Protein AF-A0A7S1RPA3-F1 (afdb_monomer_lite)

Sequence (503 aa):
MVPLALLEEQLLGYVAVATCAALSFGFLLFSRGRAWMVLAGMCLALTALGAVLGHYDHNKYLAELSIYERSPSFHDVLPGIDPGAVKDAAFLEFSKSTYVDTSRGLGYQDGNRWCVAPIVDGPQDVVGFWAVGTDCCRSRGFFACGDVHNTSLHSGIVVLDTQQRTSPDIPFYEAAVKMAAETYDLGLPAEPIFVIWGTTSKEALQNELGSAMIFVVFALFVALLAVPTFVVVLSLGNLWLTKSEPDTAKQMIFGFELTPQNYSQQLQRDLLNHRSYWSGEVIHDYAFHMANKHLFLGPLLCHPAHPFSKWERTVVLAIICPLVIFPVAAFSVQFGETGTLRTILVAVFATMPRNLLKLYLIDVSQEDAELELEGPTDAGAKLKIRQAQTYEFVFLTVATVLTIGICIGCTAFIRGHTSEPLSSVLGRNCDGLGFAFVLEMTFDMLFPYFGEAEYAHQATLGFFGRWCWERDDYRAGKASAQARSARPKPEAVAMGRLPLSRG

Organism: Alexandrium catenella (NCBI:txid2925)

Structure (mmCIF, N/CA/C/O backbone):
data_AF-A0A7S1RPA3-F1
#
_entry.id   AF-A0A7S1RPA3-F1
#
loop_
_atom_site.group_PDB
_atom_site.id
_atom_site.type_symbol
_atom_site.label_atom_id
_atom_site.label_alt_id
_atom_site.label_comp_id
_atom_site.label_asym_id
_atom_site.label_entity_id
_atom_site.label_seq_id
_atom_site.pdbx_PDB_ins_code
_atom_site.Cartn_x
_atom_site.Cartn_y
_atom_site.Cartn_z
_atom_site.occupancy
_atom_site.B_iso_or_equiv
_atom_site.auth_seq_id
_atom_site.auth_comp_id
_atom_site.auth_asym_id
_atom_site.auth_atom_id
_atom_site.pdbx_PDB_model_num
ATOM 1 N N . MET A 1 1 ? -7.793 -2.379 -4.010 1.00 48.09 1 MET A N 1
ATOM 2 C CA . MET A 1 1 ? -7.109 -1.678 -5.111 1.00 48.09 1 MET A CA 1
ATOM 3 C C . MET A 1 1 ? -5.682 -1.322 -4.745 1.00 48.09 1 MET A C 1
ATOM 5 O O . MET A 1 1 ? -4.814 -2.043 -5.198 1.00 48.09 1 MET A O 1
ATOM 9 N N . VAL A 1 2 ? -5.438 -0.330 -3.876 1.00 58.62 2 VAL A N 1
ATOM 10 C CA . VAL A 1 2 ? -4.084 0.072 -3.425 1.00 58.62 2 VAL A CA 1
ATOM 11 C C . VAL A 1 2 ? -3.191 -1.122 -3.046 1.00 58.62 2 VAL A C 1
ATOM 13 O O . VAL A 1 2 ? -2.083 -1.185 -3.562 1.00 58.62 2 VAL A O 1
ATOM 16 N N . PRO A 1 3 ? -3.660 -2.123 -2.268 1.00 57.16 3 PRO A N 1
ATOM 17 C CA . PRO A 1 3 ? -2.810 -3.256 -1.900 1.00 57.16 3 PRO A CA 1
ATOM 18 C C . PRO A 1 3 ? -2.468 -4.192 -3.066 1.00 57.16 3 PRO A C 1
ATOM 20 O O . PRO A 1 3 ? -1.483 -4.900 -3.007 1.00 57.16 3 PRO A O 1
ATOM 23 N N . LEU A 1 4 ? -3.296 -4.257 -4.108 1.00 57.38 4 LEU A N 1
ATOM 24 C CA . LEU A 1 4 ? -3.080 -5.191 -5.220 1.00 57.38 4 LEU A CA 1
ATOM 25 C C . LEU A 1 4 ? -2.370 -4.529 -6.406 1.00 57.38 4 LEU A C 1
ATOM 27 O O . LEU A 1 4 ? -1.770 -5.222 -7.214 1.00 57.38 4 LEU A O 1
ATOM 31 N N . ALA A 1 5 ? -2.460 -3.201 -6.485 1.00 55.12 5 ALA A N 1
ATOM 32 C CA . ALA A 1 5 ? -1.698 -2.381 -7.408 1.00 55.12 5 ALA A CA 1
ATOM 33 C C . ALA A 1 5 ? -0.275 -2.159 -6.875 1.00 55.12 5 ALA A C 1
ATOM 35 O O . ALA A 1 5 ? 0.681 -2.618 -7.479 1.00 55.12 5 ALA A O 1
ATOM 36 N N . LEU A 1 6 ? -0.137 -1.513 -5.713 1.00 57.09 6 LEU A N 1
ATOM 37 C CA . LEU A 1 6 ? 1.125 -0.903 -5.279 1.00 57.09 6 LEU A CA 1
ATOM 38 C C . LEU A 1 6 ? 2.006 -1.782 -4.390 1.00 57.09 6 LEU A C 1
ATOM 40 O O . LEU A 1 6 ? 3.143 -1.404 -4.122 1.00 57.09 6 LEU A O 1
ATOM 44 N N . LEU A 1 7 ? 1.506 -2.913 -3.885 1.00 59.03 7 LEU A N 1
ATOM 45 C CA . LEU A 1 7 ? 2.368 -3.810 -3.121 1.00 59.03 7 LEU A CA 1
ATOM 46 C C . LEU A 1 7 ? 3.153 -4.676 -4.092 1.00 59.03 7 LEU A C 1
ATOM 48 O O . LEU A 1 7 ? 2.579 -5.485 -4.819 1.00 59.03 7 LEU A O 1
ATOM 52 N N . GLU A 1 8 ? 4.472 -4.524 -4.036 1.00 56.41 8 GLU A N 1
ATOM 53 C CA . GLU A 1 8 ? 5.435 -5.379 -4.733 1.00 56.41 8 GLU A CA 1
ATOM 54 C C . GLU A 1 8 ? 5.180 -6.870 -4.430 1.00 56.41 8 GLU A C 1
ATOM 56 O O . GLU A 1 8 ? 5.332 -7.738 -5.286 1.00 56.41 8 GLU A O 1
ATOM 61 N N . GLU A 1 9 ? 4.690 -7.155 -3.217 1.00 64.56 9 GLU A N 1
ATOM 62 C CA . GLU A 1 9 ? 4.284 -8.480 -2.759 1.00 64.56 9 GLU A CA 1
ATOM 63 C C . GLU A 1 9 ? 2.791 -8.756 -3.003 1.00 64.56 9 GLU A C 1
ATOM 65 O O . GLU A 1 9 ? 1.926 -8.414 -2.185 1.00 64.56 9 GLU A O 1
ATOM 70 N N . GLN A 1 10 ? 2.485 -9.482 -4.085 1.00 70.19 10 GLN A N 1
ATOM 71 C CA . GLN A 1 10 ? 1.115 -9.887 -4.439 1.00 70.19 10 GLN A CA 1
ATOM 72 C C . GLN A 1 10 ? 0.388 -10.622 -3.295 1.00 70.19 10 GLN A C 1
ATOM 74 O O . GLN A 1 10 ? -0.823 -10.465 -3.123 1.00 70.19 10 GLN A O 1
ATOM 79 N N . LEU A 1 11 ? 1.114 -11.391 -2.470 1.00 77.00 11 LEU A N 1
ATOM 80 C CA . LEU A 1 11 ? 0.545 -12.145 -1.350 1.00 77.00 11 LEU A CA 1
ATOM 81 C C . LEU A 1 11 ? -0.184 -11.241 -0.349 1.00 77.00 11 LEU A C 1
ATOM 83 O O . LEU A 1 11 ? -1.286 -11.579 0.088 1.00 77.00 11 LEU A O 1
ATOM 87 N N . LEU A 1 12 ? 0.388 -10.086 0.004 1.00 74.75 12 LEU A N 1
ATOM 88 C CA . LEU A 1 12 ? -0.279 -9.186 0.945 1.00 74.75 12 LEU A CA 1
ATOM 89 C C . LEU A 1 12 ? -1.503 -8.541 0.314 1.00 74.75 12 LEU A C 1
ATOM 91 O O . LEU A 1 12 ? -2.535 -8.430 0.977 1.00 74.75 12 LEU A O 1
ATOM 95 N N . GLY A 1 13 ? -1.409 -8.159 -0.960 1.00 80.06 13 GLY A N 1
ATOM 96 C CA . GLY A 1 13 ? -2.562 -7.683 -1.713 1.00 80.06 13 GLY A CA 1
ATOM 97 C C . GLY A 1 13 ? -3.743 -8.646 -1.577 1.00 80.06 13 GLY A C 1
ATOM 98 O O . GLY A 1 13 ? -4.854 -8.222 -1.249 1.00 80.06 13 GLY A O 1
ATOM 99 N N . TYR A 1 14 ? -3.488 -9.950 -1.714 1.00 85.88 14 TYR A N 1
ATOM 100 C CA . TYR A 1 14 ? -4.506 -10.982 -1.526 1.00 85.88 14 TYR A CA 1
ATOM 101 C C . TYR A 1 14 ? -4.987 -11.121 -0.080 1.00 85.88 14 TYR A C 1
ATOM 103 O O . TYR A 1 14 ? -6.194 -11.241 0.124 1.00 85.88 14 TYR A O 1
ATOM 111 N N . VAL A 1 15 ? -4.104 -11.061 0.923 1.00 86.31 15 VAL A N 1
ATOM 112 C CA . VAL A 1 15 ? -4.509 -11.087 2.343 1.00 86.31 15 VAL A CA 1
ATOM 113 C C . VAL A 1 15 ? -5.416 -9.899 2.671 1.00 86.31 15 VAL A C 1
ATOM 115 O O . VAL A 1 15 ? -6.472 -10.086 3.268 1.00 86.31 15 VAL A O 1
ATOM 118 N N . ALA A 1 16 ? -5.065 -8.690 2.228 1.00 86.12 16 ALA A N 1
ATOM 119 C CA . ALA A 1 16 ? -5.880 -7.495 2.429 1.00 86.12 16 ALA A CA 1
ATOM 120 C C . ALA A 1 16 ? -7.269 -7.641 1.788 1.00 86.12 16 ALA A C 1
ATOM 122 O O . ALA A 1 16 ? -8.285 -7.377 2.432 1.00 86.12 16 ALA A O 1
ATOM 123 N N . VAL A 1 17 ? -7.323 -8.109 0.535 1.00 90.00 17 VAL A N 1
ATOM 124 C CA . VAL A 1 17 ? -8.585 -8.358 -0.179 1.00 90.00 17 VAL A CA 1
ATOM 125 C C . VAL A 1 17 ? -9.415 -9.432 0.526 1.00 90.00 17 VAL A C 1
ATOM 127 O O . VAL A 1 17 ? -10.617 -9.239 0.705 1.00 90.00 17 VAL A O 1
ATOM 130 N N . ALA A 1 18 ? -8.793 -10.526 0.970 1.00 91.94 18 ALA A N 1
ATOM 131 C CA . ALA A 1 18 ? -9.463 -11.597 1.700 1.00 91.94 18 ALA A CA 1
ATOM 132 C C . ALA A 1 18 ? -10.050 -11.095 3.027 1.00 91.94 18 ALA A C 1
ATOM 134 O O . ALA A 1 18 ? -11.209 -11.382 3.326 1.00 91.94 18 ALA A O 1
ATOM 135 N N . THR A 1 19 ? -9.305 -10.285 3.782 1.00 91.25 19 THR A N 1
ATOM 136 C CA . THR A 1 19 ? -9.779 -9.681 5.033 1.00 91.25 19 THR A CA 1
ATOM 137 C C . THR A 1 19 ? -10.950 -8.731 4.789 1.00 91.25 19 THR A C 1
ATOM 139 O O . THR A 1 19 ? -11.977 -8.854 5.455 1.00 91.25 19 THR A O 1
ATOM 142 N N . CYS A 1 20 ? -10.863 -7.839 3.795 1.00 91.88 20 CYS A N 1
ATOM 143 C CA . CYS A 1 20 ? -11.970 -6.954 3.413 1.00 91.88 20 CYS A CA 1
ATOM 144 C C . CYS A 1 20 ? -13.221 -7.734 2.979 1.00 91.88 20 CYS A C 1
ATOM 146 O O . CYS A 1 20 ? -14.340 -7.381 3.365 1.00 91.88 20 CYS A O 1
ATOM 148 N N . ALA A 1 21 ? -13.047 -8.802 2.195 1.00 93.62 21 ALA A N 1
ATOM 149 C CA . ALA A 1 21 ? -14.144 -9.644 1.732 1.00 93.62 21 ALA A CA 1
ATOM 150 C C . ALA A 1 21 ? -14.798 -10.398 2.895 1.00 93.62 21 ALA A C 1
ATOM 152 O O . ALA A 1 21 ? -16.022 -10.408 3.008 1.00 93.62 21 ALA A O 1
ATOM 153 N N . ALA A 1 22 ? -13.996 -10.972 3.792 1.00 93.50 22 ALA A N 1
ATOM 154 C CA . ALA A 1 22 ? -14.486 -11.704 4.949 1.00 93.50 22 ALA A CA 1
ATOM 155 C C . ALA A 1 22 ? -15.188 -10.777 5.962 1.00 93.50 22 ALA A C 1
ATOM 157 O O . ALA A 1 22 ? -16.237 -11.149 6.486 1.00 93.50 22 ALA A O 1
ATOM 158 N N . LEU A 1 23 ? -14.689 -9.551 6.175 1.00 93.31 23 LEU A N 1
ATOM 159 C CA . LEU A 1 23 ? -15.378 -8.523 6.967 1.00 93.31 23 LEU A CA 1
ATOM 160 C C . LEU A 1 23 ? -16.724 -8.150 6.345 1.00 93.31 23 LEU A C 1
ATOM 162 O O . LEU A 1 23 ? -17.751 -8.204 7.016 1.00 93.31 23 LEU A O 1
ATOM 166 N N . SER A 1 24 ? -16.733 -7.829 5.049 1.00 93.62 24 SER A N 1
ATOM 167 C CA . SER A 1 24 ? -17.958 -7.450 4.332 1.00 93.62 24 SER A CA 1
ATOM 168 C C . SER A 1 24 ? -18.992 -8.578 4.341 1.00 93.62 24 SER A C 1
ATOM 170 O O . SER A 1 24 ? -20.181 -8.333 4.535 1.00 93.62 24 SER A O 1
ATOM 172 N N . PHE A 1 25 ? -18.544 -9.826 4.187 1.00 94.44 25 PHE A N 1
ATOM 173 C CA . PHE A 1 25 ? -19.400 -11.003 4.268 1.00 94.44 25 PHE A CA 1
ATOM 174 C C . PHE A 1 25 ? -19.941 -11.226 5.685 1.00 94.44 25 PHE A C 1
ATOM 176 O O . PHE A 1 25 ? -21.138 -11.451 5.850 1.00 94.44 25 PHE A O 1
ATOM 183 N N . GLY A 1 26 ? -19.103 -11.098 6.716 1.00 92.69 26 GLY A N 1
ATOM 184 C CA . GLY A 1 26 ? -19.548 -11.176 8.106 1.00 92.69 26 GLY A CA 1
ATOM 185 C C . GLY A 1 26 ? -20.582 -10.097 8.435 1.00 92.69 26 GLY A C 1
ATOM 186 O O . GLY A 1 26 ? -21.638 -10.399 8.987 1.00 92.69 26 GLY A O 1
ATOM 187 N N . PHE A 1 27 ? -20.360 -8.855 8.004 1.00 93.62 27 PHE A N 1
ATOM 188 C CA . PHE A 1 27 ? -21.353 -7.793 8.147 1.00 93.62 27 PHE A CA 1
ATOM 189 C C . PHE A 1 27 ? -22.667 -8.126 7.445 1.00 93.62 27 PHE A C 1
ATOM 191 O O . PHE A 1 27 ? -23.727 -7.952 8.037 1.00 93.62 27 PHE A O 1
ATOM 198 N N . LEU A 1 28 ? -22.617 -8.678 6.232 1.00 93.06 28 LEU A N 1
ATOM 199 C CA . LEU A 1 28 ? -23.817 -9.087 5.506 1.00 93.06 28 LEU A CA 1
ATOM 200 C C . LEU A 1 28 ? -24.612 -10.167 6.260 1.00 93.06 28 LEU A C 1
ATOM 202 O O . LEU A 1 28 ? -25.839 -10.119 6.268 1.00 93.06 28 LEU A O 1
ATOM 206 N N . LEU A 1 29 ? -23.925 -11.117 6.902 1.00 92.50 29 LEU A N 1
ATOM 207 C CA . LEU A 1 29 ? -24.554 -12.198 7.667 1.00 92.50 29 LEU A CA 1
ATOM 208 C C . LEU A 1 29 ? -25.144 -11.736 9.007 1.00 92.50 29 LEU A C 1
ATOM 210 O O . LEU A 1 29 ? -26.171 -12.264 9.436 1.00 92.50 29 LEU A O 1
ATOM 214 N N . PHE A 1 30 ? -24.488 -10.794 9.689 1.00 90.56 30 PHE A N 1
ATOM 215 C CA . PHE A 1 30 ? -24.826 -10.418 11.066 1.00 90.56 30 PHE A CA 1
ATOM 216 C C . PHE A 1 30 ? -25.608 -9.101 11.194 1.00 90.56 30 PHE A C 1
ATOM 218 O O . PHE A 1 30 ? -26.223 -8.865 12.241 1.00 90.56 30 PHE A O 1
ATOM 225 N N . SER A 1 31 ? -25.635 -8.261 10.154 1.00 90.00 31 SER A N 1
ATOM 226 C CA . SER A 1 31 ? -26.480 -7.062 10.100 1.00 90.00 31 SER A CA 1
ATOM 227 C C . SER A 1 31 ? -27.965 -7.421 10.107 1.00 90.00 31 SER A C 1
ATOM 229 O O . SER A 1 31 ? -28.400 -8.382 9.476 1.00 90.00 31 SER A O 1
ATOM 231 N N . ARG A 1 32 ? -28.772 -6.626 10.818 1.00 84.56 32 ARG A N 1
ATOM 232 C CA . ARG A 1 32 ? -30.224 -6.863 10.947 1.00 84.56 32 ARG A CA 1
ATOM 233 C C . ARG A 1 32 ? -31.019 -5.892 10.084 1.00 84.56 32 ARG A C 1
ATOM 235 O O . ARG A 1 32 ? -32.035 -6.262 9.492 1.00 84.56 32 ARG A O 1
ATOM 242 N N . GLY A 1 33 ? -30.572 -4.645 10.011 1.00 84.62 33 GLY A N 1
ATOM 243 C CA . GLY A 1 33 ? -31.195 -3.596 9.228 1.00 84.62 33 GLY A CA 1
ATOM 244 C C . GLY A 1 33 ? -30.957 -3.779 7.733 1.00 84.62 33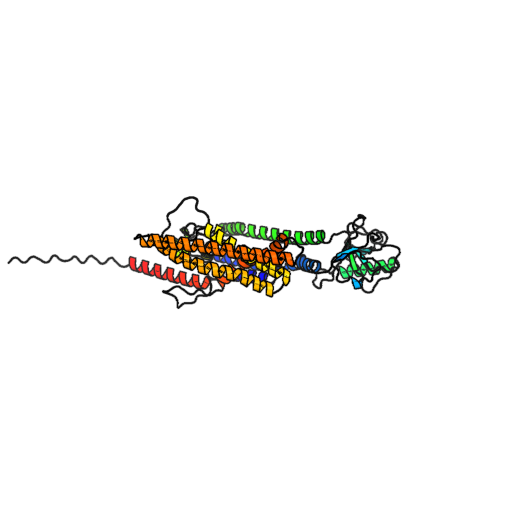 GLY A C 1
ATOM 245 O O . GLY A 1 33 ? -29.842 -4.036 7.284 1.00 84.62 33 GLY A O 1
ATOM 246 N N . ARG A 1 34 ? -32.009 -3.572 6.930 1.00 85.62 34 ARG A N 1
ATOM 247 C CA . ARG A 1 34 ? -31.913 -3.627 5.459 1.00 85.62 34 ARG A CA 1
ATOM 248 C C . ARG A 1 34 ? -30.873 -2.651 4.910 1.00 85.62 34 ARG A C 1
ATOM 250 O O . ARG A 1 34 ? -30.109 -3.031 4.037 1.00 85.62 34 ARG A O 1
ATOM 257 N N . ALA A 1 35 ? -30.814 -1.431 5.448 1.00 85.25 35 ALA A N 1
ATOM 258 C CA . ALA A 1 35 ? -29.825 -0.430 5.045 1.00 85.25 35 ALA A CA 1
ATOM 259 C C . ALA A 1 35 ? -28.381 -0.921 5.273 1.00 85.25 35 ALA A C 1
ATOM 261 O O . ALA A 1 35 ? -27.539 -0.800 4.386 1.00 85.25 35 ALA A O 1
ATOM 262 N N . TRP A 1 36 ? -28.125 -1.549 6.424 1.00 85.69 36 TRP A N 1
ATOM 263 C CA . TRP A 1 36 ? -26.820 -2.098 6.792 1.00 85.69 36 TRP A CA 1
ATOM 264 C C . TRP A 1 36 ? -26.427 -3.314 5.947 1.00 85.69 36 TRP A C 1
ATOM 266 O O . TRP A 1 36 ? -25.280 -3.406 5.521 1.00 85.69 36 TRP A O 1
ATOM 276 N N . MET A 1 37 ? -27.378 -4.194 5.613 1.00 88.56 37 MET A N 1
ATOM 277 C CA . MET A 1 37 ? -27.132 -5.303 4.678 1.00 88.56 37 MET A CA 1
ATOM 278 C C . MET A 1 37 ? -26.783 -4.808 3.268 1.00 88.56 37 MET A C 1
ATOM 280 O O . MET A 1 37 ? -25.862 -5.332 2.646 1.00 88.56 37 MET A O 1
ATOM 284 N N . VAL A 1 38 ? -27.481 -3.783 2.760 1.00 88.06 38 VAL A N 1
ATOM 285 C CA . VAL A 1 38 ? -27.155 -3.191 1.449 1.00 88.06 38 VAL A CA 1
ATOM 286 C C . VAL A 1 38 ? -25.768 -2.544 1.488 1.00 88.06 38 VAL A C 1
ATOM 288 O O . VAL A 1 38 ? -24.991 -2.741 0.557 1.00 88.06 38 VAL A O 1
ATOM 291 N N . LEU A 1 39 ? -25.421 -1.841 2.573 1.00 87.00 39 LEU A N 1
ATOM 292 C CA . LEU A 1 39 ? -24.078 -1.287 2.766 1.00 87.00 39 LEU A CA 1
ATOM 293 C C . LEU A 1 39 ? -23.004 -2.389 2.760 1.00 87.00 39 LEU A C 1
ATOM 295 O O . LEU A 1 39 ? -22.037 -2.282 2.011 1.00 87.00 39 LEU A O 1
ATOM 299 N N . ALA A 1 40 ? -23.196 -3.472 3.521 1.00 89.88 40 ALA A N 1
ATOM 300 C CA . ALA A 1 40 ? -22.276 -4.611 3.550 1.00 89.88 40 ALA A CA 1
ATOM 301 C C . ALA A 1 40 ? -22.094 -5.256 2.164 1.00 89.88 40 ALA A C 1
ATOM 303 O O . ALA A 1 40 ? -20.969 -5.518 1.735 1.00 89.88 40 ALA A O 1
ATOM 304 N N . GLY A 1 41 ? -23.196 -5.465 1.434 1.00 90.81 41 GLY A N 1
ATOM 305 C CA . GLY A 1 41 ? -23.170 -6.001 0.072 1.00 90.81 41 GLY A CA 1
ATOM 306 C C . GLY A 1 41 ? -22.426 -5.092 -0.911 1.00 90.81 41 GLY A C 1
ATOM 307 O O . GLY A 1 41 ? -21.655 -5.577 -1.736 1.00 90.81 41 GLY A O 1
ATOM 308 N N . MET A 1 42 ? -22.586 -3.772 -0.788 1.00 87.69 42 MET A N 1
ATOM 309 C CA . MET A 1 42 ? -21.839 -2.798 -1.588 1.00 87.69 42 MET A CA 1
ATOM 310 C C . MET A 1 42 ? -20.349 -2.791 -1.245 1.00 87.69 42 MET A C 1
ATOM 312 O O . MET A 1 42 ? -19.527 -2.775 -2.157 1.00 87.69 42 MET A O 1
ATOM 316 N N . CYS A 1 43 ? -19.977 -2.861 0.037 1.00 89.12 43 CYS A N 1
ATOM 317 C CA . CYS A 1 43 ? -18.577 -3.007 0.445 1.00 89.12 43 CYS A CA 1
ATOM 318 C C . CYS A 1 43 ? -17.943 -4.273 -0.149 1.00 89.12 43 CYS A C 1
ATOM 320 O O . CYS A 1 43 ? -16.808 -4.225 -0.630 1.00 89.12 43 CYS A O 1
ATOM 322 N N . LEU A 1 44 ? -18.690 -5.381 -0.202 1.00 91.12 44 LEU A N 1
ATOM 323 C CA . LEU A 1 44 ? -18.234 -6.616 -0.837 1.00 91.12 44 LEU A CA 1
ATOM 324 C C . LEU A 1 44 ? -18.041 -6.438 -2.353 1.00 91.12 44 LEU A C 1
ATOM 326 O O . LEU A 1 44 ? -16.994 -6.804 -2.887 1.00 91.12 44 LEU A O 1
ATOM 330 N N . ALA A 1 45 ? -19.008 -5.820 -3.040 1.00 90.44 45 ALA A N 1
ATOM 331 C CA . ALA A 1 45 ? -18.922 -5.535 -4.473 1.00 90.44 45 ALA A CA 1
ATOM 332 C C . ALA A 1 45 ? -17.753 -4.591 -4.812 1.00 90.44 45 ALA A C 1
ATOM 334 O O . ALA A 1 45 ? -17.003 -4.845 -5.754 1.00 90.44 45 ALA A O 1
ATOM 335 N N . LEU A 1 46 ? -17.550 -3.538 -4.014 1.00 89.19 46 LEU A N 1
ATOM 336 C CA . LEU A 1 46 ? -16.426 -2.609 -4.152 1.00 89.19 46 LEU A CA 1
ATOM 337 C C . LEU A 1 46 ? -15.083 -3.283 -3.868 1.00 89.19 46 LEU A C 1
ATOM 339 O O . LEU A 1 46 ? -14.096 -2.965 -4.527 1.00 89.19 46 LEU A O 1
ATOM 343 N N . THR A 1 47 ? -15.034 -4.237 -2.936 1.00 90.06 47 THR A N 1
ATOM 344 C CA . THR A 1 47 ? -13.825 -5.032 -2.683 1.00 90.06 47 THR A CA 1
ATOM 345 C C . THR A 1 47 ? -13.471 -5.880 -3.906 1.00 90.06 47 THR A C 1
ATOM 347 O O . THR A 1 47 ? -12.319 -5.865 -4.340 1.00 90.06 47 THR A O 1
ATOM 350 N N . ALA A 1 48 ? -14.455 -6.553 -4.514 1.00 90.94 48 ALA A N 1
ATOM 351 C CA . ALA A 1 48 ? -14.252 -7.335 -5.734 1.00 90.94 48 ALA A CA 1
ATOM 352 C C . ALA A 1 48 ? -13.820 -6.454 -6.918 1.00 90.94 48 ALA A C 1
ATOM 354 O O . ALA A 1 48 ? -12.821 -6.745 -7.575 1.00 90.94 48 ALA A O 1
ATOM 355 N N . LEU A 1 49 ? -14.512 -5.332 -7.146 1.00 89.62 49 LEU A N 1
ATOM 356 C CA . LEU A 1 49 ? -14.148 -4.369 -8.186 1.00 89.62 49 LEU A CA 1
ATOM 357 C C . LEU A 1 49 ? -12.738 -3.812 -7.960 1.00 89.62 49 LEU A C 1
ATOM 359 O O . LEU A 1 49 ? -11.932 -3.760 -8.882 1.00 89.62 49 LEU A O 1
ATOM 363 N N . GLY A 1 50 ? -12.409 -3.446 -6.722 1.00 87.56 50 GLY A N 1
ATOM 364 C CA . GLY A 1 50 ? -11.091 -2.945 -6.356 1.00 87.56 50 GLY A CA 1
ATOM 365 C C . GLY A 1 50 ? -9.975 -3.982 -6.504 1.00 87.56 50 GLY A C 1
ATOM 366 O O . GLY A 1 50 ? -8.825 -3.582 -6.678 1.00 87.56 50 GLY A O 1
ATOM 367 N N . ALA A 1 51 ? -10.277 -5.280 -6.423 1.00 88.56 51 ALA A N 1
ATOM 368 C CA . ALA A 1 51 ? -9.326 -6.347 -6.730 1.00 88.56 51 ALA A CA 1
ATOM 369 C C . ALA A 1 51 ? -9.104 -6.466 -8.245 1.00 88.56 51 ALA A C 1
ATOM 371 O O . ALA A 1 51 ? -7.960 -6.485 -8.685 1.00 88.56 51 ALA A O 1
ATOM 372 N N . VAL A 1 52 ? -10.175 -6.442 -9.048 1.00 89.44 52 VAL A N 1
ATOM 373 C CA . VAL A 1 52 ? -10.079 -6.470 -10.519 1.00 89.44 52 VAL A CA 1
ATOM 374 C C . VAL A 1 52 ? -9.316 -5.256 -11.051 1.00 89.44 52 VAL A C 1
ATOM 376 O O . VAL A 1 52 ? -8.383 -5.418 -11.832 1.00 89.44 52 VAL A O 1
ATOM 379 N N . LEU A 1 53 ? -9.669 -4.049 -10.600 1.00 88.75 53 LEU A N 1
ATOM 380 C CA . LEU A 1 53 ? -8.998 -2.814 -11.017 1.00 88.75 53 LEU A CA 1
ATOM 381 C C . LEU A 1 53 ? -7.537 -2.772 -10.563 1.00 88.75 53 LEU A C 1
ATOM 383 O O . LEU A 1 53 ? -6.691 -2.321 -11.321 1.00 88.75 53 LEU A O 1
ATOM 387 N N . GLY A 1 54 ? -7.232 -3.262 -9.357 1.00 86.12 54 GLY A N 1
ATOM 388 C CA . GLY A 1 54 ? -5.848 -3.355 -8.887 1.00 86.12 54 GLY A CA 1
ATOM 389 C C . GLY A 1 54 ? -5.020 -4.343 -9.710 1.00 86.12 54 GLY A C 1
ATOM 390 O O . GLY A 1 54 ? -3.882 -4.049 -10.044 1.00 86.12 54 GLY A O 1
ATOM 391 N N . HIS A 1 55 ? -5.603 -5.480 -10.097 1.00 84.81 55 HIS A N 1
ATOM 392 C CA . HIS A 1 55 ? -4.923 -6.459 -10.947 1.00 84.81 55 HIS A CA 1
ATOM 393 C C . HIS A 1 55 ? -4.698 -5.921 -12.362 1.00 84.81 55 HIS A C 1
ATOM 395 O O . HIS A 1 55 ? -3.647 -6.148 -12.955 1.00 84.81 55 HIS A O 1
ATOM 401 N N . TYR A 1 56 ? -5.676 -5.185 -12.894 1.00 85.81 56 TYR A N 1
ATOM 402 C CA . TYR A 1 56 ? -5.539 -4.489 -14.168 1.00 85.81 56 TYR A CA 1
ATOM 403 C C . TYR A 1 56 ? -4.407 -3.457 -14.129 1.00 85.81 56 TYR A C 1
ATOM 405 O O . TYR A 1 56 ? -3.570 -3.460 -15.022 1.00 85.81 56 TYR A O 1
ATOM 413 N N . ASP A 1 57 ? -4.364 -2.622 -13.089 1.00 84.25 57 ASP A N 1
ATOM 414 C CA . ASP A 1 57 ? -3.326 -1.603 -12.900 1.00 84.25 57 ASP A CA 1
ATOM 415 C C . ASP A 1 57 ? -1.929 -2.224 -12.788 1.00 84.25 57 ASP A C 1
ATOM 417 O O . ASP A 1 57 ? -1.009 -1.829 -13.503 1.00 84.25 57 ASP A O 1
ATOM 421 N N . HIS A 1 58 ? -1.803 -3.275 -11.970 1.00 82.00 58 HIS A N 1
ATOM 422 C CA . HIS A 1 58 ? -0.556 -4.011 -11.808 1.00 82.00 58 HIS A CA 1
ATOM 423 C C . HIS A 1 58 ? -0.060 -4.578 -13.138 1.00 82.00 58 HIS A C 1
ATOM 425 O O . HIS A 1 58 ? 1.070 -4.319 -13.530 1.00 82.00 58 HIS A O 1
ATOM 431 N N . ASN A 1 59 ? -0.912 -5.301 -13.868 1.00 80.94 59 ASN A N 1
ATOM 432 C CA . ASN A 1 59 ? -0.507 -5.918 -15.129 1.00 80.94 59 ASN A CA 1
ATOM 433 C C . ASN A 1 59 ? -0.225 -4.891 -16.231 1.00 80.94 59 ASN A C 1
ATOM 435 O O . ASN A 1 59 ? 0.565 -5.174 -17.121 1.00 80.94 59 ASN A O 1
ATOM 439 N N . LYS A 1 60 ? -0.907 -3.740 -16.212 1.00 80.75 60 LYS A N 1
ATOM 440 C CA . LYS A 1 60 ? -0.789 -2.739 -17.272 1.00 80.75 60 LYS A CA 1
ATOM 441 C C . LYS A 1 60 ? 0.409 -1.816 -17.095 1.00 80.75 60 LYS A C 1
ATOM 443 O O . LYS A 1 60 ? 1.037 -1.499 -18.091 1.00 80.75 60 LYS A O 1
ATOM 448 N N . TYR A 1 61 ? 0.675 -1.355 -15.874 1.00 79.75 61 TYR A N 1
ATOM 449 C CA . TYR A 1 61 ? 1.694 -0.330 -15.631 1.00 79.75 61 TYR A CA 1
ATOM 450 C C . TYR A 1 61 ? 2.882 -0.864 -14.827 1.00 79.75 61 TYR A C 1
ATOM 452 O O . TYR A 1 61 ? 4.026 -0.547 -15.129 1.00 79.75 61 TYR A O 1
ATOM 460 N N . LEU A 1 62 ? 2.640 -1.685 -13.800 1.00 78.50 62 LEU A N 1
ATOM 461 C CA . LEU A 1 62 ? 3.681 -2.033 -12.821 1.00 78.50 62 LEU A CA 1
ATOM 462 C C . LEU A 1 62 ? 4.458 -3.304 -13.168 1.00 78.50 62 LEU A C 1
ATOM 464 O O . LEU A 1 62 ? 5.636 -3.404 -12.839 1.00 78.50 62 LEU A O 1
ATOM 468 N N . ALA A 1 63 ? 3.830 -4.270 -13.837 1.00 77.94 63 ALA A N 1
ATOM 469 C CA . ALA A 1 63 ? 4.493 -5.498 -14.264 1.00 77.94 63 ALA A CA 1
ATOM 470 C C . ALA A 1 63 ? 5.624 -5.183 -15.251 1.00 77.94 63 ALA A C 1
ATOM 472 O O . ALA A 1 63 ? 6.745 -5.656 -15.074 1.00 77.94 63 ALA A O 1
ATOM 473 N N . GLU A 1 64 ? 5.350 -4.319 -16.225 1.00 75.81 64 GLU A N 1
ATOM 474 C CA . GLU A 1 64 ? 6.345 -3.839 -17.179 1.00 75.81 64 GLU A CA 1
ATOM 475 C C . GLU A 1 64 ? 7.455 -3.045 -16.475 1.00 75.81 64 GLU A C 1
ATOM 477 O O . GLU A 1 64 ? 8.634 -3.369 -16.628 1.00 75.81 64 GLU A O 1
ATOM 482 N N . LEU A 1 65 ? 7.083 -2.102 -15.601 1.00 77.81 65 LEU A N 1
ATOM 483 C CA . LEU A 1 65 ? 8.023 -1.330 -14.785 1.00 77.81 65 LEU A CA 1
ATOM 484 C C . LEU A 1 65 ? 9.003 -2.227 -14.013 1.00 77.81 65 LEU A C 1
ATOM 486 O O . LEU A 1 65 ? 10.210 -2.002 -14.038 1.00 77.81 65 LEU A O 1
ATOM 490 N N . SER A 1 66 ? 8.490 -3.285 -13.379 1.00 76.94 66 SER A N 1
ATOM 491 C CA . SER A 1 66 ? 9.292 -4.199 -12.562 1.00 76.94 66 SER A CA 1
ATOM 492 C C . SER A 1 66 ? 10.338 -4.979 -13.364 1.00 76.94 66 SER A C 1
ATOM 494 O O . SER A 1 66 ? 11.374 -5.363 -12.820 1.00 76.94 66 SER A O 1
ATOM 496 N N . ILE A 1 67 ? 10.084 -5.215 -14.656 1.00 80.62 67 ILE A N 1
ATOM 497 C CA . ILE A 1 67 ? 11.043 -5.861 -15.555 1.00 80.62 67 ILE A CA 1
ATOM 498 C C . ILE A 1 67 ? 12.157 -4.866 -15.881 1.00 80.62 67 ILE A C 1
ATOM 500 O O . ILE A 1 67 ? 13.328 -5.196 -15.704 1.00 80.62 67 ILE A O 1
ATOM 504 N N . TYR A 1 68 ? 11.804 -3.632 -16.250 1.00 81.88 68 TYR A N 1
ATOM 505 C CA . TYR A 1 68 ? 12.785 -2.582 -16.531 1.00 81.88 68 TYR A CA 1
ATOM 506 C C . TYR A 1 68 ? 13.664 -2.235 -15.321 1.00 81.88 68 TYR A C 1
ATOM 508 O O . TYR A 1 68 ? 14.856 -1.997 -15.493 1.00 81.88 68 TYR A O 1
ATOM 516 N N . GLU A 1 69 ? 13.121 -2.246 -14.099 1.00 80.00 69 GLU A N 1
ATOM 517 C CA . GLU A 1 69 ? 13.897 -1.997 -12.871 1.00 80.00 69 GLU A CA 1
ATOM 518 C C . GLU A 1 69 ? 14.897 -3.112 -12.540 1.00 80.00 69 GLU A C 1
ATOM 520 O O . GLU A 1 69 ? 15.935 -2.852 -11.932 1.00 80.00 69 GLU A O 1
ATOM 525 N N . ARG A 1 70 ? 14.587 -4.361 -12.907 1.00 80.81 70 ARG A N 1
ATOM 526 C CA . ARG A 1 70 ? 15.439 -5.529 -12.620 1.00 80.81 70 ARG A CA 1
ATOM 527 C C . ARG A 1 70 ? 16.453 -5.812 -13.719 1.00 80.81 70 ARG A C 1
ATOM 529 O O . ARG A 1 70 ? 17.429 -6.521 -13.472 1.00 80.81 70 ARG A O 1
ATOM 536 N N . SER A 1 71 ? 16.213 -5.294 -14.914 1.00 85.88 71 SER A N 1
ATOM 537 C CA . SER A 1 71 ? 17.093 -5.467 -16.059 1.00 85.88 71 SER A CA 1
ATOM 538 C C . SER A 1 71 ? 18.319 -4.543 -15.984 1.00 85.88 71 SER A C 1
ATOM 540 O O . SER A 1 71 ? 18.219 -3.401 -15.530 1.00 85.88 71 SER A O 1
ATOM 542 N N . PRO A 1 72 ? 19.496 -5.007 -16.438 1.00 88.69 72 PRO A N 1
ATOM 543 C CA . PRO A 1 72 ? 20.717 -4.210 -16.439 1.00 88.69 72 PRO A CA 1
ATOM 544 C C . PRO A 1 72 ? 20.625 -2.987 -17.361 1.00 88.69 72 PRO A C 1
ATOM 546 O O . PRO A 1 72 ? 19.960 -2.992 -18.400 1.00 88.69 72 PRO A O 1
ATOM 549 N N . SER A 1 73 ? 21.358 -1.937 -16.993 1.00 89.38 73 SER A N 1
ATOM 550 C CA . SER A 1 73 ? 21.639 -0.787 -17.853 1.00 89.38 73 SER A CA 1
ATOM 551 C C . SER A 1 73 ? 23.078 -0.854 -18.358 1.00 89.38 73 SER A C 1
ATOM 553 O O . SER A 1 73 ? 24.001 -1.007 -17.554 1.00 89.38 73 SER A O 1
ATOM 555 N N . PHE A 1 74 ? 23.280 -0.691 -19.664 1.00 91.88 74 PHE A N 1
ATOM 556 C CA . PHE A 1 74 ? 24.613 -0.653 -20.269 1.00 91.88 74 PHE A CA 1
ATOM 557 C C . PHE A 1 74 ? 24.969 0.761 -20.721 1.00 91.88 74 PHE A C 1
ATOM 559 O O . PHE A 1 74 ? 24.124 1.495 -21.233 1.00 91.88 74 PHE A O 1
ATOM 566 N N . HIS A 1 75 ? 26.241 1.116 -20.551 1.00 93.19 75 HIS A N 1
ATOM 567 C CA . HIS A 1 75 ? 26.786 2.426 -20.892 1.00 93.19 75 HIS A CA 1
ATOM 568 C C . HIS A 1 75 ? 27.896 2.304 -21.938 1.00 93.19 75 HIS A C 1
ATOM 570 O O . HIS A 1 75 ? 28.597 1.294 -21.978 1.00 93.19 75 HIS A O 1
ATOM 576 N N . ASP A 1 76 ? 28.066 3.360 -22.736 1.00 92.44 76 ASP A N 1
ATOM 577 C CA . ASP A 1 76 ? 29.059 3.471 -23.814 1.00 92.44 76 ASP A CA 1
ATOM 578 C C . ASP A 1 76 ? 28.963 2.340 -24.855 1.00 92.44 76 ASP A C 1
ATOM 580 O O . ASP A 1 76 ? 29.957 1.778 -25.316 1.00 92.44 76 ASP A O 1
ATOM 584 N N . VAL A 1 77 ? 27.731 1.979 -25.220 1.00 94.69 77 VAL A N 1
ATOM 585 C CA . VAL A 1 77 ? 27.461 0.911 -26.188 1.00 94.69 77 VAL A CA 1
ATOM 586 C C . VAL A 1 77 ? 27.757 1.398 -27.608 1.00 94.69 77 VAL A C 1
ATOM 588 O O . VAL A 1 77 ? 27.294 2.462 -28.023 1.00 94.69 77 VAL A O 1
ATOM 591 N N . LEU A 1 78 ? 28.524 0.616 -28.372 1.00 94.12 78 LEU A N 1
ATOM 592 C CA . LEU A 1 78 ? 28.789 0.889 -29.786 1.00 94.12 78 LEU A CA 1
ATOM 593 C C . LEU A 1 78 ? 27.740 0.191 -30.667 1.00 94.12 78 LEU A C 1
ATOM 595 O O . LEU A 1 78 ? 27.509 -1.000 -30.472 1.00 94.12 78 LEU A O 1
ATOM 599 N N . PRO A 1 79 ? 27.161 0.853 -31.684 1.00 93.56 79 PRO A N 1
ATOM 600 C CA . PRO A 1 79 ? 26.152 0.239 -32.554 1.00 93.56 79 PRO A CA 1
ATOM 601 C C . PRO A 1 79 ? 26.631 -0.998 -33.326 1.00 93.56 79 PRO A C 1
ATOM 603 O O . PRO A 1 79 ? 25.817 -1.813 -33.746 1.00 93.56 79 PRO A O 1
ATOM 606 N N . GLY A 1 80 ? 27.947 -1.136 -33.518 1.00 90.94 80 GLY A N 1
ATOM 607 C CA . GLY A 1 80 ? 28.554 -2.265 -34.224 1.00 90.94 80 GLY A CA 1
ATOM 608 C C . GLY A 1 80 ? 28.802 -3.518 -33.375 1.00 90.94 80 GLY A C 1
ATOM 609 O O . GLY A 1 80 ? 29.300 -4.504 -33.921 1.00 90.94 80 GLY A O 1
ATOM 610 N N . ILE A 1 81 ? 28.523 -3.506 -32.062 1.00 91.81 81 ILE A N 1
ATOM 611 C CA . ILE A 1 81 ? 28.630 -4.733 -31.254 1.00 91.81 81 ILE A CA 1
ATOM 612 C C . ILE A 1 81 ? 27.510 -5.713 -31.604 1.00 91.81 81 ILE A C 1
ATOM 614 O O . ILE A 1 81 ? 26.465 -5.324 -32.120 1.00 91.81 81 ILE A O 1
ATOM 618 N N . ASP A 1 82 ? 27.712 -6.986 -31.267 1.00 91.06 82 ASP A N 1
ATOM 619 C CA . ASP A 1 82 ? 26.660 -7.994 -31.366 1.00 91.06 82 ASP A CA 1
ATOM 620 C C . ASP A 1 82 ? 25.478 -7.637 -30.439 1.00 91.06 82 ASP A C 1
ATOM 622 O O . ASP A 1 82 ? 25.673 -7.580 -29.218 1.00 91.06 82 ASP A O 1
ATOM 626 N N . PRO A 1 83 ? 24.256 -7.425 -30.970 1.00 91.75 83 PRO A N 1
ATOM 627 C CA . PRO A 1 83 ? 23.075 -7.150 -30.153 1.00 91.75 83 PRO A CA 1
ATOM 628 C C . PRO A 1 83 ? 22.796 -8.260 -29.137 1.00 91.75 83 PRO A C 1
ATOM 630 O O . PRO A 1 83 ? 22.350 -7.979 -28.027 1.00 91.75 83 PRO A O 1
ATOM 633 N N . GLY A 1 84 ? 23.137 -9.514 -29.457 1.00 88.69 84 GLY A N 1
ATOM 634 C CA . GLY A 1 84 ? 22.962 -10.643 -28.543 1.00 88.69 84 GLY A CA 1
ATOM 635 C C . GLY A 1 84 ? 23.682 -10.469 -27.199 1.00 88.69 84 GLY A C 1
ATOM 636 O O . GLY A 1 84 ? 23.228 -11.012 -26.192 1.00 88.69 84 GLY A O 1
ATOM 637 N N . ALA A 1 85 ? 24.759 -9.673 -27.152 1.00 89.38 85 ALA A N 1
ATOM 638 C CA . ALA A 1 85 ? 25.530 -9.413 -25.936 1.00 89.38 85 ALA A CA 1
ATOM 639 C C . ALA A 1 85 ? 24.836 -8.463 -24.941 1.00 89.38 85 ALA A C 1
ATOM 641 O O . ALA A 1 85 ? 25.228 -8.428 -23.778 1.00 89.38 85 ALA A O 1
ATOM 642 N N . VAL A 1 86 ? 23.834 -7.698 -25.388 1.00 92.06 86 VAL A N 1
ATOM 643 C CA . VAL A 1 86 ? 23.092 -6.716 -24.572 1.00 92.06 86 VAL A CA 1
ATOM 644 C C . VAL A 1 86 ? 21.576 -6.932 -24.654 1.00 92.06 86 VAL A C 1
ATOM 646 O O . VAL A 1 86 ? 20.792 -6.013 -24.439 1.00 92.06 86 VAL A O 1
ATOM 649 N N . LYS A 1 87 ? 21.143 -8.155 -24.981 1.00 87.62 87 LYS A N 1
ATOM 650 C CA . LYS A 1 87 ? 19.727 -8.504 -25.183 1.00 87.62 87 LYS A CA 1
ATOM 651 C C . LYS A 1 87 ? 18.877 -8.390 -23.911 1.00 87.62 87 LYS A C 1
ATOM 653 O O . LYS A 1 87 ? 17.672 -8.185 -24.001 1.00 87.62 87 LYS A O 1
ATOM 658 N N . ASP A 1 88 ? 19.484 -8.543 -22.739 1.00 88.12 88 ASP A N 1
ATOM 659 C CA . ASP A 1 88 ? 18.825 -8.423 -21.434 1.00 88.12 88 ASP A CA 1
ATOM 660 C C . ASP A 1 88 ? 18.767 -6.979 -20.910 1.00 88.12 88 ASP A C 1
ATOM 662 O O . ASP A 1 88 ? 18.170 -6.728 -19.859 1.00 88.12 88 ASP A O 1
ATOM 666 N N . ALA A 1 89 ? 19.358 -6.028 -21.640 1.00 89.94 89 ALA A N 1
ATOM 667 C CA . ALA A 1 89 ? 19.381 -4.625 -21.269 1.00 89.94 89 ALA A CA 1
ATOM 668 C C . ALA A 1 89 ? 17.974 -4.025 -21.235 1.00 89.94 89 ALA A C 1
ATOM 670 O O . ALA A 1 89 ? 17.218 -4.156 -22.191 1.00 89.94 89 ALA A O 1
ATOM 671 N N . ALA A 1 90 ? 17.657 -3.282 -20.178 1.00 88.62 90 ALA A N 1
ATOM 672 C CA . ALA A 1 90 ? 16.493 -2.393 -20.156 1.00 88.62 90 ALA A CA 1
ATOM 673 C C . ALA A 1 90 ? 16.819 -1.028 -20.766 1.00 88.62 90 ALA A C 1
ATOM 675 O O . ALA A 1 90 ? 16.003 -0.422 -21.460 1.00 88.62 90 ALA A O 1
ATOM 676 N N . PHE A 1 91 ? 18.033 -0.547 -20.502 1.00 90.44 91 PHE A N 1
ATOM 677 C CA . PHE A 1 91 ? 18.482 0.781 -20.890 1.00 90.44 91 PHE A CA 1
ATOM 678 C C . PHE A 1 91 ? 19.842 0.693 -21.563 1.00 90.44 91 PHE A C 1
ATOM 680 O O . PHE A 1 91 ? 20.759 0.043 -21.055 1.00 90.44 91 PHE A O 1
ATOM 687 N N . LEU A 1 92 ? 19.969 1.394 -22.684 1.00 92.88 92 LEU A N 1
ATOM 688 C CA . LEU A 1 92 ? 21.217 1.529 -23.419 1.00 92.88 92 LEU A CA 1
ATOM 689 C C . LEU A 1 92 ? 21.591 3.005 -23.474 1.00 92.88 92 LEU A C 1
ATOM 691 O O . LEU A 1 92 ? 20.813 3.838 -23.938 1.00 92.88 92 LEU A O 1
ATOM 695 N N . GLU A 1 93 ? 22.791 3.326 -23.010 1.00 94.06 93 GLU A N 1
ATOM 696 C CA . GLU A 1 93 ? 23.456 4.592 -23.289 1.00 94.06 93 GLU A CA 1
ATOM 697 C C . GLU A 1 93 ? 24.565 4.322 -24.305 1.00 94.06 93 GLU A C 1
ATOM 699 O O . GLU A 1 93 ? 25.556 3.650 -24.015 1.00 94.06 93 GLU A O 1
ATOM 704 N N . PHE A 1 94 ? 24.362 4.808 -25.524 1.00 94.62 94 PHE A N 1
ATOM 705 C CA . PHE A 1 94 ? 25.298 4.650 -26.623 1.00 94.62 94 PHE A CA 1
ATOM 706 C C . PHE A 1 94 ? 26.465 5.634 -26.513 1.00 94.62 94 PHE A C 1
ATOM 708 O O . PHE A 1 94 ? 26.394 6.664 -25.837 1.00 94.62 94 PHE A O 1
ATOM 715 N N . SER A 1 95 ? 27.550 5.325 -27.221 1.00 94.19 95 SER A N 1
ATOM 716 C CA . SER A 1 95 ? 28.706 6.214 -27.319 1.00 94.19 95 SER A CA 1
ATOM 717 C C . SER A 1 95 ? 28.335 7.568 -27.943 1.00 94.19 95 SER A C 1
ATOM 719 O O . SER A 1 95 ? 27.410 7.685 -28.750 1.00 94.19 95 SER A O 1
ATOM 721 N N . LYS A 1 96 ? 29.112 8.612 -27.635 1.00 91.94 96 LYS A N 1
ATOM 722 C CA . LYS A 1 96 ? 28.848 9.998 -28.084 1.00 91.94 96 LYS A CA 1
ATOM 723 C C . LYS A 1 96 ? 28.854 10.199 -29.606 1.00 91.94 96 LYS A C 1
ATOM 725 O O . LYS A 1 96 ? 28.384 11.225 -30.085 1.00 91.94 96 LYS A O 1
ATOM 730 N N . SER A 1 97 ? 29.438 9.274 -30.367 1.00 91.38 97 SER A N 1
ATOM 731 C CA . SER A 1 97 ? 29.439 9.310 -31.836 1.00 91.38 97 SER A CA 1
ATOM 732 C C . SER A 1 97 ? 28.189 8.682 -32.452 1.00 91.38 97 SER A C 1
ATOM 734 O O . SER A 1 97 ? 28.003 8.777 -33.662 1.00 91.38 97 SER A O 1
ATOM 736 N N . THR A 1 98 ? 27.348 8.039 -31.642 1.00 94.81 98 THR A N 1
ATOM 737 C CA . THR A 1 98 ? 26.161 7.323 -32.102 1.00 94.81 98 THR A CA 1
ATOM 738 C C . THR A 1 98 ? 25.012 8.282 -32.383 1.00 94.81 98 THR A C 1
ATOM 740 O O . THR A 1 98 ? 24.706 9.161 -31.577 1.00 94.81 98 THR A O 1
ATOM 743 N N . TYR A 1 99 ? 24.330 8.087 -33.505 1.00 94.38 99 TYR A N 1
ATOM 744 C CA . TYR A 1 99 ? 23.138 8.837 -33.876 1.00 94.38 99 TYR A CA 1
ATOM 745 C C . TYR A 1 99 ? 22.120 7.942 -34.590 1.00 94.38 99 TYR A C 1
ATOM 747 O O . TYR A 1 99 ? 22.451 6.899 -35.155 1.00 94.38 99 TYR A O 1
ATOM 755 N N . VAL A 1 100 ? 20.859 8.370 -34.579 1.00 95.69 100 VAL A N 1
ATOM 756 C CA . VAL A 1 100 ? 19.802 7.749 -35.384 1.00 95.69 100 VAL A CA 1
ATOM 757 C C . VAL A 1 100 ? 19.877 8.310 -36.798 1.00 95.69 100 VAL A C 1
ATOM 759 O O . VAL A 1 100 ? 19.750 9.521 -36.999 1.00 95.69 100 VAL A O 1
ATOM 762 N N . ASP A 1 101 ? 20.047 7.452 -37.801 1.00 95.06 101 ASP A N 1
ATOM 763 C CA . ASP A 1 101 ? 20.038 7.896 -39.191 1.00 95.06 101 ASP A CA 1
ATOM 764 C C . ASP A 1 101 ? 18.602 8.116 -39.681 1.00 95.06 101 ASP A C 1
ATOM 766 O O . ASP A 1 101 ? 17.939 7.246 -40.252 1.00 95.06 101 ASP A O 1
ATOM 770 N N . THR A 1 102 ? 18.128 9.342 -39.475 1.00 95.19 102 THR A N 1
ATOM 771 C CA . THR A 1 102 ? 16.776 9.768 -39.855 1.00 95.19 102 THR A CA 1
ATOM 772 C C . THR A 1 102 ? 16.504 9.707 -41.362 1.00 95.19 102 THR A C 1
ATOM 774 O O . THR A 1 102 ? 15.338 9.702 -41.769 1.00 95.19 102 THR A O 1
ATOM 777 N N . SER A 1 103 ? 17.537 9.640 -42.210 1.00 94.75 103 SER A N 1
ATOM 778 C CA . SER A 1 103 ? 17.381 9.560 -43.667 1.00 94.75 103 SER A CA 1
ATOM 779 C C . SER A 1 103 ? 16.973 8.160 -44.135 1.00 94.75 103 SER A C 1
ATOM 781 O O . SER A 1 103 ? 16.232 8.035 -45.114 1.00 94.75 103 SER A O 1
ATOM 783 N N . ARG A 1 104 ? 17.373 7.126 -43.382 1.00 95.12 104 ARG A N 1
ATOM 784 C CA . ARG A 1 104 ? 17.048 5.708 -43.607 1.00 95.12 104 ARG A CA 1
ATOM 785 C C . ARG A 1 104 ? 15.869 5.222 -42.753 1.00 95.12 104 ARG A C 1
ATOM 787 O O . ARG A 1 104 ? 15.757 4.041 -42.444 1.00 95.12 104 ARG A O 1
ATOM 794 N N . GLY A 1 105 ? 14.971 6.137 -42.383 1.00 95.62 105 GLY A N 1
ATOM 795 C CA . GLY A 1 105 ? 13.718 5.795 -41.712 1.00 95.62 105 GLY A CA 1
ATOM 796 C C . GLY A 1 105 ? 12.734 5.063 -42.631 1.00 95.62 105 GLY A C 1
ATOM 797 O O . GLY A 1 105 ? 12.608 5.414 -43.803 1.00 95.62 105 GLY A O 1
ATOM 798 N N . LEU A 1 106 ? 11.991 4.088 -42.112 1.00 97.12 106 LEU A N 1
ATOM 799 C CA . LEU A 1 106 ? 10.926 3.397 -42.843 1.00 97.12 106 LEU A CA 1
ATOM 800 C C . LEU A 1 106 ? 9.672 3.235 -41.977 1.00 97.12 106 LEU A C 1
ATOM 802 O O . LEU A 1 106 ? 9.765 2.971 -40.780 1.00 97.12 106 LEU A O 1
ATOM 806 N N . GLY A 1 107 ? 8.503 3.389 -42.604 1.00 95.88 107 GLY A N 1
ATOM 807 C CA . GLY A 1 107 ? 7.198 3.223 -41.971 1.00 95.88 107 GLY A CA 1
ATOM 808 C C . GLY A 1 107 ? 6.413 2.050 -42.558 1.00 95.88 107 GLY A C 1
ATOM 809 O O . GLY A 1 107 ? 5.999 2.114 -43.717 1.00 95.88 107 GLY A O 1
ATOM 810 N N . TYR A 1 108 ? 6.154 1.021 -41.752 1.00 95.69 108 TYR A N 1
ATOM 811 C CA . TYR A 1 108 ? 5.274 -0.105 -42.070 1.00 95.69 108 TYR A CA 1
ATOM 812 C C . TYR A 1 108 ? 3.836 0.204 -41.638 1.00 95.69 108 TYR A C 1
ATOM 814 O O . TYR A 1 108 ? 3.602 0.624 -40.509 1.00 95.69 108 TYR A O 1
ATOM 822 N N . GLN A 1 109 ? 2.860 0.037 -42.531 1.00 93.44 109 GLN A N 1
ATOM 823 C CA . GLN A 1 109 ? 1.466 0.401 -42.259 1.00 93.44 109 GLN A CA 1
ATOM 824 C C . GLN A 1 109 ? 0.631 -0.850 -41.964 1.00 93.44 109 GLN A C 1
ATOM 826 O O . GLN A 1 109 ? 0.346 -1.615 -42.882 1.00 93.44 109 GLN A O 1
ATOM 831 N N . ASP A 1 110 ? 0.190 -1.008 -40.715 1.00 87.62 110 ASP A N 1
ATOM 832 C CA . ASP A 1 110 ? -0.774 -2.036 -40.307 1.00 87.62 110 ASP A CA 1
ATOM 833 C C . ASP A 1 110 ? -1.597 -1.532 -39.111 1.00 87.62 110 ASP A C 1
ATOM 835 O O . ASP A 1 110 ? -1.136 -1.516 -37.967 1.00 87.62 110 ASP A O 1
ATOM 839 N N . GLY A 1 111 ? -2.785 -0.991 -39.402 1.00 88.69 111 GLY A N 1
ATOM 840 C CA . GLY A 1 111 ? -3.527 -0.132 -38.476 1.00 88.69 111 GLY A CA 1
ATOM 841 C C . GLY A 1 111 ? -2.800 1.199 -38.261 1.00 88.69 111 GLY A C 1
ATOM 842 O O . GLY A 1 111 ? -3.074 2.173 -38.966 1.00 88.69 111 GLY A O 1
ATOM 843 N N . ASN A 1 112 ? -1.837 1.203 -37.340 1.00 90.44 112 ASN A N 1
ATOM 844 C CA . ASN A 1 112 ? -0.919 2.318 -37.097 1.00 90.44 112 ASN A CA 1
ATOM 845 C C . ASN A 1 112 ? 0.287 2.250 -38.050 1.00 90.44 112 ASN A C 1
ATOM 847 O O . ASN A 1 112 ? 0.543 1.223 -38.692 1.00 90.44 112 ASN A O 1
ATOM 851 N N . ARG A 1 113 ? 1.040 3.350 -38.170 1.00 93.50 113 ARG A N 1
ATOM 852 C CA . ARG A 1 113 ? 2.328 3.341 -38.872 1.00 93.50 113 ARG A CA 1
ATOM 853 C C . ARG A 1 113 ? 3.455 3.013 -37.899 1.00 93.50 113 ARG A C 1
ATOM 855 O O . ARG A 1 113 ? 3.803 3.832 -37.058 1.00 93.50 113 ARG A O 1
ATOM 862 N N . TRP A 1 114 ? 4.075 1.860 -38.078 1.00 95.25 114 TRP A N 1
ATOM 863 C CA . TRP A 1 114 ? 5.224 1.391 -37.313 1.00 95.25 114 TRP A CA 1
ATOM 864 C C . TRP A 1 114 ? 6.512 1.910 -37.935 1.00 95.25 114 TRP A C 1
ATOM 866 O O . TRP A 1 114 ? 6.816 1.625 -39.093 1.00 95.25 114 TRP A O 1
ATOM 876 N N . CYS A 1 115 ? 7.244 2.713 -37.179 1.00 96.50 115 CYS A N 1
ATOM 877 C CA . CYS A 1 115 ? 8.394 3.468 -37.641 1.00 96.50 115 CYS A CA 1
ATOM 878 C C . CYS A 1 115 ? 9.684 2.862 -37.121 1.00 96.50 115 CYS A C 1
ATOM 880 O O . CYS A 1 115 ? 9.800 2.595 -35.928 1.00 96.50 115 CYS A O 1
ATOM 882 N N . VAL A 1 116 ? 10.664 2.709 -38.010 1.00 97.38 116 VAL A N 1
ATOM 883 C CA . VAL A 1 116 ? 11.999 2.212 -37.668 1.00 97.38 116 VAL A CA 1
ATOM 884 C C . VAL A 1 116 ? 13.079 3.054 -38.341 1.00 97.38 116 VAL A C 1
ATOM 886 O O . VAL A 1 116 ? 12.881 3.539 -39.456 1.00 97.38 116 VAL A O 1
ATOM 889 N N . ALA A 1 117 ? 14.221 3.231 -37.684 1.00 97.31 117 ALA A N 1
ATOM 890 C CA . ALA A 1 117 ? 15.417 3.843 -38.261 1.00 97.31 117 ALA A CA 1
ATOM 891 C C . ALA A 1 117 ? 16.692 3.218 -37.673 1.00 97.31 117 ALA A C 1
ATOM 893 O O . ALA A 1 117 ? 16.704 2.873 -36.492 1.00 97.31 117 ALA A O 1
ATOM 894 N N . PRO A 1 118 ? 17.769 3.066 -38.459 1.00 97.06 118 PRO A N 1
ATOM 895 C CA . PRO A 1 118 ? 18.989 2.435 -37.976 1.00 97.06 118 PRO A CA 1
ATOM 896 C C . PRO A 1 118 ? 19.762 3.364 -37.024 1.00 97.06 118 PRO A C 1
ATOM 898 O O . PRO A 1 118 ? 19.897 4.564 -37.280 1.00 97.06 118 PRO A O 1
ATOM 901 N N . ILE A 1 119 ? 20.278 2.801 -35.929 1.00 96.56 119 ILE A N 1
ATOM 902 C CA . ILE A 1 119 ? 21.185 3.475 -34.989 1.00 96.56 119 ILE A CA 1
ATOM 903 C C . ILE A 1 119 ? 22.615 3.139 -35.411 1.00 96.56 119 ILE A C 1
ATOM 905 O O . ILE A 1 119 ? 22.967 1.965 -35.498 1.00 96.56 119 ILE A O 1
ATOM 909 N N . VAL A 1 120 ? 23.431 4.153 -35.702 1.00 95.69 120 VAL A N 1
ATOM 910 C CA . VAL A 1 120 ? 24.772 3.980 -36.285 1.00 95.69 120 VAL A CA 1
ATOM 911 C C . VAL A 1 120 ? 25.770 4.984 -35.708 1.00 95.69 120 VAL A C 1
ATOM 913 O O . VAL A 1 120 ? 25.390 6.032 -35.193 1.00 95.69 120 VAL A O 1
ATOM 916 N N . ASP A 1 121 ? 27.062 4.691 -35.821 1.00 93.75 121 ASP A N 1
ATOM 917 C CA . ASP A 1 121 ? 28.170 5.606 -35.492 1.00 93.75 121 ASP A CA 1
ATOM 918 C C . ASP A 1 121 ? 29.024 5.971 -36.727 1.00 93.75 121 ASP A C 1
ATOM 920 O O . ASP A 1 121 ? 30.042 6.657 -36.624 1.00 93.75 121 ASP A O 1
ATOM 924 N N . GLY A 1 122 ? 28.589 5.542 -37.915 1.00 89.81 122 GLY A N 1
ATOM 925 C CA . GLY A 1 122 ? 29.284 5.705 -39.187 1.00 89.81 122 GLY A CA 1
ATOM 926 C C . GLY A 1 122 ? 28.661 4.842 -40.292 1.00 89.81 122 GLY A C 1
ATOM 927 O O . GLY A 1 122 ? 27.575 4.287 -40.110 1.00 89.81 122 GLY A O 1
ATOM 928 N N . PRO A 1 123 ? 29.319 4.725 -41.458 1.00 87.38 123 PRO A N 1
ATOM 929 C CA . PRO A 1 123 ? 28.922 3.777 -42.495 1.00 87.38 123 PRO A CA 1
ATOM 930 C C . PRO A 1 123 ? 29.059 2.342 -41.973 1.00 87.38 123 PRO A C 1
ATOM 932 O O . PRO A 1 123 ? 30.157 1.912 -41.626 1.00 87.38 123 PRO A O 1
ATOM 935 N N . GLN A 1 124 ? 27.945 1.618 -41.914 1.00 85.88 124 GLN A N 1
ATOM 936 C CA . GLN A 1 124 ? 27.888 0.224 -41.488 1.00 85.88 124 GLN A CA 1
ATOM 937 C C . GLN A 1 124 ? 26.989 -0.555 -42.447 1.00 85.88 124 GLN A C 1
ATOM 939 O O . GLN A 1 124 ? 25.894 -0.090 -42.779 1.00 85.88 124 GLN A O 1
ATOM 944 N N . ASP A 1 125 ? 27.456 -1.735 -42.855 1.00 88.25 125 ASP A N 1
ATOM 945 C CA . ASP A 1 125 ? 26.713 -2.637 -43.741 1.00 88.25 125 ASP A CA 1
ATOM 946 C C . ASP A 1 125 ? 25.731 -3.519 -42.963 1.00 88.25 125 ASP A C 1
ATOM 948 O O . ASP A 1 125 ? 24.766 -4.005 -43.534 1.00 88.25 125 ASP A O 1
ATOM 952 N N . VAL A 1 126 ? 25.953 -3.729 -41.661 1.00 92.50 126 VAL A N 1
ATOM 953 C CA . VAL A 1 126 ? 25.092 -4.537 -40.783 1.00 92.50 126 VAL A CA 1
ATOM 954 C C . VAL A 1 126 ? 24.607 -3.663 -39.637 1.00 92.50 126 VAL A C 1
ATOM 956 O O . VAL A 1 126 ? 25.421 -3.024 -38.977 1.00 92.50 126 VAL A O 1
ATOM 959 N N . VAL A 1 127 ? 23.295 -3.647 -39.389 1.00 95.44 127 VAL A N 1
ATOM 960 C CA . VAL A 1 127 ? 22.686 -2.822 -38.337 1.00 95.44 127 VAL A CA 1
ATOM 961 C C . VAL A 1 127 ? 22.036 -3.703 -37.280 1.00 95.44 127 VAL A C 1
ATOM 963 O O . VAL A 1 127 ? 21.048 -4.394 -37.543 1.00 95.44 127 VAL A O 1
ATOM 966 N N . GLY A 1 128 ? 22.577 -3.636 -36.065 1.00 94.00 128 GLY A N 1
ATOM 967 C CA . GLY A 1 128 ? 22.080 -4.394 -34.921 1.00 94.00 128 GLY A CA 1
ATOM 968 C C . GLY A 1 128 ? 21.004 -3.699 -34.090 1.00 94.00 128 GLY A C 1
ATOM 969 O O . GLY A 1 128 ? 20.128 -4.369 -33.540 1.00 94.00 128 GLY A O 1
ATOM 970 N N . PHE A 1 129 ? 21.039 -2.368 -34.036 1.00 96.69 129 PHE A N 1
ATOM 971 C CA . PHE A 1 129 ? 20.167 -1.557 -33.188 1.00 96.69 129 PHE A CA 1
ATOM 972 C C . PHE A 1 129 ? 19.274 -0.650 -34.033 1.00 96.69 129 PHE A C 1
ATOM 974 O O . PHE A 1 129 ? 19.739 0.039 -34.944 1.00 96.69 129 PHE A O 1
ATOM 981 N N . TRP A 1 130 ? 17.987 -0.627 -33.704 1.00 96.94 130 TRP A N 1
ATOM 982 C CA . TRP A 1 130 ? 16.974 0.109 -34.452 1.00 96.94 130 TRP A CA 1
ATOM 983 C C . TRP A 1 130 ? 16.179 1.015 -33.521 1.00 96.94 130 TRP A C 1
ATOM 985 O O . TRP A 1 130 ? 15.602 0.553 -32.541 1.00 96.94 130 TRP A O 1
ATOM 995 N N . ALA A 1 131 ? 16.123 2.304 -33.842 1.00 96.31 131 ALA A N 1
ATOM 996 C CA . ALA A 1 131 ? 15.233 3.248 -33.188 1.00 96.31 131 ALA A CA 1
ATOM 997 C C . ALA A 1 131 ? 13.802 3.000 -33.671 1.00 96.31 131 ALA A C 1
ATOM 999 O O . ALA A 1 131 ? 13.577 2.918 -34.881 1.00 96.31 131 ALA A O 1
ATOM 1000 N N . VAL A 1 132 ? 12.843 2.892 -32.751 1.00 95.38 132 VAL A N 1
ATOM 1001 C CA . VAL A 1 132 ? 11.455 2.529 -33.068 1.00 95.38 132 VAL A CA 1
ATOM 1002 C C . VAL A 1 132 ? 10.425 3.500 -32.490 1.00 95.38 132 VAL A C 1
ATOM 1004 O O . VAL A 1 132 ? 10.699 4.230 -31.538 1.00 95.38 132 VAL A O 1
ATOM 1007 N N . GLY A 1 133 ? 9.229 3.519 -33.082 1.00 93.12 133 GLY A N 1
ATOM 1008 C CA . GLY A 1 133 ? 8.067 4.256 -32.580 1.00 93.12 133 GLY A CA 1
ATOM 1009 C C . GLY A 1 133 ? 6.847 4.129 -33.496 1.00 93.12 133 GLY A C 1
ATOM 1010 O O . GLY A 1 133 ? 6.888 3.425 -34.504 1.00 93.12 133 GLY A O 1
ATOM 1011 N N . THR A 1 134 ? 5.763 4.839 -33.184 1.00 93.31 134 THR A N 1
ATOM 1012 C CA . THR A 1 134 ? 4.511 4.805 -33.963 1.00 93.31 134 THR A CA 1
ATOM 1013 C C . THR A 1 134 ? 4.099 6.189 -34.460 1.00 93.31 134 THR A C 1
ATOM 1015 O O . THR A 1 134 ? 4.172 7.168 -33.724 1.00 93.31 134 THR A O 1
ATOM 1018 N N . ASP A 1 135 ? 3.639 6.270 -35.710 1.00 93.69 135 ASP A N 1
ATOM 1019 C CA . ASP A 1 135 ? 3.067 7.462 -36.359 1.00 93.69 135 ASP A CA 1
ATOM 1020 C C . ASP A 1 135 ? 3.983 8.706 -36.406 1.00 93.69 135 ASP A C 1
ATOM 1022 O O . ASP A 1 135 ? 3.531 9.833 -36.604 1.00 93.69 135 ASP A O 1
ATOM 1026 N N . CYS A 1 136 ? 5.299 8.500 -36.315 1.00 94.44 136 CYS A N 1
ATOM 1027 C CA . CYS A 1 136 ? 6.333 9.546 -36.261 1.00 94.44 136 CYS A CA 1
ATOM 1028 C C . CYS A 1 136 ? 7.363 9.461 -37.409 1.00 94.44 136 CYS A C 1
ATOM 1030 O O . CYS A 1 136 ? 8.482 9.969 -37.311 1.00 94.44 136 CYS A O 1
ATOM 1032 N N . CYS A 1 137 ? 6.987 8.841 -38.530 1.00 95.12 137 CYS A N 1
ATOM 1033 C CA . CYS A 1 137 ? 7.811 8.716 -39.736 1.00 95.12 137 CYS A CA 1
ATOM 1034 C C . CYS A 1 137 ? 6.969 8.758 -41.021 1.00 95.12 137 CYS A C 1
ATOM 1036 O O . CYS A 1 137 ? 5.735 8.635 -41.015 1.00 95.12 137 CYS A O 1
ATOM 1038 N N . ARG A 1 138 ? 7.637 8.914 -42.168 1.00 93.94 138 ARG A N 1
ATOM 1039 C CA . ARG A 1 138 ? 7.015 8.711 -43.488 1.00 93.94 138 ARG A CA 1
ATOM 1040 C C . ARG A 1 138 ? 7.124 7.245 -43.904 1.00 93.94 138 ARG A C 1
ATOM 1042 O O . ARG A 1 138 ? 7.850 6.470 -43.298 1.00 93.94 138 ARG A O 1
ATOM 1049 N N . SER A 1 139 ? 6.421 6.862 -44.970 1.00 91.31 139 SER A N 1
ATOM 1050 C CA . SER A 1 139 ? 6.525 5.504 -45.526 1.00 91.31 139 SER A CA 1
ATOM 1051 C C . SER A 1 139 ? 7.963 5.140 -45.916 1.00 91.31 139 SER A C 1
ATOM 1053 O O . SER A 1 139 ? 8.356 3.989 -45.782 1.00 91.31 139 SER A O 1
ATOM 1055 N N . ARG A 1 140 ? 8.750 6.119 -46.385 1.00 92.31 140 ARG A N 1
ATOM 1056 C CA . ARG A 1 140 ? 10.186 5.994 -46.663 1.00 92.31 140 ARG A CA 1
ATOM 1057 C C . ARG A 1 140 ? 10.894 7.310 -46.369 1.00 92.31 140 ARG A C 1
ATOM 1059 O O . ARG A 1 140 ? 10.389 8.374 -46.740 1.00 92.31 140 ARG A O 1
ATOM 1066 N N . GLY A 1 141 ? 12.075 7.204 -45.777 1.00 88.06 141 GLY A N 1
ATOM 1067 C CA . GLY A 1 141 ? 12.862 8.311 -45.256 1.00 88.06 141 GLY A CA 1
ATOM 1068 C C . GLY A 1 141 ? 12.171 9.058 -44.115 1.00 88.06 141 GLY A C 1
ATOM 1069 O O . GLY A 1 141 ? 10.979 8.894 -43.862 1.00 88.06 141 GLY A O 1
ATOM 1070 N N . PHE A 1 142 ? 12.927 9.942 -43.468 1.00 91.19 142 PHE A N 1
ATOM 1071 C CA . PHE A 1 142 ? 12.460 10.847 -42.418 1.00 91.19 142 PHE A CA 1
ATOM 1072 C C . PHE A 1 142 ? 11.833 10.132 -41.209 1.00 91.19 142 PHE A C 1
ATOM 1074 O O . PHE A 1 142 ? 10.630 9.853 -41.160 1.00 91.19 142 PHE A O 1
ATOM 1081 N N . PHE A 1 143 ? 12.670 9.902 -40.203 1.00 95.94 143 PHE A N 1
ATOM 1082 C CA . PHE A 1 143 ? 12.286 9.420 -38.879 1.00 95.94 143 PHE A CA 1
ATOM 1083 C C . PHE A 1 143 ? 12.365 10.554 -37.851 1.00 95.94 143 PHE A C 1
ATOM 1085 O O . PHE A 1 143 ? 13.366 11.267 -37.808 1.00 95.94 143 PHE A O 1
ATOM 1092 N N . ALA A 1 144 ? 11.321 10.712 -37.037 1.00 95.00 144 ALA A N 1
ATOM 1093 C CA . ALA A 1 144 ? 11.207 11.777 -36.039 1.00 95.00 144 ALA A CA 1
ATOM 1094 C C . ALA A 1 144 ? 10.617 11.284 -34.701 1.00 95.00 144 ALA A C 1
ATOM 1096 O O . ALA A 1 144 ? 10.011 12.063 -33.969 1.00 95.00 144 ALA A O 1
ATOM 1097 N N . CYS A 1 145 ? 10.729 9.987 -34.394 1.00 91.75 145 CYS A N 1
ATOM 1098 C CA . CYS A 1 145 ? 10.261 9.438 -33.120 1.00 91.75 145 CYS A CA 1
ATOM 1099 C C . CYS A 1 145 ? 11.267 9.748 -32.008 1.00 91.75 145 CYS A C 1
ATOM 1101 O O . CYS A 1 145 ? 12.452 9.459 -32.166 1.00 91.75 145 CYS A O 1
ATOM 1103 N N . GLY A 1 146 ? 10.794 10.291 -30.885 1.00 87.06 146 GLY A N 1
ATOM 1104 C CA . GLY A 1 146 ? 11.651 10.680 -29.763 1.00 87.06 146 GLY A CA 1
ATOM 1105 C C . GLY A 1 146 ? 12.553 11.881 -30.070 1.00 87.06 146 GLY A C 1
ATOM 1106 O O . GLY A 1 146 ? 12.392 12.573 -31.077 1.00 87.06 146 GLY A O 1
ATOM 1107 N N . ASP A 1 147 ? 13.540 12.117 -29.209 1.00 88.25 147 ASP A N 1
ATOM 1108 C CA . ASP A 1 147 ? 14.412 13.297 -29.278 1.00 88.25 147 ASP A CA 1
ATOM 1109 C C . ASP A 1 147 ? 15.616 13.108 -30.219 1.00 88.25 147 ASP A C 1
ATOM 1111 O O . ASP A 1 147 ? 16.752 13.461 -29.905 1.00 88.25 147 ASP A O 1
ATOM 1115 N N . VAL A 1 148 ? 15.380 12.577 -31.423 1.00 91.38 148 VAL A N 1
ATOM 1116 C CA . VAL A 1 148 ? 16.433 12.300 -32.428 1.00 91.38 148 VAL A CA 1
ATOM 1117 C C . VAL A 1 148 ? 17.188 13.538 -32.914 1.00 91.38 148 VAL A C 1
ATOM 1119 O O . VAL A 1 148 ? 18.281 13.426 -33.463 1.00 91.38 148 VAL A O 1
ATOM 1122 N N . HIS A 1 149 ? 16.627 14.732 -32.720 1.00 88.38 149 HIS A N 1
ATOM 1123 C CA . HIS A 1 149 ? 17.283 15.998 -33.054 1.00 88.38 149 HIS A CA 1
ATOM 1124 C C . HIS A 1 149 ? 18.152 16.548 -31.918 1.00 88.38 149 HIS A C 1
ATOM 1126 O O . HIS A 1 149 ? 18.926 17.482 -32.137 1.00 88.38 149 HIS A O 1
ATOM 1132 N N . ASN A 1 150 ? 18.037 15.992 -30.710 1.00 88.44 150 ASN A N 1
ATOM 1133 C CA . ASN A 1 150 ? 18.846 16.402 -29.579 1.00 88.44 150 ASN A CA 1
ATOM 1134 C C . ASN A 1 150 ? 20.180 15.650 -29.597 1.00 88.44 150 ASN A C 1
ATOM 1136 O O . ASN A 1 150 ? 20.286 14.521 -29.129 1.00 88.44 150 ASN A O 1
ATOM 1140 N N . THR A 1 151 ? 21.227 16.312 -30.083 1.00 84.38 151 THR A N 1
ATOM 1141 C CA . THR A 1 151 ? 22.583 15.745 -30.177 1.00 84.38 151 THR A CA 1
ATOM 1142 C C . THR A 1 151 ? 23.247 15.476 -28.826 1.00 84.38 151 THR A C 1
ATOM 1144 O O . THR A 1 151 ? 24.385 15.029 -28.805 1.00 84.38 151 THR A O 1
ATOM 1147 N N . SER A 1 152 ? 22.604 15.825 -27.708 1.00 85.69 152 SER A N 1
ATOM 1148 C CA . SER A 1 152 ? 23.118 15.540 -26.361 1.00 85.69 152 SER A CA 1
ATOM 1149 C C . SER A 1 152 ? 22.569 14.232 -25.787 1.00 85.69 152 SER A C 1
ATOM 1151 O O . SER A 1 152 ? 23.067 13.771 -24.763 1.00 85.69 152 SER A O 1
ATOM 1153 N N . LEU A 1 153 ? 21.532 13.658 -26.409 1.00 86.12 153 LEU A N 1
ATOM 1154 C CA . LEU A 1 153 ? 20.877 12.436 -25.956 1.00 86.12 153 LEU A CA 1
ATOM 1155 C C . LEU A 1 153 ? 21.284 11.272 -26.858 1.00 86.12 153 LEU A C 1
ATOM 1157 O O . LEU A 1 153 ? 20.926 11.229 -28.031 1.00 86.12 153 LEU A O 1
ATOM 1161 N N . HIS A 1 154 ? 22.011 10.321 -26.276 1.00 91.62 154 HIS A N 1
ATOM 1162 C CA . HIS A 1 154 ? 22.440 9.079 -26.927 1.00 91.62 154 HIS A CA 1
ATOM 1163 C C . HIS A 1 154 ? 21.898 7.853 -26.191 1.00 91.62 154 HIS A C 1
ATOM 1165 O O . HIS A 1 154 ? 22.520 6.798 -26.186 1.00 91.62 154 HIS A O 1
ATOM 1171 N N . SER A 1 155 ? 20.772 8.001 -25.500 1.00 91.44 155 SER A N 1
ATOM 1172 C CA . SER A 1 155 ? 20.185 6.949 -24.680 1.00 91.44 155 SER A CA 1
ATOM 1173 C C . SER A 1 155 ? 18.808 6.545 -25.179 1.00 91.44 155 SER A C 1
ATOM 1175 O O . SER A 1 155 ? 18.096 7.313 -25.835 1.00 91.44 155 SER A O 1
ATOM 1177 N N . GLY A 1 156 ? 18.432 5.317 -24.846 1.00 90.62 156 GLY A N 1
ATOM 1178 C CA . GLY A 1 156 ? 17.109 4.803 -25.132 1.00 90.62 156 GLY A CA 1
ATOM 1179 C C . GLY A 1 156 ? 16.767 3.559 -24.328 1.00 90.62 156 GLY A C 1
ATOM 1180 O O . GLY A 1 156 ? 17.604 2.977 -23.631 1.00 90.62 156 GLY A O 1
ATOM 1181 N N . ILE A 1 157 ? 15.499 3.184 -24.427 1.00 90.12 157 ILE A N 1
ATOM 1182 C CA . ILE A 1 157 ? 14.905 2.054 -23.713 1.00 90.12 157 ILE A CA 1
ATOM 1183 C C . ILE A 1 157 ? 14.748 0.911 -24.687 1.00 90.12 157 ILE A C 1
ATOM 1185 O O . ILE A 1 157 ? 14.224 1.105 -25.782 1.00 90.12 157 ILE A O 1
ATOM 1189 N N . VAL A 1 158 ? 15.199 -0.271 -24.299 1.00 90.88 158 VAL A N 1
ATOM 1190 C CA . VAL A 1 158 ? 15.047 -1.465 -25.123 1.00 90.88 158 VAL A CA 1
ATOM 1191 C C . VAL A 1 158 ? 13.608 -1.948 -25.045 1.00 90.88 158 VAL A C 1
ATOM 1193 O O . VAL A 1 158 ? 13.071 -2.107 -23.958 1.00 90.88 158 VAL A O 1
ATOM 1196 N N . VAL A 1 159 ? 12.981 -2.221 -26.186 1.00 89.12 159 VAL A N 1
ATOM 1197 C CA . VAL A 1 159 ? 11.647 -2.832 -26.205 1.00 89.12 159 VAL A CA 1
ATOM 1198 C C . VAL A 1 159 ? 11.792 -4.315 -25.875 1.00 89.12 159 VAL A C 1
ATOM 1200 O O . VAL A 1 159 ? 12.234 -5.105 -26.710 1.00 89.12 159 VAL A O 1
ATOM 1203 N N . LEU A 1 160 ? 11.445 -4.688 -24.645 1.00 84.00 160 LEU A N 1
ATOM 1204 C CA . LEU A 1 160 ? 11.552 -6.063 -24.164 1.00 84.00 160 LEU A CA 1
ATOM 1205 C C . LEU A 1 160 ? 10.338 -6.905 -24.592 1.00 84.00 160 LEU A C 1
ATOM 1207 O O . LEU A 1 160 ? 9.183 -6.475 -24.498 1.00 84.00 160 LEU A O 1
ATOM 1211 N N . ASP A 1 161 ? 10.604 -8.139 -25.030 1.00 73.94 161 ASP A N 1
ATOM 1212 C CA . ASP A 1 161 ? 9.566 -9.148 -25.264 1.00 73.94 161 ASP A CA 1
ATOM 1213 C C . ASP A 1 161 ? 9.089 -9.699 -23.919 1.00 73.94 161 ASP A C 1
ATOM 1215 O O . ASP A 1 161 ? 9.622 -10.666 -23.367 1.00 73.94 161 ASP A O 1
ATOM 1219 N N . THR A 1 162 ? 8.106 -9.019 -23.337 1.00 64.94 162 THR A N 1
ATOM 1220 C CA . THR A 1 162 ? 7.474 -9.474 -22.106 1.00 64.94 162 THR A CA 1
ATOM 1221 C C . THR A 1 162 ? 6.346 -10.435 -22.483 1.00 64.94 162 THR A C 1
ATOM 1223 O O . THR A 1 162 ? 5.443 -10.092 -23.244 1.00 64.94 162 THR A O 1
ATOM 1226 N N . GLN A 1 163 ? 6.376 -11.669 -21.958 1.00 51.84 163 GLN A N 1
ATOM 1227 C CA . GLN A 1 163 ? 5.456 -12.767 -22.329 1.00 51.84 163 GLN A CA 1
ATOM 1228 C C . GLN A 1 163 ? 3.960 -12.533 -21.997 1.00 51.84 163 GLN A C 1
ATOM 1230 O O . GLN A 1 163 ? 3.162 -13.472 -21.950 1.00 51.84 163 GLN A O 1
ATOM 1235 N N . GLN A 1 164 ? 3.527 -11.299 -21.749 1.00 45.81 164 GLN A N 1
ATOM 1236 C CA . GLN A 1 164 ? 2.204 -10.974 -21.237 1.00 45.81 164 GLN A CA 1
ATOM 1237 C C . GLN A 1 164 ? 1.524 -9.863 -22.033 1.00 45.81 164 GLN A C 1
ATOM 1239 O O . GLN A 1 164 ? 1.379 -8.759 -21.548 1.00 45.81 164 GLN A O 1
ATOM 1244 N N . ARG A 1 165 ? 0.954 -10.189 -23.202 1.00 42.19 165 ARG A N 1
ATOM 1245 C CA . ARG A 1 165 ? -0.113 -9.411 -23.888 1.00 42.19 165 ARG A CA 1
ATOM 1246 C C . ARG A 1 165 ? 0.176 -7.943 -24.280 1.00 42.19 165 ARG A C 1
ATOM 1248 O O . ARG A 1 165 ? -0.608 -7.432 -25.074 1.00 42.19 165 ARG A O 1
ATOM 1255 N N . THR A 1 166 ? 1.221 -7.285 -23.781 1.00 44.38 166 THR A N 1
ATOM 1256 C CA . THR A 1 166 ? 1.495 -5.843 -23.936 1.00 44.38 166 THR A CA 1
ATOM 1257 C C . THR A 1 166 ? 2.665 -5.512 -24.856 1.00 44.38 166 THR A C 1
ATOM 1259 O O . THR A 1 166 ? 2.784 -4.353 -25.226 1.00 44.38 166 THR A O 1
ATOM 1262 N N . SER A 1 167 ? 3.414 -6.504 -25.353 1.00 53.06 167 SER A N 1
ATOM 1263 C CA . SER A 1 167 ? 4.372 -6.315 -26.456 1.00 53.06 167 SER A CA 1
ATOM 1264 C C . SER A 1 167 ? 3.861 -6.837 -27.822 1.00 53.06 167 SER A C 1
ATOM 1266 O O . SER A 1 167 ? 4.647 -7.457 -28.542 1.00 53.06 167 SER A O 1
ATOM 1268 N N . PRO A 1 168 ? 2.585 -6.642 -28.251 1.00 62.88 168 PRO A N 1
ATOM 1269 C CA . PRO A 1 168 ? 2.170 -7.032 -29.605 1.00 62.88 168 PRO A CA 1
ATOM 1270 C C . PRO A 1 168 ? 2.918 -6.243 -30.695 1.00 62.88 168 PRO A C 1
ATOM 1272 O O . PRO A 1 168 ? 2.776 -6.556 -31.872 1.00 62.88 168 PRO A O 1
ATOM 1275 N N . ASP A 1 169 ? 3.718 -5.253 -30.300 1.00 81.75 169 ASP A N 1
ATOM 1276 C CA . ASP A 1 169 ? 4.428 -4.305 -31.146 1.00 81.75 169 ASP A CA 1
ATOM 1277 C C . ASP A 1 169 ? 5.676 -4.904 -31.815 1.00 81.75 169 ASP A C 1
ATOM 1279 O O . ASP A 1 169 ? 5.992 -4.559 -32.954 1.00 81.75 169 ASP A O 1
ATOM 1283 N N . ILE A 1 170 ? 6.370 -5.839 -31.148 1.00 88.38 170 ILE A N 1
ATOM 1284 C CA . ILE A 1 170 ? 7.638 -6.418 -31.633 1.00 88.38 170 ILE A CA 1
ATOM 1285 C C . ILE A 1 170 ? 7.492 -7.055 -33.024 1.00 88.38 170 ILE A C 1
ATOM 1287 O O . ILE A 1 170 ? 8.279 -6.707 -33.905 1.00 88.38 170 ILE A O 1
ATOM 1291 N N . PRO A 1 171 ? 6.478 -7.902 -33.297 1.00 90.56 171 PRO A N 1
ATOM 1292 C CA . PRO A 1 171 ? 6.259 -8.438 -34.640 1.00 90.56 171 PRO A CA 1
ATOM 1293 C C . PRO A 1 171 ? 6.094 -7.361 -35.723 1.00 90.56 171 PRO A C 1
ATOM 1295 O O . PRO A 1 171 ? 6.531 -7.556 -36.860 1.00 90.56 171 PRO A O 1
ATOM 1298 N N . PHE A 1 172 ? 5.487 -6.218 -35.390 1.00 92.50 172 PHE A N 1
ATOM 1299 C CA . PHE A 1 172 ? 5.316 -5.113 -36.334 1.00 92.50 172 PHE A CA 1
ATOM 1300 C C . PHE A 1 172 ? 6.626 -4.351 -36.561 1.00 92.50 172 PHE A C 1
ATOM 1302 O O . PHE A 1 172 ? 6.939 -4.010 -37.705 1.00 92.50 172 PHE A O 1
ATOM 1309 N N . TYR A 1 173 ? 7.431 -4.142 -35.514 1.00 93.94 173 TYR A N 1
ATOM 1310 C CA . TYR A 1 173 ? 8.776 -3.579 -35.653 1.00 93.94 173 TYR A CA 1
ATOM 1311 C C . TYR A 1 173 ? 9.713 -4.507 -36.427 1.00 93.94 173 TYR A C 1
ATOM 1313 O O . TYR A 1 173 ? 10.451 -4.035 -37.288 1.00 93.94 173 TYR A O 1
ATOM 1321 N N . GLU A 1 174 ? 9.639 -5.822 -36.220 1.00 93.69 174 GLU A N 1
ATOM 1322 C CA . GLU A 1 174 ? 10.380 -6.796 -37.024 1.00 93.69 174 GLU A CA 1
ATOM 1323 C C . GLU A 1 174 ? 10.005 -6.724 -38.506 1.00 93.69 174 GLU A C 1
ATOM 1325 O O . GLU A 1 174 ? 10.886 -6.759 -39.367 1.00 93.69 174 GLU A O 1
ATOM 1330 N N . ALA A 1 175 ? 8.710 -6.624 -38.821 1.00 94.19 175 ALA A N 1
ATOM 1331 C CA . ALA A 1 175 ? 8.244 -6.479 -40.198 1.00 94.19 175 ALA A CA 1
ATOM 1332 C C . ALA A 1 175 ? 8.762 -5.176 -40.830 1.00 94.19 175 ALA A C 1
ATOM 1334 O O . ALA A 1 175 ? 9.245 -5.182 -41.966 1.00 94.19 175 ALA A O 1
ATOM 1335 N N . ALA A 1 176 ? 8.722 -4.074 -40.078 1.00 95.44 176 ALA A N 1
ATOM 1336 C CA . ALA A 1 176 ? 9.252 -2.786 -40.507 1.00 95.44 176 ALA A CA 1
ATOM 1337 C C . ALA A 1 176 ? 10.773 -2.829 -40.725 1.00 95.44 176 ALA A C 1
ATOM 1339 O O . ALA A 1 176 ? 11.257 -2.340 -41.744 1.00 95.44 176 ALA A O 1
ATOM 1340 N N . VAL A 1 177 ? 11.530 -3.464 -39.827 1.00 96.25 177 VAL A N 1
ATOM 1341 C CA . VAL A 1 177 ? 12.988 -3.608 -39.946 1.00 96.25 177 VAL A CA 1
ATOM 1342 C C . VAL A 1 177 ? 13.377 -4.496 -41.123 1.00 96.25 177 VAL A C 1
ATOM 1344 O O . VAL A 1 177 ? 14.261 -4.117 -41.888 1.00 96.25 177 VAL A O 1
ATOM 1347 N N . LYS A 1 178 ? 12.689 -5.625 -41.339 1.00 95.94 178 LYS A N 1
ATOM 1348 C CA . LYS A 1 178 ? 12.906 -6.484 -42.518 1.00 95.94 178 LYS A CA 1
ATOM 1349 C C . LYS A 1 178 ? 12.698 -5.698 -43.815 1.00 95.94 178 LYS A C 1
ATOM 1351 O O . LYS A 1 178 ? 13.544 -5.732 -44.703 1.00 95.94 178 LYS A O 1
ATOM 1356 N N . MET A 1 179 ? 11.627 -4.905 -43.887 1.00 94.69 179 MET A N 1
ATOM 1357 C CA . MET A 1 179 ? 11.361 -4.042 -45.040 1.00 94.69 179 MET A CA 1
ATOM 1358 C C . MET A 1 179 ? 12.412 -2.931 -45.206 1.00 94.69 179 MET A C 1
ATOM 1360 O O . MET A 1 179 ? 12.797 -2.612 -46.332 1.00 94.69 179 MET A O 1
ATOM 1364 N N . ALA A 1 180 ? 12.880 -2.330 -44.108 1.00 96.00 180 ALA A N 1
ATOM 1365 C CA . ALA A 1 180 ? 13.913 -1.294 -44.126 1.00 96.00 180 ALA A CA 1
ATOM 1366 C C . ALA A 1 180 ? 15.258 -1.840 -44.611 1.00 96.00 180 ALA A C 1
ATOM 1368 O O . ALA A 1 180 ? 15.893 -1.223 -45.464 1.00 96.00 180 ALA A O 1
ATOM 1369 N N . ALA A 1 181 ? 15.652 -3.010 -44.118 1.00 95.06 181 ALA A N 1
ATOM 1370 C CA . ALA A 1 181 ? 16.880 -3.683 -44.505 1.00 95.06 181 ALA A CA 1
ATOM 1371 C C . ALA A 1 181 ? 16.917 -4.011 -45.999 1.00 95.06 181 ALA A C 1
ATOM 1373 O O . ALA A 1 181 ? 17.894 -3.691 -46.667 1.00 95.06 181 ALA A O 1
ATOM 1374 N N . GLU A 1 182 ? 15.822 -4.539 -46.549 1.00 95.25 182 GLU A N 1
ATOM 1375 C CA . GLU A 1 182 ? 15.706 -4.778 -47.992 1.00 95.25 182 GLU A CA 1
ATOM 1376 C C . GLU A 1 182 ? 15.692 -3.473 -48.805 1.00 95.25 182 GLU A C 1
ATOM 1378 O O . GLU A 1 182 ? 16.270 -3.399 -49.886 1.00 95.25 182 GLU A O 1
ATOM 1383 N N . THR A 1 183 ? 15.038 -2.421 -48.299 1.00 95.38 183 THR A N 1
ATOM 1384 C CA . THR A 1 183 ? 14.916 -1.135 -49.011 1.00 95.38 183 THR A CA 1
ATOM 1385 C C . THR A 1 183 ? 16.246 -0.382 -49.089 1.00 95.38 183 THR A C 1
ATOM 1387 O O . THR A 1 183 ? 16.491 0.318 -50.073 1.00 95.38 183 THR A O 1
ATOM 1390 N N . TYR A 1 184 ? 17.077 -0.493 -48.053 1.00 95.00 184 TYR A N 1
ATOM 1391 C CA . TYR A 1 184 ? 18.324 0.259 -47.907 1.00 95.00 184 TYR A CA 1
ATOM 1392 C C . TYR A 1 184 ? 19.589 -0.600 -48.037 1.00 95.00 184 TYR A C 1
ATOM 1394 O O . TYR A 1 184 ? 20.673 -0.076 -47.796 1.00 95.00 184 TYR A O 1
ATOM 1402 N N . ASP A 1 185 ? 19.449 -1.869 -48.434 1.00 94.81 185 ASP A N 1
ATOM 1403 C CA . ASP A 1 185 ? 20.542 -2.839 -48.601 1.00 94.81 185 ASP A CA 1
ATOM 1404 C C . ASP A 1 185 ? 21.405 -2.988 -47.332 1.00 94.81 185 ASP A C 1
ATOM 1406 O O . ASP A 1 185 ? 22.629 -2.888 -47.360 1.00 94.81 185 ASP A O 1
ATOM 1410 N N . LEU A 1 186 ? 20.738 -3.166 -46.185 1.00 94.75 186 LEU A N 1
ATOM 1411 C CA . LEU A 1 186 ? 21.374 -3.330 -44.876 1.00 94.75 186 LEU A CA 1
ATOM 1412 C C . LEU A 1 186 ? 21.304 -4.791 -44.433 1.00 94.75 186 LEU A C 1
ATOM 1414 O O . LEU A 1 186 ? 20.253 -5.427 -44.482 1.00 94.75 186 LEU A O 1
ATOM 1418 N N . GLY A 1 187 ? 22.415 -5.315 -43.932 1.00 93.88 187 GLY A N 1
ATOM 1419 C CA . GLY A 1 187 ? 22.477 -6.606 -43.268 1.00 93.88 187 GLY A CA 1
ATOM 1420 C C . GLY A 1 187 ? 21.753 -6.579 -41.922 1.00 93.88 187 GLY A C 1
ATOM 1421 O O . GLY A 1 187 ? 21.898 -5.639 -41.136 1.00 93.88 187 GLY A O 1
ATOM 1422 N N . LEU A 1 188 ? 21.000 -7.644 -41.646 1.00 93.44 188 LEU A N 1
ATOM 1423 C CA . LEU A 1 188 ? 20.300 -7.850 -40.381 1.00 93.44 188 LEU A CA 1
ATOM 1424 C C . LEU A 1 188 ? 20.902 -9.025 -39.605 1.00 93.44 188 LEU A C 1
ATOM 1426 O O . LEU A 1 188 ? 21.084 -10.099 -40.187 1.00 93.44 188 LEU A O 1
ATOM 1430 N N . PRO A 1 189 ? 21.176 -8.866 -38.299 1.00 91.94 189 PRO A N 1
ATOM 1431 C CA . PRO A 1 189 ? 21.478 -9.996 -37.433 1.00 91.94 189 PRO A CA 1
ATOM 1432 C C . PRO A 1 189 ? 20.226 -10.850 -37.186 1.00 91.94 189 PRO A C 1
ATOM 1434 O O . PRO A 1 189 ? 19.102 -10.442 -37.480 1.00 91.94 189 PRO A O 1
ATOM 1437 N N . ALA A 1 190 ? 20.424 -12.045 -36.622 1.00 86.62 190 ALA A N 1
ATOM 1438 C CA . ALA A 1 190 ? 19.333 -12.980 -36.337 1.00 86.62 190 ALA A CA 1
ATOM 1439 C C . ALA A 1 190 ? 18.287 -12.405 -35.363 1.00 86.62 190 ALA A C 1
ATOM 1441 O O . ALA A 1 190 ? 17.100 -12.679 -35.518 1.00 86.62 190 ALA A O 1
ATOM 1442 N N . GLU A 1 191 ? 18.726 -11.603 -34.390 1.00 87.88 191 GLU A N 1
ATOM 1443 C CA . GLU A 1 191 ? 17.873 -10.968 -33.383 1.00 87.88 191 GLU A CA 1
ATOM 1444 C C . GLU A 1 191 ? 18.272 -9.487 -33.233 1.00 87.88 191 GLU A C 1
ATOM 1446 O O . GLU A 1 191 ? 19.202 -9.175 -32.486 1.00 87.88 191 GLU A O 1
ATOM 1451 N N . PRO A 1 192 ? 17.642 -8.560 -33.979 1.00 93.12 192 PRO A N 1
ATOM 1452 C CA . PRO A 1 192 ? 17.888 -7.130 -33.817 1.00 93.12 192 PRO A CA 1
ATOM 1453 C C . PRO A 1 192 ? 17.287 -6.606 -32.505 1.00 93.12 192 PRO A C 1
ATOM 1455 O O . PRO A 1 192 ? 16.275 -7.115 -32.026 1.00 93.12 192 PRO A O 1
ATOM 1458 N N . ILE A 1 193 ? 17.883 -5.547 -31.953 1.00 93.81 193 ILE A N 1
ATOM 1459 C CA . ILE A 1 193 ? 17.373 -4.863 -30.758 1.00 93.81 193 ILE A CA 1
ATOM 1460 C C . ILE A 1 193 ? 16.619 -3.596 -31.158 1.00 93.81 193 ILE A C 1
ATOM 1462 O O . ILE A 1 193 ? 17.128 -2.756 -31.905 1.00 93.81 193 ILE A O 1
ATOM 1466 N N . PHE A 1 194 ? 15.413 -3.443 -30.614 1.00 94.56 194 PHE A N 1
ATOM 1467 C CA . PHE A 1 194 ? 14.566 -2.269 -30.799 1.00 94.56 194 PHE A CA 1
ATOM 1468 C C . PHE A 1 194 ? 14.712 -1.314 -29.619 1.00 94.56 194 PHE A C 1
ATOM 1470 O O . PHE A 1 194 ? 14.670 -1.739 -28.467 1.00 94.56 194 PHE A O 1
ATOM 1477 N N . VAL A 1 195 ? 14.865 -0.024 -29.909 1.00 93.12 195 VAL A N 1
ATOM 1478 C CA . VAL A 1 195 ? 15.145 1.010 -28.913 1.00 93.12 195 VAL A CA 1
ATOM 1479 C C . VAL A 1 195 ? 14.194 2.192 -29.089 1.00 93.12 195 VAL A C 1
ATOM 1481 O O . VAL A 1 195 ? 14.115 2.782 -30.165 1.00 93.12 195 VAL A O 1
ATOM 1484 N N . ILE A 1 196 ? 13.502 2.592 -28.026 1.00 92.00 196 ILE A N 1
ATOM 1485 C CA . ILE A 1 196 ? 12.788 3.870 -27.964 1.00 92.00 196 ILE A CA 1
ATOM 1486 C C . ILE A 1 196 ? 13.825 4.952 -27.652 1.00 92.00 196 ILE A C 1
ATOM 1488 O O . ILE A 1 196 ? 14.424 4.963 -26.576 1.00 92.00 196 ILE A O 1
ATOM 1492 N N . TRP A 1 197 ? 14.088 5.825 -28.625 1.00 91.88 197 TRP A N 1
ATOM 1493 C CA . TRP A 1 197 ? 15.173 6.805 -28.557 1.00 91.88 197 TRP A CA 1
ATOM 1494 C C . TRP A 1 197 ? 14.802 8.062 -27.761 1.00 91.88 197 TRP A C 1
ATOM 1496 O O . TRP A 1 197 ? 13.694 8.582 -27.884 1.00 91.88 197 TRP A O 1
ATOM 1506 N N . GLY A 1 198 ? 15.774 8.625 -27.037 1.00 83.88 198 GLY A N 1
ATOM 1507 C CA . GLY A 1 198 ? 15.673 9.969 -26.463 1.00 83.88 198 GLY A CA 1
ATOM 1508 C C . GLY A 1 198 ? 15.046 10.024 -25.072 1.00 83.88 198 GLY A C 1
ATOM 1509 O O . GLY A 1 198 ? 14.668 11.095 -24.618 1.00 83.88 198 GLY A O 1
ATOM 1510 N N . THR A 1 199 ? 14.944 8.893 -24.383 1.00 74.19 199 THR A N 1
ATOM 1511 C CA . THR A 1 199 ? 14.417 8.820 -23.016 1.00 74.19 199 THR A CA 1
ATOM 1512 C C . THR A 1 199 ? 15.517 8.415 -22.048 1.00 74.19 199 THR A C 1
ATOM 1514 O O . THR A 1 199 ? 16.191 7.401 -22.250 1.00 74.19 199 THR A O 1
ATOM 1517 N N . THR A 1 200 ? 15.694 9.174 -20.964 1.00 75.00 200 THR A N 1
ATOM 1518 C CA . THR A 1 200 ? 16.562 8.731 -19.867 1.00 75.00 200 THR A CA 1
ATOM 1519 C C . THR A 1 200 ? 15.882 7.630 -19.056 1.00 75.00 200 THR A C 1
ATOM 1521 O O . THR A 1 200 ? 14.653 7.577 -18.958 1.00 75.00 200 THR A O 1
ATOM 1524 N N . SER A 1 201 ? 16.682 6.760 -18.431 1.00 70.06 201 SER A N 1
ATOM 1525 C CA . SER A 1 201 ? 16.149 5.641 -17.644 1.00 70.06 201 SER A CA 1
ATOM 1526 C C . SER A 1 201 ? 15.225 6.084 -16.512 1.00 70.06 201 SER A C 1
ATOM 1528 O O . SER A 1 201 ? 14.236 5.424 -16.209 1.00 70.06 201 SER A O 1
ATOM 1530 N N . LYS A 1 202 ? 15.511 7.245 -15.917 1.00 71.56 202 LYS A N 1
ATOM 1531 C CA . LYS A 1 202 ? 14.729 7.801 -14.811 1.00 71.56 202 LYS A CA 1
ATOM 1532 C C . LYS A 1 202 ? 13.411 8.414 -15.271 1.00 71.56 202 LYS A C 1
ATOM 1534 O O . LYS A 1 202 ? 12.407 8.223 -14.597 1.00 71.56 202 LYS A O 1
ATOM 1539 N N . GLU A 1 203 ? 13.403 9.147 -16.380 1.00 74.12 203 GLU A N 1
ATOM 1540 C CA . GLU A 1 203 ? 12.205 9.862 -16.842 1.00 74.12 203 GLU A CA 1
ATOM 1541 C C . GLU A 1 203 ? 11.113 8.906 -17.320 1.00 74.12 203 GLU A C 1
ATOM 1543 O O . GLU A 1 203 ? 9.943 9.097 -16.992 1.00 74.12 203 GLU A O 1
ATOM 1548 N N . ALA A 1 204 ? 11.477 7.849 -18.045 1.00 70.69 204 ALA A N 1
ATOM 1549 C CA . ALA A 1 204 ? 10.491 6.879 -18.507 1.00 70.69 204 ALA A CA 1
ATOM 1550 C C . ALA A 1 204 ? 9.878 6.080 -17.355 1.00 70.69 204 ALA A C 1
ATOM 1552 O O . ALA A 1 204 ? 8.658 5.952 -17.278 1.00 70.69 204 ALA A O 1
ATOM 1553 N N . LEU A 1 205 ? 10.711 5.652 -16.402 1.00 74.62 205 LEU A N 1
ATOM 1554 C CA . LEU A 1 205 ? 10.254 4.999 -15.179 1.00 74.62 205 LEU A CA 1
ATOM 1555 C C . LEU A 1 205 ? 9.290 5.900 -14.386 1.00 74.62 205 LEU A C 1
ATOM 1557 O O . LEU A 1 205 ? 8.247 5.456 -13.911 1.00 74.62 205 LEU A O 1
ATOM 1561 N N . GLN A 1 206 ? 9.615 7.191 -14.274 1.00 78.31 206 GLN A N 1
ATOM 1562 C CA . GLN A 1 206 ? 8.785 8.174 -13.574 1.00 78.31 206 GLN A CA 1
ATOM 1563 C C . GLN A 1 206 ? 7.447 8.437 -14.271 1.00 78.31 206 GLN A C 1
ATOM 1565 O O . GLN A 1 206 ? 6.445 8.624 -13.581 1.00 78.31 206 GLN A O 1
ATOM 1570 N N . ASN A 1 207 ? 7.407 8.446 -15.604 1.00 78.56 207 ASN A N 1
ATOM 1571 C CA . ASN A 1 207 ? 6.172 8.655 -16.360 1.00 78.56 207 ASN A CA 1
ATOM 1572 C C . ASN A 1 207 ? 5.203 7.475 -16.223 1.00 78.56 207 ASN A C 1
ATOM 1574 O O . ASN A 1 207 ? 4.006 7.686 -15.993 1.00 78.56 207 ASN A O 1
ATOM 1578 N N . GLU A 1 208 ? 5.711 6.245 -16.302 1.00 76.69 208 GLU A N 1
ATOM 1579 C CA . GLU A 1 208 ? 4.893 5.042 -16.122 1.00 76.69 208 GLU A CA 1
ATOM 1580 C C . GLU A 1 208 ? 4.383 4.924 -14.682 1.00 76.69 208 GLU A C 1
ATOM 1582 O O . GLU A 1 208 ? 3.182 4.752 -14.445 1.00 76.69 208 GLU A O 1
ATOM 1587 N N . LEU A 1 209 ? 5.260 5.152 -13.697 1.00 80.25 209 LEU A N 1
ATOM 1588 C CA . LEU A 1 209 ? 4.865 5.191 -12.289 1.00 80.25 209 LEU A CA 1
ATOM 1589 C C . LEU A 1 209 ? 3.863 6.323 -12.009 1.00 80.25 209 LEU A C 1
ATOM 1591 O O . LEU A 1 209 ? 2.902 6.137 -11.263 1.00 80.25 209 LEU A O 1
ATOM 1595 N N . GLY A 1 210 ? 4.036 7.488 -12.637 1.00 83.12 210 GLY A N 1
ATOM 1596 C CA . GLY A 1 210 ? 3.091 8.600 -12.562 1.00 83.12 210 GLY A CA 1
ATOM 1597 C C . GLY A 1 210 ? 1.704 8.221 -13.081 1.00 83.12 210 GLY A C 1
ATOM 1598 O O . GLY A 1 210 ? 0.700 8.534 -12.439 1.00 83.12 210 GLY A O 1
ATOM 1599 N N . SER A 1 211 ? 1.639 7.488 -14.193 1.00 82.81 211 SER A N 1
ATOM 1600 C CA . SER A 1 211 ? 0.384 7.012 -14.784 1.00 82.81 211 SER A CA 1
ATOM 1601 C C . SER A 1 211 ? -0.336 6.003 -13.885 1.00 82.81 211 SER A C 1
ATOM 1603 O O . SER A 1 211 ? -1.535 6.169 -13.631 1.00 82.81 211 SER A O 1
ATOM 1605 N N . ALA A 1 212 ? 0.389 5.027 -13.329 1.00 82.06 212 ALA A N 1
ATOM 1606 C CA . ALA A 1 212 ? -0.150 4.086 -12.342 1.00 82.06 212 ALA A CA 1
ATOM 1607 C C . ALA A 1 212 ? -0.696 4.823 -11.104 1.00 82.06 212 ALA A C 1
ATOM 1609 O O . ALA A 1 212 ? -1.832 4.621 -10.668 1.00 82.06 212 ALA A O 1
ATOM 1610 N N . MET A 1 213 ? 0.078 5.773 -10.571 1.00 83.44 213 MET A N 1
ATOM 1611 C CA . MET A 1 213 ? -0.324 6.564 -9.407 1.00 83.44 213 MET A CA 1
ATOM 1612 C C . MET A 1 213 ? -1.567 7.417 -9.679 1.00 83.44 213 MET A C 1
ATOM 1614 O O . MET A 1 213 ? -2.465 7.471 -8.836 1.00 83.44 213 MET A O 1
ATOM 1618 N N . ILE A 1 214 ? -1.667 8.048 -10.853 1.00 87.75 214 ILE A N 1
ATOM 1619 C CA . ILE A 1 214 ? -2.860 8.802 -11.262 1.00 87.75 214 ILE A CA 1
ATOM 1620 C C . ILE A 1 214 ? -4.084 7.883 -11.311 1.00 87.75 214 ILE A C 1
ATOM 1622 O O . ILE A 1 214 ? -5.141 8.261 -10.801 1.00 87.75 214 ILE A O 1
ATOM 1626 N N . PHE A 1 215 ? -3.953 6.676 -11.870 1.00 86.94 215 PHE A N 1
ATOM 1627 C CA . PHE A 1 215 ? -5.048 5.709 -11.928 1.00 86.94 215 PHE A CA 1
ATOM 1628 C C . PHE A 1 215 ? -5.531 5.307 -10.527 1.00 86.94 215 PHE A C 1
ATOM 1630 O O . PHE A 1 215 ? -6.734 5.357 -10.246 1.00 86.94 215 PHE A O 1
ATOM 1637 N N . VAL A 1 216 ? -4.605 4.989 -9.617 1.00 84.62 216 VAL A N 1
ATOM 1638 C CA . VAL A 1 216 ? -4.921 4.658 -8.219 1.00 84.62 216 VAL A CA 1
ATOM 1639 C C . VAL A 1 216 ? -5.596 5.825 -7.500 1.00 84.62 216 VAL A C 1
ATOM 1641 O O . VAL A 1 216 ? -6.630 5.630 -6.857 1.00 84.62 216 VAL A O 1
ATOM 1644 N N . VAL A 1 217 ? -5.057 7.041 -7.617 1.00 86.44 217 VAL A N 1
ATOM 1645 C CA . VAL A 1 217 ? -5.624 8.243 -6.982 1.00 86.44 217 VAL A CA 1
ATOM 1646 C C . VAL A 1 217 ? -7.023 8.535 -7.517 1.00 86.44 217 VAL A C 1
ATOM 1648 O O . VAL A 1 217 ? -7.939 8.795 -6.734 1.00 86.44 217 VAL A O 1
ATOM 1651 N N . PHE A 1 218 ? -7.220 8.447 -8.832 1.00 88.81 218 PHE A N 1
ATOM 1652 C CA . PHE A 1 218 ? -8.525 8.649 -9.451 1.00 88.81 218 PHE A CA 1
ATOM 1653 C C . PHE A 1 218 ? -9.547 7.617 -8.964 1.00 88.81 218 PHE A C 1
ATOM 1655 O O . PHE A 1 218 ? -10.658 7.974 -8.570 1.00 88.81 218 PHE A O 1
ATOM 1662 N N . ALA A 1 219 ? -9.175 6.340 -8.915 1.00 85.75 219 ALA A N 1
ATOM 1663 C CA . ALA A 1 219 ? -10.069 5.293 -8.444 1.00 85.75 219 ALA A CA 1
ATOM 1664 C C . ALA A 1 219 ? -10.386 5.403 -6.942 1.00 85.75 219 ALA A C 1
ATOM 1666 O O . ALA A 1 219 ? -11.527 5.168 -6.539 1.00 85.75 219 ALA A O 1
ATOM 1667 N N . LEU A 1 220 ? -9.422 5.820 -6.112 1.00 85.62 220 LEU A N 1
ATOM 1668 C CA . LEU A 1 220 ? -9.663 6.160 -4.705 1.00 85.62 220 LEU A CA 1
ATOM 1669 C C . LEU A 1 220 ? -10.650 7.319 -4.571 1.00 85.62 220 LEU A C 1
ATOM 1671 O O . LEU A 1 220 ? -11.574 7.246 -3.763 1.00 85.62 220 LEU A O 1
ATOM 1675 N N . PHE A 1 221 ? -10.490 8.368 -5.376 1.00 86.56 221 PHE A N 1
ATOM 1676 C CA . PHE A 1 221 ? -11.403 9.504 -5.388 1.00 86.56 221 PHE A CA 1
ATOM 1677 C C . PHE A 1 221 ? -12.828 9.082 -5.775 1.00 86.56 221 PHE A C 1
ATOM 1679 O O . PHE A 1 221 ? -13.782 9.427 -5.078 1.00 86.56 221 PHE A O 1
ATOM 1686 N N . VAL A 1 222 ? -12.981 8.260 -6.819 1.00 87.44 222 VAL A N 1
ATOM 1687 C CA . VAL A 1 222 ? -14.278 7.685 -7.213 1.00 87.44 222 VAL A CA 1
ATOM 1688 C C . VAL A 1 222 ? -14.884 6.849 -6.081 1.00 87.44 222 VAL A C 1
ATOM 1690 O O . VAL A 1 222 ? -16.067 6.998 -5.779 1.00 87.44 222 VAL A O 1
ATOM 1693 N N . ALA A 1 223 ? -14.087 6.013 -5.410 1.00 84.31 223 ALA A N 1
ATOM 1694 C CA . ALA A 1 223 ? -14.552 5.215 -4.276 1.00 84.31 223 ALA A CA 1
ATOM 1695 C C . ALA A 1 223 ? -14.993 6.087 -3.085 1.00 84.31 223 ALA A C 1
ATOM 1697 O O . ALA A 1 223 ? -16.027 5.815 -2.475 1.00 84.31 223 ALA A O 1
ATOM 1698 N N . LEU A 1 224 ? -14.262 7.164 -2.779 1.00 85.25 224 LEU A N 1
ATOM 1699 C CA . LEU A 1 224 ? -14.629 8.116 -1.728 1.00 85.25 224 LEU A CA 1
ATOM 1700 C C . LEU A 1 224 ? -15.922 8.866 -2.057 1.00 85.25 224 LEU A C 1
ATOM 1702 O O . LEU A 1 224 ? -16.730 9.077 -1.158 1.00 85.25 224 LEU A O 1
ATOM 1706 N N . LEU A 1 225 ? -16.156 9.220 -3.325 1.00 87.31 225 LEU A N 1
ATOM 1707 C CA . LEU A 1 225 ? -17.412 9.830 -3.776 1.00 87.31 225 LEU A CA 1
ATOM 1708 C C . LEU A 1 225 ? -18.587 8.841 -3.809 1.00 87.31 225 LEU A C 1
ATOM 1710 O O . LEU A 1 225 ? -19.743 9.249 -3.650 1.00 87.31 225 LEU A O 1
ATOM 1714 N N . ALA A 1 226 ? -18.320 7.543 -3.970 1.00 84.94 226 ALA A N 1
ATOM 1715 C CA . ALA A 1 226 ? -19.350 6.508 -3.935 1.00 84.94 226 ALA A CA 1
ATOM 1716 C C . ALA A 1 226 ? -20.036 6.415 -2.557 1.00 84.94 226 ALA A C 1
ATOM 1718 O O . ALA A 1 226 ? -21.226 6.129 -2.478 1.00 84.94 226 ALA A O 1
ATOM 1719 N N . VAL A 1 227 ? -19.323 6.708 -1.464 1.00 81.31 227 VAL A N 1
ATOM 1720 C CA . VAL A 1 227 ? -19.869 6.642 -0.096 1.00 81.31 227 VAL A CA 1
ATOM 1721 C C . VAL A 1 227 ? -20.978 7.681 0.167 1.00 81.31 227 VAL A C 1
ATOM 1723 O O . VAL A 1 227 ? -22.088 7.274 0.517 1.00 81.31 227 VAL A O 1
ATOM 1726 N N . PRO A 1 228 ? -20.766 9.005 0.000 1.00 83.69 228 PRO A N 1
ATOM 1727 C CA . PRO A 1 228 ? -21.813 9.997 0.241 1.00 83.69 228 PRO A CA 1
ATOM 1728 C C . PRO A 1 228 ? -22.955 9.883 -0.771 1.00 83.69 228 PRO A C 1
ATOM 1730 O O . PRO A 1 228 ? -24.116 10.034 -0.393 1.00 83.69 228 PRO A O 1
ATOM 1733 N N . THR A 1 229 ? -22.662 9.563 -2.037 1.00 85.88 229 THR A N 1
ATOM 1734 C CA . THR A 1 229 ? -23.711 9.330 -3.044 1.00 85.88 229 THR A CA 1
ATOM 1735 C C . THR A 1 229 ? -24.594 8.150 -2.649 1.00 85.88 229 THR A C 1
ATOM 1737 O O . THR A 1 229 ? -25.818 8.252 -2.713 1.00 85.88 229 THR A O 1
ATOM 1740 N N . PHE A 1 230 ? -24.004 7.072 -2.136 1.00 84.06 230 PHE A N 1
ATOM 1741 C CA . PHE A 1 230 ? -24.744 5.932 -1.613 1.00 84.06 230 PHE A CA 1
ATOM 1742 C C . PHE A 1 230 ? -25.611 6.290 -0.396 1.00 84.06 230 PHE A C 1
ATOM 1744 O O . PHE A 1 230 ? -26.777 5.902 -0.345 1.00 84.06 230 PHE A O 1
ATOM 1751 N N . VAL A 1 231 ? -25.102 7.086 0.552 1.00 82.56 231 VAL A N 1
ATOM 1752 C CA . VAL A 1 231 ? -25.900 7.574 1.695 1.00 82.56 231 VAL A CA 1
ATOM 1753 C C . VAL A 1 231 ? -27.102 8.402 1.227 1.00 82.56 231 VAL A C 1
ATOM 1755 O O . VAL A 1 231 ? -28.207 8.238 1.753 1.00 82.56 231 VAL A O 1
ATOM 1758 N N . VAL A 1 232 ? -26.925 9.252 0.210 1.00 86.06 232 VAL A N 1
ATOM 1759 C CA . VAL A 1 232 ? -28.025 10.021 -0.395 1.00 86.06 232 VAL A CA 1
ATOM 1760 C C . VAL A 1 232 ? -29.048 9.085 -1.043 1.00 86.06 232 VAL A C 1
ATOM 1762 O O . VAL A 1 232 ? -30.243 9.235 -0.794 1.00 86.06 232 VAL A O 1
ATOM 1765 N N . VAL A 1 233 ? -28.608 8.079 -1.805 1.00 87.25 233 VAL A N 1
ATOM 1766 C CA . VAL A 1 233 ? -29.495 7.081 -2.429 1.00 87.25 233 VAL A CA 1
ATOM 1767 C C . VAL A 1 233 ? -30.296 6.305 -1.379 1.00 87.25 233 VAL A C 1
ATOM 1769 O O . VAL A 1 233 ? -31.511 6.160 -1.522 1.00 87.25 233 VAL A O 1
ATOM 1772 N N . LEU A 1 234 ? -29.659 5.855 -0.293 1.00 84.81 234 LEU A N 1
ATOM 1773 C CA . LEU A 1 234 ? -30.353 5.195 0.819 1.00 84.81 234 LEU A CA 1
ATOM 1774 C C . LEU A 1 234 ? -31.391 6.113 1.476 1.00 84.81 234 LEU A C 1
ATOM 1776 O O . LEU A 1 234 ? -32.502 5.671 1.780 1.00 84.81 234 LEU A O 1
ATOM 1780 N N . SER A 1 235 ? -31.051 7.393 1.651 1.00 83.50 235 SER A N 1
ATOM 1781 C CA . SER A 1 235 ? -31.952 8.399 2.224 1.00 83.50 235 SER A CA 1
ATOM 1782 C C . SER A 1 235 ? -33.177 8.629 1.333 1.00 83.50 235 SER A C 1
ATOM 1784 O O . SER A 1 235 ? -34.302 8.617 1.830 1.00 83.50 235 SER A O 1
ATOM 1786 N N . LEU A 1 236 ? -32.987 8.741 0.011 1.00 87.56 236 LEU A N 1
ATOM 1787 C CA . LEU A 1 236 ? -34.083 8.833 -0.966 1.00 87.56 236 LEU A CA 1
ATOM 1788 C C . LEU A 1 236 ? -34.962 7.570 -0.970 1.00 87.56 236 LEU A C 1
ATOM 1790 O O . LEU A 1 236 ? -36.173 7.655 -1.156 1.00 87.56 236 LEU A O 1
ATOM 1794 N N . GLY A 1 237 ? -34.367 6.403 -0.715 1.00 85.38 237 GLY A N 1
ATOM 1795 C CA . GLY A 1 237 ? -35.065 5.123 -0.578 1.00 85.38 237 GLY A CA 1
ATOM 1796 C C . GLY A 1 237 ? -35.763 4.898 0.771 1.00 85.38 237 GLY A C 1
ATOM 1797 O O . GLY A 1 237 ? -36.264 3.799 1.005 1.00 85.38 237 GLY A O 1
ATOM 1798 N N . ASN A 1 238 ? -35.793 5.888 1.674 1.00 83.00 238 ASN A N 1
ATOM 1799 C CA . ASN A 1 238 ? -36.299 5.763 3.050 1.00 83.00 238 ASN A CA 1
ATOM 1800 C C . ASN A 1 238 ? -35.605 4.669 3.894 1.00 83.00 238 ASN A C 1
ATOM 1802 O O . ASN A 1 238 ? -36.159 4.186 4.889 1.00 83.00 238 ASN A O 1
ATOM 1806 N N . LEU A 1 239 ? -34.377 4.293 3.529 1.00 81.00 239 LEU A N 1
ATOM 1807 C CA . LEU A 1 239 ? -33.539 3.309 4.217 1.00 81.00 239 LEU A CA 1
ATOM 1808 C C . LEU A 1 239 ? -32.532 4.020 5.130 1.00 81.00 239 LEU A C 1
ATOM 1810 O O . LEU A 1 239 ? -31.329 4.022 4.890 1.00 81.00 239 LEU A O 1
ATOM 1814 N N . TRP A 1 240 ? -33.037 4.633 6.198 1.00 77.12 240 TRP A N 1
ATOM 1815 C CA . TRP A 1 240 ? -32.212 5.335 7.182 1.00 77.12 240 TRP A CA 1
ATOM 1816 C C . TRP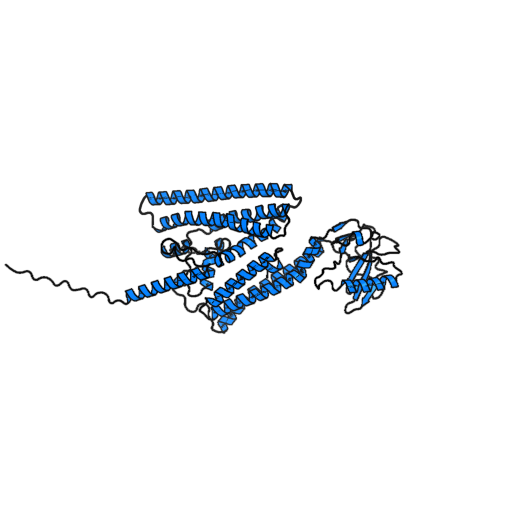 A 1 240 ? -31.335 4.358 7.978 1.00 77.12 240 TRP A C 1
ATOM 1818 O O . TRP A 1 240 ? -31.844 3.385 8.539 1.00 77.12 240 TRP A O 1
ATOM 1828 N N . LEU A 1 241 ? -30.033 4.647 8.073 1.00 71.69 241 LEU A N 1
ATOM 1829 C CA . LEU A 1 241 ? -29.073 3.857 8.861 1.00 71.69 241 LEU A CA 1
ATOM 1830 C C . LEU A 1 241 ? -29.314 3.970 10.382 1.00 71.69 241 LEU A C 1
ATOM 1832 O O . LEU A 1 241 ? -28.972 3.058 11.127 1.00 71.69 241 LEU A O 1
ATOM 1836 N N . THR A 1 242 ? -29.962 5.042 10.846 1.00 64.12 242 THR A N 1
ATOM 1837 C CA . THR A 1 242 ? -30.022 5.458 12.262 1.00 64.12 242 THR A CA 1
ATOM 1838 C C . THR A 1 242 ? -31.357 5.171 12.968 1.00 64.12 242 THR A C 1
ATOM 1840 O O . THR A 1 242 ? -31.688 5.803 13.969 1.00 64.12 242 THR A O 1
ATOM 1843 N N . LYS A 1 243 ? -32.194 4.252 12.465 1.00 58.28 243 LYS A N 1
ATOM 1844 C CA . LYS A 1 243 ? -33.632 4.271 12.808 1.00 58.28 243 LYS A CA 1
ATOM 1845 C C . LYS A 1 243 ? -34.035 3.825 14.229 1.00 58.28 243 LYS A C 1
ATOM 1847 O O . LYS A 1 243 ? -35.220 3.885 14.530 1.00 58.28 243 LYS A O 1
ATOM 1852 N N . SER A 1 244 ? -33.140 3.399 15.118 1.00 53.81 244 SER A N 1
ATOM 1853 C CA . SER A 1 244 ? -33.494 3.154 16.531 1.00 53.81 244 SER A CA 1
ATOM 1854 C C . SER A 1 244 ? -32.254 2.789 17.335 1.00 53.81 244 SER A C 1
ATOM 1856 O O . SER A 1 244 ? -31.906 1.613 17.436 1.00 53.81 244 SER A O 1
ATOM 1858 N N . GLU A 1 245 ? -31.614 3.778 17.940 1.00 57.41 245 GLU A N 1
ATOM 1859 C CA . GLU A 1 245 ? -30.486 3.531 18.828 1.00 57.41 245 GLU A CA 1
ATOM 1860 C C . GLU A 1 245 ? -30.955 3.120 20.239 1.00 57.41 245 GLU A C 1
ATOM 1862 O O . GLU A 1 245 ? -31.731 3.849 20.866 1.00 57.41 245 GLU A O 1
ATOM 1867 N N . PRO A 1 246 ? -30.517 1.965 20.777 1.00 66.44 246 PRO A N 1
ATOM 1868 C CA . PRO A 1 246 ? -30.569 1.721 22.215 1.00 66.44 246 PRO A CA 1
ATOM 1869 C C . PRO A 1 246 ? -29.728 2.786 22.941 1.00 66.44 246 PRO A C 1
ATOM 1871 O O . PRO A 1 246 ? -28.786 3.324 22.368 1.00 66.44 246 PRO A O 1
ATOM 1874 N N . ASP A 1 247 ? -30.029 3.088 24.209 1.00 69.44 247 ASP A N 1
ATOM 1875 C CA . ASP A 1 247 ? -29.313 4.135 24.969 1.00 69.44 247 ASP A CA 1
ATOM 1876 C C . ASP A 1 247 ? -27.785 3.939 25.018 1.00 69.44 247 ASP A C 1
ATOM 1878 O O . ASP A 1 247 ? -27.046 4.905 25.184 1.00 69.44 247 ASP A O 1
ATOM 1882 N N . THR A 1 248 ? -27.311 2.710 24.808 1.00 72.50 248 THR A N 1
ATOM 1883 C CA . THR A 1 248 ? -25.896 2.349 24.656 1.00 72.50 248 THR A CA 1
ATOM 1884 C C . THR A 1 248 ? -25.231 2.962 23.423 1.00 72.50 248 THR A C 1
ATOM 1886 O O . THR A 1 248 ? -24.064 3.324 23.496 1.00 72.50 248 THR A O 1
ATOM 1889 N N . ALA A 1 249 ? -25.941 3.143 22.307 1.00 78.00 249 ALA A N 1
ATOM 1890 C CA . ALA A 1 249 ? -25.357 3.736 21.101 1.00 78.00 249 ALA A CA 1
ATOM 1891 C C . ALA A 1 249 ? -25.061 5.236 21.265 1.00 78.00 249 ALA A C 1
ATOM 1893 O O . ALA A 1 249 ? -24.074 5.728 20.730 1.00 78.00 249 ALA A O 1
ATOM 1894 N N . LYS A 1 250 ? -25.824 5.941 22.112 1.00 81.00 250 LYS A N 1
ATOM 1895 C CA . LYS A 1 250 ? -25.547 7.345 22.470 1.00 81.00 250 LYS A CA 1
ATOM 1896 C C . LYS A 1 250 ? -24.210 7.521 23.198 1.00 81.00 250 LYS A C 1
ATOM 1898 O O . LYS A 1 250 ? -23.695 8.630 23.259 1.00 81.00 250 LYS A O 1
ATOM 1903 N N . GLN A 1 251 ? -23.674 6.443 23.775 1.00 83.69 251 GLN A N 1
ATOM 1904 C CA . GLN A 1 251 ? -22.371 6.426 24.443 1.00 83.69 251 GLN A CA 1
ATOM 1905 C C . GLN A 1 251 ? -21.223 6.132 23.464 1.00 83.69 251 GLN A C 1
ATOM 1907 O O . GLN A 1 251 ? -20.066 6.176 23.860 1.00 83.69 251 GLN A O 1
ATOM 1912 N N . MET A 1 252 ? -21.506 5.825 22.194 1.00 86.62 252 MET A N 1
ATOM 1913 C CA . MET A 1 252 ? -20.489 5.495 21.192 1.00 86.62 252 MET A CA 1
ATOM 1914 C C . MET A 1 252 ? -19.974 6.769 20.519 1.00 86.62 252 MET A C 1
ATOM 1916 O O . MET A 1 252 ? -20.289 7.073 19.370 1.00 86.62 252 MET A O 1
ATOM 1920 N N . ILE A 1 253 ? -19.188 7.541 21.266 1.00 88.44 253 ILE A N 1
ATOM 1921 C CA . ILE A 1 253 ? -18.571 8.783 20.791 1.00 88.44 253 ILE A CA 1
ATOM 1922 C C . ILE A 1 253 ? -17.186 8.479 20.208 1.00 88.44 253 ILE A C 1
ATOM 1924 O O . ILE A 1 253 ? -16.388 7.754 20.802 1.00 88.44 253 ILE A O 1
ATOM 1928 N N . PHE A 1 254 ? -16.883 9.059 19.048 1.00 89.62 254 PHE A N 1
ATOM 1929 C CA . PHE A 1 254 ? -15.575 8.953 18.403 1.00 89.62 254 PHE A CA 1
ATOM 1930 C C . PHE A 1 254 ? -14.801 10.260 18.546 1.00 89.62 254 PHE A C 1
ATOM 1932 O O . PHE A 1 254 ? -15.368 11.347 18.439 1.00 89.62 254 PHE A O 1
ATOM 1939 N N . GLY A 1 255 ? -13.481 10.165 18.670 1.00 87.62 255 GLY A N 1
ATOM 1940 C CA . GLY A 1 255 ? -12.624 11.330 18.488 1.00 87.62 255 GLY A CA 1
ATOM 1941 C C . GLY A 1 255 ? -12.480 12.210 19.727 1.00 87.62 255 GLY A C 1
ATOM 1942 O O . GLY A 1 255 ? -12.355 11.715 20.845 1.00 87.62 255 GLY A O 1
ATOM 1943 N N . PHE A 1 256 ? -12.266 13.507 19.506 1.00 83.81 256 PHE A N 1
ATOM 1944 C CA . PHE A 1 256 ? -11.905 14.453 20.562 1.00 83.81 256 PHE A CA 1
ATOM 1945 C C . PHE A 1 256 ? -13.144 15.091 21.163 1.00 83.81 256 PHE A C 1
ATOM 1947 O O . PHE A 1 256 ? -14.017 15.564 20.438 1.00 83.81 256 PHE A O 1
ATOM 1954 N N . GLU A 1 257 ? -13.164 15.171 22.486 1.00 81.00 257 GLU A N 1
ATOM 1955 C CA . GLU A 1 257 ? -14.176 15.922 23.202 1.00 81.00 257 GLU A CA 1
ATOM 1956 C C . GLU A 1 257 ? -13.589 17.256 23.668 1.00 81.00 257 GLU A C 1
ATOM 1958 O O . GLU A 1 257 ? -12.571 17.297 24.357 1.00 81.00 257 GLU A O 1
ATOM 1963 N N . LEU A 1 258 ? -14.209 18.359 23.246 1.00 77.69 258 LEU A N 1
ATOM 1964 C CA . LEU A 1 258 ? -13.790 19.713 23.632 1.00 77.69 258 LEU A CA 1
ATOM 1965 C C . LEU A 1 258 ? -14.320 20.107 25.015 1.00 77.69 258 LEU A C 1
ATOM 1967 O O . LEU A 1 258 ? -13.780 21.006 25.656 1.00 77.69 258 LEU A O 1
ATOM 1971 N N . THR A 1 259 ? -15.385 19.449 25.465 1.00 79.62 259 THR A N 1
ATOM 1972 C CA . THR A 1 259 ? -16.042 19.704 26.744 1.00 79.62 259 THR A CA 1
ATOM 1973 C C . THR A 1 259 ? -15.839 18.510 27.666 1.00 79.62 259 THR A C 1
ATOM 1975 O O . THR A 1 259 ? -16.260 17.419 27.305 1.00 79.62 259 THR A O 1
ATOM 1978 N N . PRO A 1 260 ? -15.240 18.677 28.854 1.00 75.94 260 PRO A N 1
ATOM 1979 C CA . PRO A 1 260 ? -15.075 17.563 29.773 1.00 75.94 260 PRO A CA 1
ATOM 1980 C C . PRO A 1 260 ? -16.444 17.054 30.241 1.00 75.94 260 PRO A C 1
ATOM 1982 O O . PRO A 1 260 ? -17.201 17.796 30.873 1.00 75.94 260 PRO A O 1
ATOM 1985 N N . GLN A 1 261 ? -16.753 15.792 29.943 1.00 83.44 261 GLN A N 1
ATOM 1986 C CA . GLN A 1 261 ? -17.949 15.105 30.419 1.00 83.44 261 GLN A CA 1
ATOM 1987 C C . GLN A 1 261 ? -17.575 14.040 31.459 1.00 83.44 261 GLN A C 1
ATOM 1989 O O . GLN A 1 261 ? -16.554 13.363 31.350 1.00 83.44 261 GLN A O 1
ATOM 1994 N N . ASN A 1 262 ? -18.408 13.885 32.493 1.00 84.38 262 ASN A N 1
ATOM 1995 C CA . ASN A 1 262 ? -18.258 12.795 33.455 1.00 84.38 262 ASN A CA 1
ATOM 1996 C C . ASN A 1 262 ? -18.902 11.528 32.895 1.00 84.38 262 ASN A C 1
ATOM 1998 O O . ASN A 1 262 ? -20.113 11.482 32.665 1.00 84.38 262 ASN A O 1
ATOM 2002 N N . TYR A 1 263 ? -18.087 10.497 32.720 1.00 86.75 263 TYR A N 1
ATOM 2003 C CA . TYR A 1 263 ? -18.511 9.196 32.224 1.00 86.75 263 TYR A CA 1
ATOM 2004 C C . TYR A 1 263 ? -18.807 8.231 33.372 1.00 86.75 263 TYR A C 1
ATOM 2006 O O . TYR A 1 263 ? -18.242 8.333 34.459 1.00 86.75 263 TYR A O 1
ATOM 2014 N N . SER A 1 264 ? -19.714 7.279 33.147 1.00 86.56 264 SER A N 1
ATOM 2015 C CA . SER A 1 264 ? -19.983 6.229 34.133 1.00 86.56 264 SER A CA 1
ATOM 2016 C C . SER A 1 264 ? -18.785 5.286 34.252 1.00 86.56 264 SER A C 1
ATOM 2018 O O . SER A 1 264 ? -18.257 4.854 33.229 1.00 86.56 264 SER A O 1
ATOM 2020 N N . GLN A 1 265 ? -18.440 4.868 35.471 1.00 84.06 265 GLN A N 1
ATOM 2021 C CA . GLN A 1 265 ? -17.358 3.902 35.707 1.00 84.06 265 GLN A CA 1
ATOM 2022 C C . GLN A 1 265 ? -17.564 2.583 34.949 1.00 84.06 265 GLN A C 1
ATOM 2024 O O . GLN A 1 265 ? -16.608 1.994 34.459 1.00 84.06 265 GLN A O 1
ATOM 2029 N N . GLN A 1 266 ? -18.816 2.144 34.789 1.00 83.75 266 GLN A N 1
ATOM 2030 C CA . GLN A 1 266 ? -19.140 0.943 34.018 1.00 83.75 266 GLN A CA 1
ATOM 2031 C C . GLN A 1 266 ? -18.713 1.064 32.549 1.00 83.75 266 GLN A C 1
ATOM 2033 O O . GLN A 1 266 ? -18.082 0.152 32.031 1.00 83.75 266 GLN A O 1
ATOM 2038 N N . LEU A 1 267 ? -18.972 2.213 31.912 1.00 85.69 267 LEU A N 1
ATOM 2039 C CA . LEU A 1 267 ? -18.523 2.483 30.542 1.00 85.69 267 LEU A CA 1
ATOM 2040 C C . LEU A 1 267 ? -16.999 2.374 30.424 1.00 85.69 267 LEU A C 1
ATOM 2042 O O . LEU A 1 267 ? -16.501 1.787 29.471 1.00 85.69 267 LEU A O 1
ATOM 2046 N N . GLN A 1 268 ? -16.264 2.923 31.390 1.00 86.38 268 GLN A N 1
ATOM 2047 C CA . GLN A 1 268 ? -14.801 2.888 31.383 1.00 86.38 268 GLN A CA 1
ATOM 2048 C C . GLN A 1 268 ? -14.268 1.458 31.550 1.00 86.38 268 GLN A C 1
ATOM 2050 O O . GLN A 1 268 ? -13.352 1.079 30.824 1.00 86.38 268 GLN A O 1
ATOM 2055 N N . ARG A 1 269 ? -14.893 0.638 32.412 1.00 82.94 269 ARG A N 1
ATOM 2056 C CA . ARG A 1 269 ? -14.581 -0.801 32.542 1.00 82.94 269 ARG A CA 1
ATOM 2057 C C . ARG A 1 269 ? -14.890 -1.583 31.265 1.00 82.94 269 ARG A C 1
ATOM 2059 O O . ARG A 1 269 ? -14.103 -2.426 30.853 1.00 82.94 269 ARG A O 1
ATOM 2066 N N . ASP A 1 270 ? -16.009 -1.287 30.611 1.00 84.69 270 ASP A N 1
ATOM 2067 C CA . ASP A 1 270 ? -16.391 -1.951 29.362 1.00 84.69 270 ASP A CA 1
ATOM 2068 C C . ASP A 1 270 ? -15.407 -1.615 28.216 1.00 84.69 270 ASP A C 1
ATOM 2070 O O . ASP A 1 270 ? -15.030 -2.510 27.453 1.00 84.69 270 ASP A O 1
ATOM 2074 N N . LEU A 1 271 ? -14.925 -0.363 28.135 1.00 87.69 271 LEU A N 1
ATOM 2075 C CA . LEU A 1 271 ? -13.873 0.054 27.192 1.00 87.69 271 LEU A CA 1
ATOM 2076 C C . LEU A 1 271 ? -12.545 -0.657 27.479 1.00 87.69 271 LEU A C 1
ATOM 2078 O O . LEU A 1 271 ? -11.893 -1.144 26.550 1.00 87.69 271 LEU A O 1
ATOM 2082 N N . LEU A 1 272 ? -12.173 -0.725 28.761 1.00 83.44 272 LEU A N 1
ATOM 2083 C CA . LEU A 1 272 ? -10.949 -1.357 29.246 1.00 83.44 272 LEU A CA 1
ATOM 2084 C C . LEU A 1 272 ? -10.895 -2.846 28.882 1.00 83.44 272 LEU A C 1
ATOM 2086 O O . LEU A 1 272 ? -9.910 -3.313 28.320 1.00 83.44 272 LEU A O 1
ATOM 2090 N N . ASN A 1 273 ? -12.000 -3.561 29.101 1.00 81.75 273 ASN A N 1
ATOM 2091 C CA . ASN A 1 273 ? -12.122 -4.997 28.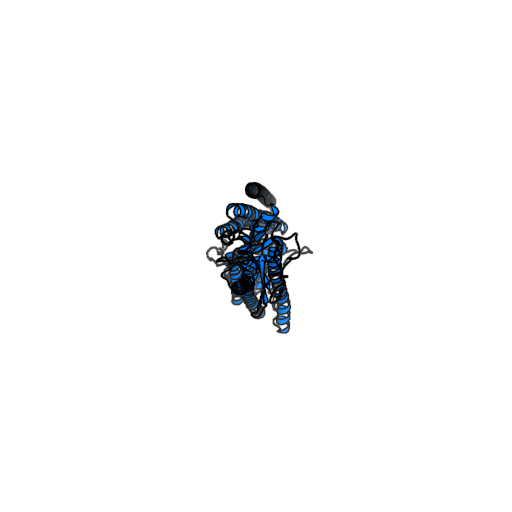821 1.00 81.75 273 ASN A CA 1
ATOM 2092 C C . ASN A 1 273 ? -12.482 -5.286 27.354 1.00 81.75 273 ASN A C 1
ATOM 2094 O O . ASN A 1 273 ? -12.835 -6.410 26.971 1.00 81.75 273 ASN A O 1
ATOM 2098 N N . HIS A 1 274 ? -12.404 -4.255 26.507 1.00 81.81 274 HIS A N 1
ATOM 2099 C CA . HIS A 1 274 ? -12.675 -4.315 25.078 1.00 81.81 274 HIS A CA 1
ATOM 2100 C C . HIS A 1 274 ? -14.015 -4.983 24.746 1.00 81.81 274 HIS A C 1
ATOM 2102 O O . HIS A 1 274 ? -14.087 -5.712 23.753 1.00 81.81 274 HIS A O 1
ATOM 2108 N N . ARG A 1 275 ? -15.044 -4.815 25.587 1.00 82.25 275 ARG A N 1
ATOM 2109 C CA . ARG A 1 275 ? -16.361 -5.422 25.353 1.00 82.25 275 ARG A CA 1
ATOM 2110 C C . ARG A 1 275 ? -16.981 -4.849 24.084 1.00 82.25 275 ARG A C 1
ATOM 2112 O O . ARG A 1 275 ? -16.842 -3.662 23.787 1.00 82.25 275 ARG A O 1
ATOM 2119 N N . SER A 1 276 ? -17.682 -5.691 23.332 1.00 80.56 276 SER A N 1
ATOM 2120 C CA . SER A 1 276 ? -18.439 -5.244 22.168 1.00 80.56 276 SER A CA 1
ATOM 2121 C C . SER A 1 276 ? -19.617 -4.414 22.649 1.00 80.56 276 SER A C 1
ATOM 2123 O O . SER A 1 276 ? -20.507 -4.893 23.354 1.00 80.56 276 SER A O 1
ATOM 2125 N N . TYR A 1 277 ? -19.627 -3.151 22.245 1.00 81.25 277 TYR A N 1
ATOM 2126 C CA . TYR A 1 277 ? -20.771 -2.282 22.459 1.00 81.25 277 TYR A CA 1
ATOM 2127 C C . TYR A 1 277 ? -21.912 -2.740 21.574 1.00 81.25 277 TYR A C 1
ATOM 2129 O O . TYR A 1 277 ? -21.686 -3.198 20.460 1.00 81.25 277 TYR A O 1
ATOM 2137 N N . TRP A 1 278 ? -23.136 -2.630 22.084 1.00 81.69 278 TRP A N 1
ATOM 2138 C CA . TRP A 1 278 ? -24.323 -3.050 21.357 1.00 81.69 278 TRP A CA 1
ATOM 2139 C C . TRP A 1 278 ? -25.139 -1.836 20.924 1.00 81.69 278 TRP A C 1
ATOM 2141 O O . TRP A 1 278 ? -25.966 -1.323 21.687 1.00 81.69 278 TRP A O 1
ATOM 2151 N N . SER A 1 279 ? -24.938 -1.394 19.685 1.00 82.25 279 SER A N 1
ATOM 2152 C CA . SER A 1 279 ? -25.801 -0.403 19.030 1.00 82.25 279 SER A CA 1
ATOM 2153 C C . SER A 1 279 ? -27.007 -1.026 18.330 1.00 82.25 279 SER A C 1
ATOM 2155 O O . SER A 1 279 ? -27.948 -0.324 17.970 1.00 82.25 279 SER A O 1
ATOM 2157 N N . GLY A 1 280 ? -27.017 -2.351 18.166 1.00 79.00 280 GLY A N 1
ATOM 2158 C CA . GLY A 1 280 ? -28.033 -3.068 17.394 1.00 79.00 280 GLY A CA 1
ATOM 2159 C C . GLY A 1 280 ? -27.543 -3.551 16.033 1.00 79.00 280 GLY A C 1
ATOM 2160 O O . GLY A 1 280 ? -28.192 -4.425 15.451 1.00 79.00 280 GLY A O 1
ATOM 2161 N N . GLU A 1 281 ? -26.409 -3.033 15.553 1.00 86.94 281 GLU A N 1
ATOM 2162 C CA . GLU A 1 281 ? -25.868 -3.312 14.224 1.00 86.94 281 GLU A CA 1
ATOM 2163 C C . GLU A 1 281 ? -24.361 -3.574 14.270 1.00 86.94 281 GLU A C 1
ATOM 2165 O O . GLU A 1 281 ? -23.569 -2.757 14.734 1.00 86.94 281 GLU A O 1
ATOM 2170 N N . VAL A 1 282 ? -23.962 -4.711 13.700 1.00 90.81 282 VAL A N 1
ATOM 2171 C CA . VAL A 1 282 ? -22.592 -5.237 13.781 1.00 90.81 282 VAL A CA 1
ATOM 2172 C C . VAL A 1 282 ? -21.533 -4.315 13.172 1.00 90.81 282 VAL A C 1
ATOM 2174 O O . VAL A 1 282 ? -20.425 -4.236 13.690 1.00 90.81 282 VAL A O 1
ATOM 2177 N N . ILE A 1 283 ? -21.857 -3.608 12.083 1.00 89.94 283 ILE A N 1
ATOM 2178 C CA . ILE A 1 283 ? -20.902 -2.726 11.392 1.00 89.94 283 ILE A CA 1
ATOM 2179 C C . ILE A 1 283 ? -20.515 -1.558 12.297 1.00 89.94 283 ILE A C 1
ATOM 2181 O O . ILE A 1 283 ? -19.340 -1.213 12.400 1.00 89.94 283 ILE A O 1
ATOM 2185 N N . HIS A 1 284 ? -21.505 -0.952 12.951 1.00 86.81 284 HIS A N 1
ATOM 2186 C CA . HIS A 1 284 ? -21.282 0.185 13.833 1.00 86.81 284 HIS A CA 1
ATOM 2187 C C . HIS A 1 284 ? -20.520 -0.241 15.095 1.00 86.81 284 HIS A C 1
ATOM 2189 O O . HIS A 1 284 ? -19.549 0.410 15.482 1.00 86.81 284 HIS A O 1
ATOM 2195 N N . ASP A 1 285 ? -20.886 -1.394 15.658 1.00 91.00 285 ASP A N 1
ATOM 2196 C CA . ASP A 1 285 ? -20.192 -1.995 16.799 1.00 91.00 285 ASP A CA 1
ATOM 2197 C C . ASP A 1 285 ? -18.729 -2.324 16.458 1.00 91.00 285 ASP A C 1
ATOM 2199 O O . ASP A 1 285 ? -17.826 -2.022 17.239 1.00 91.00 285 ASP A O 1
ATOM 2203 N N . TYR A 1 286 ? -18.466 -2.868 15.263 1.00 92.75 286 TYR A N 1
ATOM 2204 C CA . TYR A 1 286 ? -17.108 -3.140 14.791 1.00 92.75 286 TYR A CA 1
ATOM 2205 C C . TYR A 1 286 ? -16.298 -1.864 14.565 1.00 92.75 286 TYR A C 1
ATOM 2207 O O . TYR A 1 286 ? -15.130 -1.807 14.940 1.00 92.75 286 TYR A O 1
ATOM 2215 N N . ALA A 1 287 ? -16.900 -0.827 13.978 1.00 91.19 287 ALA A N 1
ATOM 2216 C CA . ALA A 1 287 ? -16.228 0.454 13.773 1.00 91.19 287 ALA A CA 1
ATOM 2217 C C . ALA A 1 287 ? -15.802 1.077 15.111 1.00 91.19 287 ALA A C 1
ATOM 2219 O O . ALA A 1 287 ? -14.672 1.548 15.242 1.00 91.19 287 ALA A O 1
ATOM 2220 N N . PHE A 1 288 ? -16.671 1.021 16.122 1.00 92.31 288 PHE A N 1
ATOM 2221 C CA . PHE A 1 288 ? -16.354 1.477 17.472 1.00 92.31 288 PHE A CA 1
ATOM 2222 C C . PHE A 1 288 ? -15.286 0.613 18.149 1.00 92.31 288 PHE A C 1
ATOM 2224 O O . PHE A 1 288 ? -14.343 1.140 18.739 1.00 92.31 288 PHE A O 1
ATOM 2231 N N . HIS A 1 289 ? -15.374 -0.710 18.014 1.00 92.44 289 HIS A N 1
ATOM 2232 C CA . HIS A 1 289 ? -14.345 -1.635 18.490 1.00 92.44 289 HIS A CA 1
ATOM 2233 C C . HIS A 1 289 ? -12.977 -1.334 17.861 1.00 92.44 289 HIS A C 1
ATOM 2235 O O . HIS A 1 289 ? -11.989 -1.175 18.576 1.00 92.44 289 HIS A O 1
ATOM 2241 N N . MET A 1 290 ? -12.912 -1.146 16.540 1.00 92.81 290 MET A N 1
ATOM 2242 C CA . MET A 1 290 ? -11.686 -0.767 15.831 1.00 92.81 290 MET A CA 1
ATOM 2243 C C . MET A 1 290 ? -11.160 0.599 16.266 1.00 92.81 290 MET A C 1
ATOM 2245 O O . MET A 1 290 ? -9.968 0.725 16.536 1.00 92.81 290 MET A O 1
ATOM 2249 N N . ALA A 1 291 ? -12.021 1.604 16.414 1.00 93.12 291 ALA A N 1
ATOM 2250 C CA . ALA A 1 291 ? -11.612 2.922 16.891 1.00 93.12 291 ALA A CA 1
ATOM 2251 C C . ALA A 1 291 ? -10.959 2.874 18.282 1.00 93.12 291 ALA A C 1
ATOM 2253 O O . ALA A 1 291 ? -10.053 3.653 18.556 1.00 93.12 291 ALA A O 1
ATOM 2254 N N . ASN A 1 292 ? -11.371 1.948 19.150 1.00 91.31 292 ASN A N 1
ATOM 2255 C CA . ASN A 1 292 ? -10.818 1.816 20.497 1.00 91.31 292 ASN A CA 1
ATOM 2256 C C . ASN A 1 292 ? -9.655 0.817 20.595 1.00 91.31 292 ASN A C 1
ATOM 2258 O O . ASN A 1 292 ? -8.790 0.976 21.455 1.00 91.31 292 ASN A O 1
ATOM 2262 N N . LYS A 1 293 ? -9.585 -0.197 19.729 1.00 89.25 293 LYS A N 1
ATOM 2263 C CA . LYS A 1 293 ? -8.588 -1.279 19.822 1.00 89.25 293 LYS A CA 1
ATOM 2264 C C . LYS A 1 293 ? -7.409 -1.128 18.861 1.00 89.25 293 LYS A C 1
ATOM 2266 O O . LYS A 1 293 ? -6.321 -1.618 19.177 1.00 89.25 293 LYS A O 1
ATOM 2271 N N . HIS A 1 294 ? -7.632 -0.520 17.699 1.00 91.56 294 HIS A N 1
ATOM 2272 C CA . HIS A 1 294 ? -6.670 -0.513 16.603 1.00 91.56 294 HIS A CA 1
ATOM 2273 C C . HIS A 1 294 ? -5.503 0.434 16.902 1.00 91.56 294 HIS A C 1
ATOM 2275 O O . HIS A 1 294 ? -5.725 1.585 17.279 1.00 91.56 294 HIS A O 1
ATOM 2281 N N . LEU A 1 295 ? -4.262 -0.011 16.697 1.00 89.56 295 LEU A N 1
ATOM 2282 C CA . LEU A 1 295 ? -3.058 0.752 17.042 1.00 89.56 295 LEU A CA 1
ATOM 2283 C C . LEU A 1 295 ? -2.985 2.086 16.286 1.00 89.56 295 LEU A C 1
ATOM 2285 O O . LEU A 1 295 ? -2.716 3.126 16.874 1.00 89.56 295 LEU A O 1
ATOM 2289 N N . PHE A 1 296 ? -3.248 2.045 14.981 1.00 91.25 296 PHE A N 1
ATOM 2290 C CA . PHE A 1 296 ? -3.173 3.220 14.109 1.00 91.25 296 PHE A CA 1
ATOM 2291 C C . PHE A 1 296 ? -4.398 4.145 14.188 1.00 91.25 296 PHE A C 1
ATOM 2293 O O . PHE A 1 296 ? -4.250 5.358 14.076 1.00 91.25 296 PHE A O 1
ATOM 2300 N N . LEU A 1 297 ? -5.608 3.602 14.382 1.00 92.75 297 LEU A N 1
ATOM 2301 C CA . LEU A 1 297 ? -6.833 4.414 14.448 1.00 92.75 297 LEU A CA 1
ATOM 2302 C C . LEU A 1 297 ? -7.082 4.978 15.851 1.00 92.75 297 LEU A C 1
ATOM 2304 O O . LEU A 1 297 ? -7.613 6.080 15.983 1.00 92.75 297 LEU A O 1
ATOM 2308 N N . GLY A 1 298 ? -6.668 4.249 16.889 1.00 91.25 298 GLY A N 1
ATOM 2309 C CA . GLY A 1 298 ? -6.864 4.587 18.297 1.00 91.25 298 GLY A CA 1
ATOM 2310 C C . GLY A 1 298 ? -6.447 6.005 18.687 1.00 91.25 298 GLY A C 1
ATOM 2311 O O . GLY A 1 298 ? -7.275 6.715 19.252 1.00 91.25 298 GLY A O 1
ATOM 2312 N N . PRO A 1 299 ? -5.224 6.465 18.361 1.00 92.56 299 PRO A N 1
ATOM 2313 C CA . PRO A 1 299 ? -4.764 7.816 18.692 1.00 92.56 299 PRO A CA 1
ATOM 2314 C C . PRO A 1 299 ? -5.706 8.938 18.238 1.00 92.56 299 PRO A C 1
ATOM 2316 O O . PRO A 1 299 ? -5.772 9.988 18.873 1.00 92.56 299 PRO A O 1
ATOM 2319 N N . LEU A 1 300 ? -6.449 8.722 17.150 1.00 92.56 300 LEU A N 1
ATOM 2320 C CA . LEU A 1 300 ? -7.355 9.714 16.581 1.00 92.56 300 LEU A CA 1
ATOM 2321 C C . LEU A 1 300 ? -8.801 9.472 17.016 1.00 92.56 300 LEU A C 1
ATOM 2323 O O . LEU A 1 300 ? -9.466 10.400 17.481 1.00 92.56 300 LEU A O 1
ATOM 2327 N N . LEU A 1 301 ? -9.273 8.232 16.878 1.00 93.88 301 LEU A N 1
ATOM 2328 C CA . LEU A 1 301 ? -10.693 7.884 16.905 1.00 93.88 301 LEU A CA 1
ATOM 2329 C C . LEU A 1 301 ? -11.177 7.278 18.223 1.00 93.88 301 LEU A C 1
ATOM 2331 O O . LEU A 1 301 ? -12.392 7.165 18.382 1.00 93.88 301 LEU A O 1
ATOM 2335 N N . CYS A 1 302 ? -10.289 6.906 19.154 1.00 93.00 302 CYS A N 1
ATOM 2336 C CA . CYS A 1 302 ? -10.727 6.267 20.394 1.00 93.00 302 CYS A CA 1
ATOM 2337 C C . CYS A 1 302 ? -11.668 7.169 21.196 1.00 93.00 302 CYS A C 1
ATOM 2339 O O . CYS A 1 302 ? -11.608 8.403 21.117 1.00 93.00 302 CYS A O 1
ATOM 2341 N N . HIS A 1 303 ? -12.522 6.520 21.980 1.00 93.12 303 HIS A N 1
ATOM 2342 C CA . HIS A 1 303 ? -13.486 7.181 22.836 1.00 93.12 303 HIS A CA 1
ATOM 2343 C C . HIS A 1 303 ? -12.767 8.104 23.844 1.00 93.12 303 HIS A C 1
ATOM 2345 O O . HIS A 1 303 ? -11.739 7.710 24.401 1.00 93.12 303 HIS A O 1
ATOM 2351 N N . PRO A 1 304 ? -13.281 9.315 24.122 1.00 90.94 304 PRO A N 1
ATOM 2352 C CA . PRO A 1 304 ? -12.666 10.255 25.069 1.00 90.94 304 PRO A CA 1
ATOM 2353 C C . PRO A 1 304 ? -12.589 9.718 26.508 1.00 90.94 304 PRO A C 1
ATOM 2355 O O . PRO A 1 304 ? -11.644 10.023 27.222 1.00 90.94 304 PRO A O 1
ATOM 2358 N N . ALA A 1 305 ? -13.542 8.877 26.918 1.00 89.62 305 ALA A N 1
ATOM 2359 C CA . ALA A 1 305 ? -13.533 8.196 28.219 1.00 89.62 305 ALA A CA 1
ATOM 2360 C C . ALA A 1 305 ? -12.644 6.945 28.291 1.00 89.62 305 ALA A C 1
ATOM 2362 O O . ALA A 1 305 ? -12.707 6.226 29.288 1.00 89.62 305 ALA A O 1
ATOM 2363 N N . HIS A 1 306 ? -11.908 6.616 27.227 1.00 88.81 306 HIS A N 1
ATOM 2364 C CA . HIS A 1 306 ? -11.049 5.441 27.243 1.00 88.81 306 HIS A CA 1
ATOM 2365 C C . HIS A 1 306 ? -9.979 5.598 28.342 1.00 88.81 306 HIS A C 1
ATOM 2367 O O . HIS A 1 306 ? -9.365 6.661 28.399 1.00 88.81 306 HIS A O 1
ATOM 2373 N N . PRO A 1 307 ? -9.727 4.570 29.181 1.00 82.62 307 PRO A N 1
ATOM 2374 C CA . PRO A 1 307 ? -8.714 4.644 30.240 1.00 82.62 307 PRO A CA 1
ATOM 2375 C C . PRO A 1 307 ? -7.327 5.020 29.713 1.00 82.62 307 PRO A C 1
ATOM 2377 O O . PRO A 1 307 ? -6.716 5.953 30.211 1.00 82.62 307 PRO A O 1
ATOM 2380 N N . PHE A 1 308 ? -6.887 4.368 28.630 1.00 82.00 308 PHE A N 1
ATOM 2381 C CA . PHE A 1 308 ? -5.706 4.813 27.889 1.00 82.00 308 PHE A CA 1
ATOM 2382 C C . PHE A 1 308 ? -5.890 6.185 27.260 1.00 82.00 308 PHE A C 1
ATOM 2384 O O . PHE A 1 308 ? -6.762 6.371 26.396 1.00 82.00 308 PHE A O 1
ATOM 2391 N N . SER A 1 309 ? -4.973 7.090 27.575 1.00 85.44 309 SER A N 1
ATOM 2392 C CA . SER A 1 309 ? -4.924 8.384 26.929 1.00 85.44 309 SER A CA 1
ATOM 2393 C C . SER A 1 309 ? -4.533 8.242 25.453 1.00 85.44 309 SER A C 1
ATOM 2395 O O . SER A 1 309 ? -3.787 7.356 25.020 1.00 85.44 309 SER A O 1
ATOM 2397 N N . LYS A 1 310 ? -5.017 9.173 24.626 1.00 89.12 310 LYS A N 1
ATOM 2398 C CA . LYS A 1 310 ? -4.583 9.275 23.221 1.00 89.12 310 LYS A CA 1
ATOM 2399 C C . LYS A 1 310 ? -3.080 9.505 23.103 1.00 89.12 310 LYS A C 1
ATOM 2401 O O . LYS A 1 310 ? -2.472 9.102 22.110 1.00 89.12 310 LYS A O 1
ATOM 2406 N N . TRP A 1 311 ? -2.487 10.149 24.107 1.00 88.12 311 TRP A N 1
ATOM 2407 C CA . TRP A 1 311 ? -1.062 10.432 24.134 1.00 88.12 311 TRP A CA 1
ATOM 2408 C C . TRP A 1 311 ? -0.238 9.166 24.357 1.00 88.12 311 TRP A C 1
ATOM 2410 O O . TRP A 1 311 ? 0.670 8.918 23.570 1.00 88.12 311 TRP A O 1
ATOM 2420 N N . GLU A 1 312 ? -0.609 8.312 25.314 1.00 87.00 312 GLU A N 1
ATOM 2421 C CA . GLU A 1 312 ? 0.012 6.989 25.493 1.00 87.00 312 GLU A CA 1
ATOM 2422 C C . GLU A 1 312 ? -0.034 6.183 24.197 1.00 87.00 312 GLU A C 1
ATOM 2424 O O . GLU A 1 312 ? 0.991 5.704 23.717 1.00 87.00 312 GLU A O 1
ATOM 2429 N N . ARG A 1 313 ? -1.206 6.114 23.553 1.00 90.06 313 ARG A N 1
ATOM 2430 C CA . ARG A 1 313 ? -1.364 5.419 22.265 1.00 90.06 313 ARG A CA 1
ATOM 2431 C C . ARG A 1 313 ? -0.458 6.000 21.179 1.00 90.06 313 ARG A C 1
ATOM 2433 O O . ARG A 1 313 ? 0.089 5.252 20.372 1.00 90.06 313 ARG A O 1
ATOM 2440 N N . THR A 1 314 ? -0.282 7.321 21.163 1.00 91.94 314 THR A N 1
ATOM 2441 C CA . THR A 1 314 ? 0.611 8.011 20.219 1.00 91.94 314 THR A CA 1
ATOM 2442 C C . THR A 1 314 ? 2.079 7.688 20.500 1.00 91.94 314 THR A C 1
ATOM 2444 O O . THR A 1 314 ? 2.827 7.415 19.565 1.00 91.94 314 THR A O 1
ATOM 2447 N N . VAL A 1 315 ? 2.491 7.655 21.770 1.00 91.31 315 VAL A N 1
ATOM 2448 C CA . VAL A 1 315 ? 3.850 7.265 22.182 1.00 91.31 315 VAL A CA 1
ATOM 2449 C C . VAL A 1 315 ? 4.132 5.813 21.794 1.00 91.31 315 VAL A C 1
ATOM 2451 O O . VAL A 1 315 ? 5.155 5.523 21.180 1.00 91.31 315 VAL A O 1
ATOM 2454 N N . VAL A 1 316 ? 3.195 4.905 22.065 1.00 90.62 316 VAL A N 1
ATOM 2455 C CA . VAL A 1 316 ? 3.279 3.490 21.679 1.00 90.62 316 VAL A CA 1
ATOM 2456 C C . VAL A 1 316 ? 3.395 3.333 20.163 1.00 90.62 316 VAL A C 1
ATOM 2458 O O . VAL A 1 316 ? 4.240 2.577 19.684 1.00 90.62 316 VAL A O 1
ATOM 2461 N N . LEU A 1 317 ? 2.605 4.083 19.391 1.00 91.94 317 LEU A N 1
ATOM 2462 C CA . LEU A 1 317 ? 2.708 4.104 17.932 1.00 91.94 317 LEU A CA 1
ATOM 2463 C C . LEU A 1 317 ? 4.083 4.617 17.466 1.00 91.94 317 LEU A C 1
ATOM 2465 O O . LEU A 1 317 ? 4.687 4.021 16.576 1.00 91.94 317 LEU A O 1
ATOM 2469 N N . ALA A 1 318 ? 4.607 5.675 18.091 1.00 93.50 318 ALA A N 1
ATOM 2470 C CA . ALA A 1 318 ? 5.926 6.230 17.785 1.00 93.50 318 ALA A CA 1
ATOM 2471 C C . ALA A 1 318 ? 7.085 5.271 18.117 1.00 93.50 318 ALA A C 1
ATOM 2473 O O . ALA A 1 318 ? 8.142 5.372 17.501 1.00 93.50 318 ALA A O 1
ATOM 2474 N N . ILE A 1 319 ? 6.886 4.333 19.048 1.00 92.88 319 ILE A N 1
ATOM 2475 C CA . ILE A 1 319 ? 7.833 3.255 19.373 1.00 92.88 319 ILE A CA 1
ATOM 2476 C C . ILE A 1 319 ? 7.721 2.104 18.362 1.00 92.88 319 ILE A C 1
ATOM 2478 O O . ILE A 1 319 ? 8.729 1.620 17.851 1.00 92.88 319 ILE A O 1
ATOM 2482 N N . ILE A 1 320 ? 6.500 1.667 18.039 1.00 91.75 320 ILE A N 1
ATOM 2483 C CA . ILE A 1 320 ? 6.280 0.515 17.153 1.00 91.75 320 ILE A CA 1
ATOM 2484 C C . ILE A 1 320 ? 6.693 0.830 15.713 1.00 91.75 320 ILE A C 1
ATOM 2486 O O . ILE A 1 320 ? 7.334 -0.006 15.082 1.00 91.75 320 ILE A O 1
ATOM 2490 N N . CYS A 1 321 ? 6.370 2.013 15.181 1.00 93.12 321 CYS A N 1
ATOM 2491 C CA . CYS A 1 321 ? 6.658 2.336 13.780 1.00 93.12 321 CYS A CA 1
ATOM 2492 C C . CYS A 1 321 ? 8.151 2.152 13.413 1.00 93.12 321 CYS A C 1
ATOM 2494 O O . CYS A 1 321 ? 8.436 1.435 12.451 1.00 93.12 321 CYS A O 1
ATOM 2496 N N . PRO A 1 322 ? 9.123 2.693 14.176 1.00 94.75 322 PRO A N 1
ATOM 2497 C CA . PRO A 1 322 ? 10.543 2.431 13.943 1.00 94.75 322 PRO A CA 1
ATOM 2498 C C . PRO A 1 322 ? 10.948 0.961 14.115 1.00 94.75 322 PRO A C 1
ATOM 2500 O O . PRO A 1 322 ? 11.761 0.473 13.333 1.00 94.75 322 PRO A O 1
ATOM 2503 N N . LEU A 1 323 ? 10.371 0.240 15.088 1.00 92.31 323 LEU A N 1
ATOM 2504 C CA . LEU A 1 323 ? 10.630 -1.195 15.288 1.00 92.31 323 LEU A CA 1
ATOM 2505 C C . LEU A 1 323 ? 10.161 -2.062 14.115 1.00 92.31 323 LEU A C 1
ATOM 2507 O O . LEU A 1 323 ? 10.674 -3.164 13.940 1.00 92.31 323 LEU A O 1
ATOM 2511 N N . VAL A 1 324 ? 9.212 -1.579 13.313 1.00 91.38 324 VAL A N 1
ATOM 2512 C CA . VAL A 1 324 ? 8.819 -2.230 12.060 1.00 91.38 324 VAL A CA 1
ATOM 2513 C C . VAL A 1 324 ? 9.749 -1.808 10.926 1.00 91.38 324 VAL A C 1
ATOM 2515 O O . VAL A 1 324 ? 10.347 -2.664 10.281 1.00 91.38 324 VAL A O 1
ATOM 2518 N N . ILE A 1 325 ? 9.908 -0.501 10.693 1.00 93.44 325 ILE A N 1
ATOM 2519 C CA . ILE A 1 325 ? 10.602 0.005 9.498 1.00 93.44 325 ILE A CA 1
ATOM 2520 C C . ILE A 1 325 ? 12.092 -0.360 9.507 1.00 93.44 325 ILE A C 1
ATOM 2522 O O . ILE A 1 325 ? 12.603 -0.847 8.503 1.00 93.44 325 ILE A O 1
ATOM 2526 N N . PHE A 1 326 ? 12.815 -0.131 10.609 1.00 95.25 326 PHE A N 1
ATOM 2527 C CA . PHE A 1 326 ? 14.278 -0.268 10.622 1.00 95.25 326 PHE A CA 1
ATOM 2528 C C . PHE A 1 326 ? 14.763 -1.716 10.446 1.00 95.25 326 PHE A C 1
ATOM 2530 O O . PHE A 1 326 ? 15.654 -1.930 9.619 1.00 95.25 326 PHE A O 1
ATOM 2537 N N . PRO A 1 327 ? 14.208 -2.719 11.155 1.00 93.62 327 PRO A N 1
ATOM 2538 C CA . PRO A 1 327 ? 14.594 -4.112 10.944 1.00 93.62 327 PRO A CA 1
ATOM 2539 C C . PRO A 1 327 ? 14.229 -4.624 9.552 1.00 93.62 327 PRO A C 1
ATOM 2541 O O . PRO A 1 327 ? 15.039 -5.311 8.933 1.00 93.62 327 PRO A O 1
ATOM 2544 N N . VAL A 1 328 ? 13.051 -4.255 9.036 1.00 91.38 328 VAL A N 1
ATOM 2545 C CA . VAL A 1 328 ? 12.625 -4.629 7.679 1.00 91.38 328 VAL A CA 1
ATOM 2546 C C . VAL A 1 328 ? 13.560 -4.008 6.642 1.00 91.38 328 VAL A C 1
ATOM 2548 O O . VAL A 1 328 ? 14.055 -4.722 5.781 1.00 91.38 328 VAL A O 1
ATOM 2551 N N . ALA A 1 329 ? 13.893 -2.721 6.769 1.00 92.81 329 ALA A N 1
ATOM 2552 C CA . ALA A 1 329 ? 14.837 -2.048 5.880 1.00 92.81 329 ALA A CA 1
ATOM 2553 C C . ALA A 1 329 ? 16.238 -2.677 5.921 1.00 92.81 329 ALA A C 1
ATOM 2555 O O . ALA A 1 329 ? 16.838 -2.918 4.876 1.00 92.81 329 ALA A O 1
ATOM 2556 N N . ALA A 1 330 ? 16.757 -2.983 7.115 1.00 93.81 330 ALA A N 1
ATOM 2557 C CA . ALA A 1 330 ? 18.050 -3.649 7.259 1.00 93.81 330 ALA A CA 1
ATOM 2558 C C . ALA A 1 330 ? 18.050 -5.043 6.613 1.00 93.81 330 ALA A C 1
ATOM 2560 O O . ALA A 1 330 ? 19.021 -5.419 5.960 1.00 93.81 330 ALA A O 1
ATOM 2561 N N . PHE A 1 331 ? 16.954 -5.789 6.754 1.00 91.75 331 PHE A N 1
ATOM 2562 C CA . PHE A 1 331 ? 16.787 -7.082 6.104 1.00 91.75 331 PHE A CA 1
ATOM 2563 C C . PHE A 1 331 ? 16.735 -6.959 4.574 1.00 91.75 331 PHE A C 1
ATOM 2565 O O . PHE A 1 331 ? 17.450 -7.687 3.886 1.00 91.75 331 PHE A O 1
ATOM 2572 N N . SER A 1 332 ? 15.950 -6.014 4.048 1.00 90.06 332 SER A N 1
ATOM 2573 C CA . SER A 1 332 ? 15.789 -5.795 2.606 1.00 90.06 332 SER A CA 1
ATOM 2574 C C . SER A 1 332 ? 17.114 -5.468 1.908 1.00 90.06 332 SER A C 1
ATOM 2576 O O . SER A 1 332 ? 17.353 -5.930 0.798 1.00 90.06 332 SER A O 1
ATOM 2578 N N . VAL A 1 333 ? 18.022 -4.746 2.577 1.00 90.94 333 VAL A N 1
ATOM 2579 C CA . VAL A 1 333 ? 19.367 -4.461 2.040 1.00 90.94 333 VAL A CA 1
ATOM 2580 C C . VAL A 1 333 ? 20.205 -5.733 1.873 1.00 90.94 333 VAL A C 1
ATOM 2582 O O . VAL A 1 333 ? 20.976 -5.838 0.925 1.00 90.94 333 VAL A O 1
ATOM 2585 N N . GLN A 1 334 ? 20.067 -6.704 2.777 1.00 90.62 334 GLN A N 1
ATOM 2586 C CA . GLN A 1 334 ? 20.881 -7.922 2.763 1.00 90.62 334 GLN A CA 1
ATOM 2587 C C . GLN A 1 334 ? 20.304 -9.020 1.861 1.00 90.62 334 GLN A C 1
ATOM 2589 O O . GLN A 1 334 ? 21.060 -9.769 1.243 1.00 90.62 334 GLN A O 1
ATOM 2594 N N . PHE A 1 335 ? 18.980 -9.166 1.841 1.00 86.00 335 PHE A N 1
ATOM 2595 C CA . PHE A 1 335 ? 18.297 -10.311 1.229 1.00 86.00 335 PHE A CA 1
ATOM 2596 C C . PHE A 1 335 ? 17.414 -9.936 0.035 1.00 86.00 335 PHE A C 1
ATOM 2598 O O . PHE A 1 335 ? 16.803 -10.820 -0.562 1.00 86.00 335 PHE A O 1
ATOM 2605 N N . GLY A 1 336 ? 17.376 -8.655 -0.332 1.00 80.94 336 GLY A N 1
ATOM 2606 C CA . GLY A 1 336 ? 16.535 -8.133 -1.400 1.00 80.94 336 GLY A CA 1
ATOM 2607 C C . GLY A 1 336 ? 15.159 -7.682 -0.913 1.00 80.94 336 GLY A C 1
ATOM 2608 O O . GLY A 1 336 ? 14.714 -7.985 0.195 1.00 80.94 336 GLY A O 1
ATOM 2609 N N . GLU A 1 337 ? 14.481 -6.926 -1.772 1.00 71.69 337 GLU A N 1
ATOM 2610 C CA . GLU A 1 337 ? 13.217 -6.257 -1.442 1.00 71.69 337 GLU A CA 1
ATOM 2611 C C . GLU A 1 337 ? 11.978 -7.110 -1.703 1.00 71.69 337 GLU A C 1
ATOM 2613 O O . GLU A 1 337 ? 10.887 -6.758 -1.263 1.00 71.69 337 GLU A O 1
ATOM 2618 N N . THR A 1 338 ? 12.138 -8.262 -2.355 1.00 70.75 338 THR A N 1
ATOM 2619 C CA . THR A 1 338 ? 11.023 -9.156 -2.667 1.00 70.75 338 THR A CA 1
ATOM 2620 C C . THR A 1 338 ? 11.262 -10.575 -2.167 1.00 70.75 338 THR A C 1
ATOM 2622 O O . THR A 1 338 ? 12.392 -11.055 -2.080 1.00 70.75 338 THR A O 1
ATOM 2625 N N . GLY A 1 339 ? 10.181 -11.256 -1.802 1.00 74.94 339 GLY A N 1
ATOM 2626 C CA . GLY A 1 339 ? 10.153 -12.649 -1.396 1.00 74.94 339 GLY A CA 1
ATOM 2627 C C . GLY A 1 339 ? 9.286 -12.922 -0.169 1.00 74.94 339 GLY A C 1
ATOM 2628 O O . GLY A 1 339 ? 9.117 -12.107 0.741 1.00 74.94 339 GLY A O 1
ATOM 2629 N N . THR A 1 340 ? 8.827 -14.170 -0.079 1.00 80.06 340 THR A N 1
ATOM 2630 C CA . THR A 1 340 ? 8.025 -14.683 1.042 1.00 80.06 340 THR A CA 1
ATOM 2631 C C . THR A 1 340 ? 8.721 -14.527 2.393 1.00 80.06 340 THR A C 1
ATOM 2633 O O . THR A 1 340 ? 8.061 -14.318 3.411 1.00 80.06 340 THR A O 1
ATOM 2636 N N . LEU A 1 341 ? 10.055 -14.611 2.420 1.00 82.88 341 LEU A N 1
ATOM 2637 C CA . LEU A 1 341 ? 10.853 -14.446 3.633 1.00 82.88 341 LEU A CA 1
ATOM 2638 C C . LEU A 1 341 ? 10.728 -13.024 4.196 1.00 82.88 341 LEU A C 1
ATOM 2640 O O . LEU A 1 341 ? 10.523 -12.867 5.400 1.00 82.88 341 LEU A O 1
ATOM 2644 N N . ARG A 1 342 ? 10.765 -12.002 3.329 1.00 83.25 342 ARG A N 1
ATOM 2645 C CA . ARG A 1 342 ? 10.515 -10.610 3.717 1.00 83.25 342 ARG A CA 1
ATOM 2646 C C . ARG A 1 342 ? 9.103 -10.466 4.272 1.00 83.25 342 ARG A C 1
ATOM 2648 O O . ARG A 1 342 ? 8.946 -9.903 5.348 1.00 83.25 342 ARG A O 1
ATOM 2655 N N . THR A 1 343 ? 8.089 -11.039 3.617 1.00 80.31 343 THR A N 1
ATOM 2656 C CA . THR A 1 343 ? 6.700 -10.988 4.111 1.00 80.31 343 THR A CA 1
ATOM 2657 C C . THR A 1 343 ? 6.551 -11.613 5.499 1.00 80.31 343 THR A C 1
ATOM 2659 O O . THR A 1 343 ? 5.899 -11.036 6.369 1.00 80.31 343 THR A O 1
ATOM 2662 N N . ILE A 1 344 ? 7.170 -12.775 5.731 1.00 84.75 344 ILE A N 1
ATOM 2663 C CA . ILE A 1 344 ? 7.155 -13.443 7.040 1.00 84.75 344 ILE A CA 1
ATOM 2664 C C . ILE A 1 344 ? 7.832 -12.560 8.088 1.00 84.75 344 ILE A C 1
ATOM 2666 O O . ILE A 1 344 ? 7.298 -12.397 9.182 1.00 84.75 344 ILE A O 1
ATOM 2670 N N . LEU A 1 345 ? 8.972 -11.951 7.765 1.00 83.62 345 LEU A N 1
ATOM 2671 C CA . LEU A 1 345 ? 9.674 -11.065 8.691 1.00 83.62 345 LEU A CA 1
ATOM 2672 C C . LEU A 1 345 ? 8.897 -9.791 8.983 1.00 83.62 345 LEU A C 1
ATOM 2674 O O . LEU A 1 345 ? 8.801 -9.414 10.145 1.00 83.62 345 LEU A O 1
ATOM 2678 N N . VAL A 1 346 ? 8.292 -9.166 7.975 1.00 81.12 346 VAL A N 1
ATOM 2679 C CA . VAL A 1 346 ? 7.383 -8.035 8.173 1.00 81.12 346 VAL A CA 1
ATOM 2680 C C . VAL A 1 346 ? 6.241 -8.449 9.093 1.00 81.12 346 VAL A C 1
ATOM 2682 O O . VAL A 1 346 ? 5.962 -7.739 10.051 1.00 81.12 346 VAL A O 1
ATOM 2685 N N . ALA A 1 347 ? 5.624 -9.616 8.883 1.00 82.38 347 ALA A N 1
ATOM 2686 C CA . ALA A 1 347 ? 4.588 -10.115 9.780 1.00 82.38 347 ALA A CA 1
ATOM 2687 C C . ALA A 1 347 ? 5.128 -10.309 11.205 1.00 82.38 347 ALA A C 1
ATOM 2689 O O . ALA A 1 347 ? 4.499 -9.856 12.155 1.00 82.38 347 ALA A O 1
ATOM 2690 N N . VAL A 1 348 ? 6.307 -10.900 11.392 1.00 87.19 348 VAL A N 1
ATOM 2691 C CA . VAL A 1 348 ? 6.905 -11.091 12.724 1.00 87.19 348 VAL A CA 1
ATOM 2692 C C . VAL A 1 348 ? 7.222 -9.750 13.392 1.00 87.19 348 VAL A C 1
ATOM 2694 O O . VAL A 1 348 ? 6.777 -9.518 14.512 1.00 87.19 348 VAL A O 1
ATOM 2697 N N . PHE A 1 349 ? 7.919 -8.835 12.720 1.00 84.38 349 PHE A N 1
ATOM 2698 C CA . PHE A 1 349 ? 8.316 -7.541 13.284 1.00 84.38 349 PHE A CA 1
ATOM 2699 C C . PHE A 1 349 ? 7.153 -6.559 13.435 1.00 84.38 349 PHE A C 1
ATOM 2701 O O . PHE A 1 349 ? 7.169 -5.741 14.348 1.00 84.38 349 PHE A O 1
ATOM 2708 N N . ALA A 1 350 ? 6.112 -6.652 12.608 1.00 79.12 350 ALA A N 1
ATOM 2709 C CA . ALA A 1 350 ? 4.884 -5.884 12.796 1.00 79.12 350 ALA A CA 1
ATOM 2710 C C . ALA A 1 350 ? 4.057 -6.398 13.977 1.00 79.12 350 ALA A C 1
ATOM 2712 O O . ALA A 1 350 ? 3.387 -5.622 14.660 1.00 79.12 350 ALA A O 1
ATOM 2713 N N . THR A 1 351 ? 4.068 -7.710 14.216 1.00 82.56 351 THR A N 1
ATOM 2714 C CA . THR A 1 351 ? 3.109 -8.332 15.133 1.00 82.56 351 THR A CA 1
ATOM 2715 C C . THR A 1 351 ? 3.702 -8.630 16.496 1.00 82.56 351 THR A C 1
ATOM 2717 O O . THR A 1 351 ? 3.022 -8.406 17.489 1.00 82.56 351 THR A O 1
ATOM 2720 N N . MET A 1 352 ? 4.958 -9.066 16.587 1.00 85.44 352 MET A N 1
ATOM 2721 C CA . MET A 1 352 ? 5.577 -9.462 17.851 1.00 85.44 352 MET A CA 1
ATOM 2722 C C . MET A 1 352 ? 5.830 -8.270 18.786 1.00 85.44 352 MET A C 1
ATOM 2724 O O . MET A 1 352 ? 5.313 -8.317 19.902 1.00 85.44 352 MET A O 1
ATOM 2728 N N . PRO A 1 353 ? 6.527 -7.183 18.387 1.00 82.19 353 PRO A N 1
ATOM 2729 C CA . PRO A 1 353 ? 6.710 -6.016 19.251 1.00 82.19 353 PRO A CA 1
ATOM 2730 C C . PRO A 1 353 ? 5.373 -5.400 19.650 1.00 82.19 353 PRO A C 1
ATOM 2732 O O . PRO A 1 353 ? 5.166 -5.074 20.813 1.00 82.19 353 PRO A O 1
ATOM 2735 N N . ARG A 1 354 ? 4.431 -5.322 18.700 1.00 80.69 354 ARG A N 1
ATOM 2736 C CA . ARG A 1 354 ? 3.069 -4.847 18.950 1.00 80.69 354 ARG A CA 1
ATOM 2737 C C . ARG A 1 354 ? 2.353 -5.704 19.985 1.00 80.69 354 ARG A C 1
ATOM 2739 O O . ARG A 1 354 ? 1.820 -5.155 20.937 1.00 80.69 354 ARG A O 1
ATOM 2746 N N . ASN A 1 355 ? 2.295 -7.020 19.795 1.00 80.69 355 ASN A N 1
ATOM 2747 C CA . ASN A 1 355 ? 1.559 -7.915 20.684 1.00 80.69 355 ASN A CA 1
ATOM 2748 C C . ASN A 1 355 ? 2.210 -7.967 22.066 1.00 80.69 355 ASN A C 1
ATOM 2750 O O . ASN A 1 355 ? 1.489 -7.943 23.053 1.00 80.69 355 ASN A O 1
ATOM 2754 N N . LEU A 1 356 ? 3.544 -7.968 22.147 1.00 82.00 356 LEU A N 1
ATOM 2755 C CA . LEU A 1 356 ? 4.265 -7.912 23.417 1.00 82.00 356 LEU A CA 1
ATOM 2756 C C . LEU A 1 356 ? 3.966 -6.607 24.163 1.00 82.00 356 LEU A C 1
ATOM 2758 O O . LEU A 1 356 ? 3.595 -6.639 25.332 1.00 82.00 356 LEU A O 1
ATOM 2762 N N . LEU A 1 357 ? 4.076 -5.471 23.469 1.00 80.50 357 LEU A N 1
ATOM 2763 C CA . LEU A 1 357 ? 3.827 -4.155 24.048 1.00 80.50 357 LEU A CA 1
ATOM 2764 C C . LEU A 1 357 ? 2.358 -3.991 24.446 1.00 80.50 357 LEU A C 1
ATOM 2766 O O . LEU A 1 357 ? 2.063 -3.467 25.511 1.00 80.50 357 LEU A O 1
ATOM 2770 N N . LYS A 1 358 ? 1.436 -4.494 23.622 1.00 76.06 358 LYS A N 1
ATOM 2771 C CA . LYS A 1 358 ? -0.002 -4.472 23.886 1.00 76.06 358 LYS A CA 1
ATOM 2772 C C . LYS A 1 358 ? -0.387 -5.359 25.064 1.00 76.06 358 LYS A C 1
ATOM 2774 O O . LYS A 1 358 ? -1.147 -4.899 25.899 1.00 76.06 358 LYS A O 1
ATOM 2779 N N . LEU A 1 359 ? 0.107 -6.596 25.131 1.00 77.00 359 LEU A N 1
ATOM 2780 C CA . LEU A 1 359 ? -0.169 -7.496 26.254 1.00 77.00 359 LEU A CA 1
ATOM 2781 C C . LEU A 1 359 ? 0.339 -6.893 27.560 1.00 77.00 359 LEU A C 1
ATOM 2783 O O . LEU A 1 359 ? -0.401 -6.867 28.531 1.00 77.00 359 LEU A O 1
ATOM 2787 N N . TYR A 1 360 ? 1.557 -6.348 27.551 1.00 75.94 360 TYR A N 1
ATOM 2788 C CA . TYR A 1 360 ? 2.135 -5.724 28.735 1.00 75.94 360 TYR A CA 1
ATOM 2789 C C . TYR A 1 360 ? 1.378 -4.459 29.160 1.00 75.94 360 TYR A C 1
ATOM 2791 O O . TYR A 1 360 ? 1.070 -4.293 30.333 1.00 75.94 360 TYR A O 1
ATOM 2799 N N . LEU A 1 361 ? 1.047 -3.574 28.213 1.00 71.88 361 LEU A N 1
ATOM 2800 C CA . LEU A 1 361 ? 0.296 -2.357 28.523 1.00 71.88 361 LEU A CA 1
ATOM 2801 C C . LEU A 1 361 ? -1.111 -2.668 29.008 1.00 71.88 361 LEU A C 1
ATOM 2803 O O . LEU A 1 361 ? -1.557 -2.025 29.945 1.00 71.88 361 LEU A O 1
ATOM 2807 N N . ILE A 1 362 ? -1.804 -3.628 28.391 1.00 71.69 362 ILE A N 1
ATOM 2808 C CA . ILE A 1 362 ? -3.130 -4.055 28.845 1.00 71.69 362 ILE A CA 1
ATOM 2809 C C . ILE A 1 362 ? -3.039 -4.580 30.276 1.00 71.69 362 ILE A C 1
ATOM 2811 O O . ILE A 1 362 ? -3.772 -4.080 31.110 1.00 71.69 362 ILE A O 1
ATOM 2815 N N . ASP A 1 363 ? -2.105 -5.483 30.572 1.00 75.12 363 ASP A N 1
ATOM 2816 C CA . ASP A 1 363 ? -1.951 -6.067 31.910 1.00 75.12 363 ASP A CA 1
ATOM 2817 C C . ASP A 1 363 ? -1.700 -4.993 32.986 1.00 75.12 363 ASP A C 1
ATOM 2819 O O . ASP A 1 363 ? -2.443 -4.900 33.960 1.00 75.12 363 ASP A O 1
ATOM 2823 N N . VAL A 1 364 ? -0.724 -4.104 32.762 1.00 71.06 364 VAL A N 1
ATOM 2824 C CA . VAL A 1 364 ? -0.376 -3.042 33.726 1.00 71.06 364 VAL A CA 1
ATOM 2825 C C . VAL A 1 364 ? -1.500 -2.014 33.870 1.00 71.06 364 VAL A C 1
ATOM 2827 O O . VAL A 1 364 ? -1.901 -1.666 34.973 1.00 71.06 364 VAL A O 1
ATOM 2830 N N . SER A 1 365 ? -2.050 -1.536 32.757 1.00 69.56 365 SER A N 1
ATOM 2831 C CA . SER A 1 365 ? -3.077 -0.489 32.798 1.00 69.56 365 SER A CA 1
ATOM 2832 C C . SER A 1 365 ? -4.452 -0.976 33.244 1.00 69.56 365 SER A C 1
ATOM 2834 O O . SER A 1 365 ? -5.249 -0.161 33.704 1.00 69.56 365 SER A O 1
ATOM 2836 N N . GLN A 1 366 ? -4.769 -2.264 33.067 1.00 74.06 366 GLN A N 1
ATOM 2837 C CA . GLN A 1 366 ? -6.035 -2.823 33.523 1.00 74.06 366 GLN A CA 1
ATOM 2838 C C . GLN A 1 366 ? -6.095 -2.776 35.041 1.00 74.06 366 GLN A C 1
ATOM 2840 O O . GLN A 1 366 ? -7.059 -2.241 35.589 1.00 74.06 366 GLN A O 1
ATOM 2845 N N . GLU A 1 367 ? -5.034 -3.244 35.700 1.00 73.19 367 GLU A N 1
ATOM 2846 C CA . GLU A 1 367 ? -4.920 -3.187 37.155 1.00 73.19 367 GLU A CA 1
ATOM 2847 C C . GLU A 1 367 ? -4.995 -1.731 37.655 1.00 73.19 367 GLU A C 1
ATOM 2849 O O . GLU A 1 367 ? -5.719 -1.425 38.606 1.00 73.19 367 GLU A O 1
ATOM 2854 N N . ASP A 1 368 ? -4.341 -0.805 36.952 1.00 73.19 368 ASP A N 1
ATOM 2855 C CA . ASP A 1 368 ? -4.297 0.614 37.322 1.00 73.19 368 ASP A CA 1
ATOM 2856 C C . ASP A 1 368 ? -5.649 1.306 37.176 1.00 73.19 368 ASP A C 1
ATOM 2858 O O . ASP A 1 368 ? -6.126 1.974 38.099 1.00 73.19 368 ASP A O 1
ATOM 2862 N N . ALA A 1 369 ? -6.290 1.125 36.022 1.00 74.75 369 ALA A N 1
ATOM 2863 C CA . ALA A 1 369 ? -7.579 1.722 35.723 1.00 74.75 369 ALA A CA 1
ATOM 2864 C C . ALA A 1 369 ? -8.672 1.164 36.641 1.00 74.75 369 ALA A C 1
ATOM 2866 O O . ALA A 1 369 ? -9.547 1.912 37.076 1.00 74.75 369 ALA A O 1
ATOM 2867 N N . GLU A 1 370 ? -8.628 -0.124 36.989 1.00 75.62 370 GLU A N 1
ATOM 2868 C CA . GLU A 1 370 ? -9.559 -0.695 37.962 1.00 75.62 370 GLU A CA 1
ATOM 2869 C C . GLU A 1 370 ? -9.398 -0.058 39.348 1.00 75.62 370 GLU A C 1
ATOM 2871 O O . GLU A 1 370 ? -10.397 0.361 39.942 1.00 75.62 370 GLU A O 1
ATOM 2876 N N . LEU A 1 371 ? -8.158 0.113 39.821 1.00 75.38 371 LEU A N 1
ATOM 2877 C CA . LEU A 1 371 ? -7.861 0.766 41.101 1.00 75.38 371 LEU A CA 1
ATOM 2878 C C . LEU A 1 371 ? -8.278 2.245 41.129 1.00 75.38 371 LEU A C 1
ATOM 2880 O O . LEU A 1 371 ? -8.768 2.731 42.154 1.00 75.38 371 LEU A O 1
ATOM 2884 N N . GLU A 1 372 ? -8.106 2.975 40.024 1.00 75.81 372 GLU A N 1
ATOM 2885 C CA . GLU A 1 372 ? -8.575 4.359 39.908 1.00 75.81 372 GLU A CA 1
ATOM 2886 C C . GLU A 1 372 ? -10.107 4.449 39.933 1.00 75.81 372 GLU A C 1
ATOM 2888 O O . GLU A 1 372 ? -10.670 5.323 40.604 1.00 75.81 372 GLU A O 1
ATOM 2893 N N . LEU A 1 373 ? -10.792 3.523 39.254 1.00 73.94 373 LEU A N 1
ATOM 2894 C CA . LEU A 1 373 ? -12.253 3.479 39.183 1.00 73.94 373 LEU A CA 1
ATOM 2895 C C . LEU A 1 373 ? -12.900 3.115 40.518 1.00 73.94 373 LEU A C 1
ATOM 2897 O O . LEU A 1 373 ? -13.966 3.637 40.837 1.00 73.94 373 LEU A O 1
ATOM 2901 N N . GLU A 1 374 ? -12.284 2.254 41.324 1.00 75.50 374 GLU A N 1
ATOM 2902 C CA . GLU A 1 374 ? -12.799 1.930 42.661 1.00 75.50 374 GLU A CA 1
ATOM 2903 C C . GLU A 1 374 ? -12.739 3.120 43.634 1.00 75.50 374 GLU A C 1
ATOM 2905 O O . GLU A 1 374 ? -13.462 3.141 44.633 1.00 75.50 374 GLU A O 1
ATOM 2910 N N . GLY A 1 375 ? -11.966 4.158 43.294 1.00 66.25 375 GLY A N 1
ATOM 2911 C CA . GLY A 1 375 ? -11.765 5.348 44.105 1.00 66.25 375 GLY A CA 1
ATOM 2912 C C . GLY A 1 375 ? -10.857 5.036 45.300 1.00 66.25 375 GLY A C 1
ATOM 2913 O O . GLY A 1 375 ? -11.105 4.087 46.044 1.00 66.25 375 GLY A O 1
ATOM 2914 N N . PRO A 1 376 ? -9.792 5.820 45.550 1.00 62.25 376 PRO A N 1
ATOM 2915 C CA . PRO A 1 376 ? -8.860 5.501 46.620 1.00 62.25 376 PRO A CA 1
ATOM 2916 C C . PRO A 1 376 ? -9.534 5.685 47.985 1.00 62.25 376 PRO A C 1
ATOM 2918 O O . PRO A 1 376 ? -9.621 6.796 48.510 1.00 62.25 376 PRO A O 1
ATOM 2921 N N . THR A 1 377 ? -10.000 4.581 48.563 1.00 66.00 377 THR A N 1
ATOM 2922 C CA . THR A 1 377 ? -10.636 4.529 49.887 1.00 66.00 377 THR A CA 1
ATOM 2923 C C . THR A 1 377 ? -9.620 4.639 51.028 1.00 66.00 377 THR A C 1
ATOM 2925 O O . THR A 1 377 ? -9.997 4.995 52.142 1.00 66.00 377 THR A O 1
ATOM 2928 N N . ASP A 1 378 ? -8.328 4.424 50.748 1.00 76.12 378 ASP A N 1
ATOM 2929 C CA . ASP A 1 378 ? -7.235 4.494 51.723 1.00 76.12 378 ASP A CA 1
ATOM 2930 C C . ASP A 1 378 ? -5.931 5.060 51.111 1.00 76.12 378 ASP A C 1
ATOM 2932 O O . ASP A 1 378 ? -5.718 5.045 49.894 1.00 76.12 378 ASP A O 1
ATOM 2936 N N . ALA A 1 379 ? -5.024 5.554 51.959 1.00 77.50 379 ALA A N 1
ATOM 2937 C CA . ALA A 1 379 ? -3.688 6.021 51.589 1.00 77.50 379 ALA A CA 1
ATOM 2938 C C . ALA A 1 379 ? -2.867 4.937 50.863 1.00 77.50 379 ALA A C 1
ATOM 2940 O O . ALA A 1 379 ? -2.073 5.265 49.977 1.00 77.50 379 ALA A O 1
ATOM 2941 N N . GLY A 1 380 ? -3.107 3.657 51.177 1.00 79.38 380 GLY A N 1
ATOM 2942 C CA . GLY A 1 380 ? -2.512 2.523 50.468 1.00 79.38 380 GLY A CA 1
ATOM 2943 C C . GLY A 1 380 ? -2.896 2.456 48.985 1.00 79.38 380 GLY A C 1
ATOM 2944 O O . GLY A 1 380 ? -2.034 2.199 48.147 1.00 79.38 380 GLY A O 1
ATOM 2945 N N . ALA A 1 381 ? -4.148 2.767 48.630 1.00 74.69 381 ALA A N 1
ATOM 2946 C CA . ALA A 1 381 ? -4.608 2.766 47.237 1.00 74.69 381 ALA A CA 1
ATOM 2947 C C . ALA A 1 381 ? -3.942 3.884 46.415 1.00 74.69 381 ALA A C 1
ATOM 2949 O O . ALA A 1 381 ? -3.490 3.652 45.297 1.00 74.69 381 ALA A O 1
ATOM 2950 N N . LYS A 1 382 ? -3.771 5.080 47.000 1.00 80.12 382 LYS A N 1
ATOM 2951 C CA . LYS A 1 382 ? -3.041 6.187 46.348 1.00 80.12 382 LYS A CA 1
ATOM 2952 C C . LYS A 1 382 ? -1.570 5.855 46.094 1.00 80.12 382 LYS A C 1
ATOM 2954 O O . LYS A 1 382 ? -1.003 6.321 45.107 1.00 80.12 382 LYS A O 1
ATOM 2959 N N . LEU A 1 383 ? -0.942 5.091 46.992 1.00 83.75 383 LEU A N 1
ATOM 2960 C CA . LEU A 1 383 ? 0.437 4.641 46.814 1.00 83.75 383 LEU A CA 1
ATOM 2961 C C . LEU A 1 383 ? 0.545 3.638 45.661 1.00 83.75 383 LEU A C 1
ATOM 2963 O O . LEU A 1 383 ? 1.448 3.786 44.844 1.00 83.75 383 LEU A O 1
ATOM 2967 N N . LYS A 1 384 ? -0.388 2.679 45.571 1.00 81.56 384 LYS A N 1
ATOM 2968 C CA . LYS A 1 384 ? -0.443 1.707 44.469 1.00 81.56 384 LYS A CA 1
ATOM 2969 C C . LYS A 1 384 ? -0.591 2.390 43.109 1.00 81.56 384 LYS A C 1
ATOM 2971 O O . LYS A 1 384 ? 0.242 2.152 42.247 1.00 81.56 384 LYS A O 1
ATOM 2976 N N . ILE A 1 385 ? -1.541 3.321 42.969 1.00 79.62 385 ILE A N 1
ATOM 2977 C CA . ILE A 1 385 ? -1.740 4.089 41.724 1.00 79.62 385 ILE A CA 1
ATOM 2978 C C . ILE A 1 385 ? -0.446 4.812 41.310 1.00 79.62 385 ILE A C 1
ATOM 2980 O O . ILE A 1 385 ? -0.016 4.731 40.165 1.00 79.62 385 ILE A O 1
ATOM 2984 N N . ARG A 1 386 ? 0.241 5.478 42.252 1.00 83.06 386 ARG A N 1
ATOM 2985 C CA . ARG A 1 386 ? 1.522 6.150 41.954 1.00 83.06 386 ARG A CA 1
ATOM 2986 C C . ARG A 1 386 ? 2.631 5.182 41.561 1.00 83.06 386 ARG A C 1
ATOM 2988 O O . ARG A 1 386 ? 3.440 5.510 40.695 1.00 83.06 386 ARG A O 1
ATOM 2995 N N . GLN A 1 387 ? 2.728 4.043 42.244 1.00 84.56 387 GLN A N 1
ATOM 2996 C CA . GLN A 1 387 ? 3.717 3.020 41.911 1.00 84.56 387 GLN A CA 1
ATOM 2997 C C . GLN A 1 387 ? 3.490 2.523 40.492 1.00 84.56 387 GLN A C 1
ATOM 2999 O O . GLN A 1 387 ? 4.444 2.449 39.726 1.00 84.56 387 GLN A O 1
ATOM 3004 N N . ALA A 1 388 ? 2.244 2.273 40.125 1.00 79.44 388 ALA A N 1
ATOM 3005 C CA . ALA A 1 388 ? 1.907 1.722 38.835 1.00 79.44 388 ALA A CA 1
ATOM 3006 C C . ALA A 1 388 ? 2.106 2.709 37.671 1.00 79.44 388 ALA A C 1
ATOM 3008 O O . ALA A 1 388 ? 2.836 2.394 36.734 1.00 79.44 388 ALA A O 1
ATOM 3009 N N . GLN A 1 389 ? 1.698 3.974 37.837 1.00 83.00 389 GLN A N 1
ATOM 3010 C CA . GLN A 1 389 ? 2.077 5.068 36.923 1.00 83.00 389 GLN A CA 1
ATOM 3011 C C . GLN A 1 389 ? 3.604 5.200 36.767 1.00 83.00 389 GLN A C 1
ATOM 3013 O O . GLN A 1 389 ? 4.120 5.491 35.686 1.00 83.00 389 GLN A O 1
ATOM 3018 N N . THR A 1 390 ? 4.361 4.980 37.850 1.00 87.38 390 THR A N 1
ATOM 3019 C CA . THR A 1 390 ? 5.830 4.979 37.789 1.00 87.38 390 THR A CA 1
ATOM 3020 C C . THR A 1 390 ? 6.346 3.779 36.991 1.00 87.38 390 THR A C 1
ATOM 3022 O O . THR A 1 390 ? 7.268 3.943 36.194 1.00 87.38 390 THR A O 1
ATOM 3025 N N . TYR A 1 391 ? 5.766 2.589 37.173 1.00 85.06 391 TYR A N 1
ATOM 3026 C CA . TYR A 1 391 ? 6.116 1.395 36.402 1.00 85.06 391 TYR A CA 1
ATOM 3027 C C . TYR A 1 391 ? 5.821 1.568 34.912 1.00 85.06 391 TYR A C 1
ATOM 3029 O O . TYR A 1 391 ? 6.701 1.281 34.101 1.00 85.06 391 TYR A O 1
ATOM 3037 N N . GLU A 1 392 ? 4.649 2.095 34.554 1.00 84.56 392 GLU A N 1
ATOM 3038 C CA . GLU A 1 392 ? 4.286 2.402 33.169 1.00 84.56 392 GLU A CA 1
ATOM 3039 C C . GLU A 1 392 ? 5.305 3.358 32.533 1.00 84.56 392 GLU A C 1
ATOM 3041 O O . GLU A 1 392 ? 5.874 3.067 31.475 1.00 84.56 392 GLU A O 1
ATOM 3046 N N . PHE A 1 393 ? 5.614 4.469 33.210 1.00 87.69 393 PHE A N 1
ATOM 3047 C CA . PHE A 1 393 ? 6.586 5.448 32.727 1.00 87.69 393 PHE A CA 1
ATOM 3048 C C . PHE A 1 393 ? 7.987 4.846 32.547 1.00 87.69 393 PHE A C 1
ATOM 3050 O O . PHE A 1 393 ? 8.646 5.072 31.524 1.00 87.69 393 PHE A O 1
ATOM 3057 N N . VAL A 1 394 ? 8.457 4.067 33.527 1.00 90.44 394 VAL A N 1
ATOM 3058 C CA . VAL A 1 394 ? 9.754 3.378 33.458 1.00 90.44 394 VAL A CA 1
ATOM 3059 C C . VAL A 1 394 ? 9.774 2.412 32.281 1.00 90.44 394 VAL A C 1
ATOM 3061 O O . VAL A 1 394 ? 10.733 2.407 31.509 1.00 90.44 394 VAL A O 1
ATOM 3064 N N . PHE A 1 395 ? 8.714 1.632 32.100 1.00 88.31 395 PHE A N 1
ATOM 3065 C CA . PHE A 1 395 ? 8.612 0.669 31.016 1.00 88.31 395 PHE A CA 1
ATOM 3066 C C . PHE A 1 395 ? 8.622 1.340 29.637 1.00 88.31 395 PHE A C 1
ATOM 3068 O O . PHE A 1 395 ? 9.432 0.963 28.789 1.00 88.31 395 PHE A O 1
ATOM 3075 N N . LEU A 1 396 ? 7.799 2.372 29.416 1.00 89.12 396 LEU A N 1
ATOM 3076 C CA . LEU A 1 396 ? 7.791 3.125 28.155 1.00 89.12 396 LEU A CA 1
ATOM 3077 C C . LEU A 1 396 ? 9.155 3.770 27.873 1.00 89.12 396 LEU A C 1
ATOM 3079 O O . LEU A 1 396 ? 9.618 3.778 26.729 1.00 89.12 396 LEU A O 1
ATOM 3083 N N . THR A 1 397 ? 9.841 4.247 28.915 1.00 91.94 397 THR A N 1
ATOM 3084 C CA . THR A 1 397 ? 11.203 4.784 28.802 1.00 91.94 397 THR A CA 1
ATOM 3085 C C . THR A 1 397 ? 12.189 3.701 28.361 1.00 91.94 397 THR A C 1
ATOM 3087 O O . THR A 1 397 ? 12.945 3.909 27.412 1.00 91.94 397 THR A O 1
ATOM 3090 N N . VAL A 1 398 ? 12.160 2.522 28.990 1.00 92.50 398 VAL A N 1
ATOM 3091 C CA . VAL A 1 398 ? 13.015 1.383 28.618 1.00 92.50 398 VAL A CA 1
ATOM 3092 C C . VAL A 1 398 ? 12.730 0.927 27.186 1.00 92.50 398 VAL A C 1
ATOM 3094 O O . VAL A 1 398 ? 13.666 0.768 26.402 1.00 92.50 398 VAL A O 1
ATOM 3097 N N . ALA A 1 399 ? 11.458 0.782 26.808 1.00 91.06 399 ALA A N 1
ATOM 3098 C CA . ALA A 1 399 ? 11.054 0.411 25.453 1.00 91.06 399 ALA A CA 1
ATOM 3099 C C . ALA A 1 399 ? 11.545 1.429 24.409 1.00 91.06 399 ALA A C 1
ATOM 3101 O O . ALA A 1 399 ? 12.050 1.044 23.351 1.00 91.06 399 ALA A O 1
ATOM 3102 N N . THR A 1 400 ? 11.473 2.724 24.726 1.00 93.38 400 THR A N 1
ATOM 3103 C CA . THR A 1 400 ? 11.985 3.800 23.865 1.00 93.38 400 THR A CA 1
ATOM 3104 C C . THR A 1 400 ? 13.503 3.714 23.702 1.00 93.38 400 THR A C 1
ATOM 3106 O O . THR A 1 400 ? 14.003 3.760 22.580 1.00 93.38 400 THR A O 1
ATOM 3109 N N . VAL A 1 401 ? 14.250 3.528 24.795 1.00 95.94 401 VAL A N 1
ATOM 3110 C CA . VAL A 1 401 ? 15.718 3.396 24.756 1.00 95.94 401 VAL A CA 1
ATOM 3111 C C . VAL A 1 401 ? 16.148 2.171 23.944 1.00 95.94 401 VAL A C 1
ATOM 3113 O O . VAL A 1 401 ? 17.040 2.279 23.102 1.00 95.94 401 VAL A O 1
ATOM 3116 N N . LEU A 1 402 ? 15.490 1.024 24.139 1.00 94.50 402 LEU A N 1
ATOM 3117 C CA . LEU A 1 402 ? 15.743 -0.188 23.353 1.00 94.50 402 LEU A CA 1
ATOM 3118 C C . LEU A 1 402 ? 15.455 0.034 21.865 1.00 94.50 402 LEU A C 1
ATOM 3120 O O . LEU A 1 402 ? 16.259 -0.351 21.017 1.00 94.50 402 LEU A O 1
ATOM 3124 N N . THR A 1 403 ? 14.350 0.710 21.548 1.00 94.81 403 THR A N 1
ATOM 3125 C CA . THR A 1 403 ? 13.975 1.044 20.168 1.00 94.81 403 THR A CA 1
ATOM 3126 C C . THR A 1 403 ? 15.015 1.934 19.504 1.00 94.81 403 THR A C 1
ATOM 3128 O O . THR A 1 403 ? 15.436 1.648 18.385 1.00 94.81 403 THR A O 1
ATOM 3131 N N . ILE A 1 404 ? 15.495 2.967 20.203 1.00 96.88 404 ILE A N 1
ATOM 3132 C CA . ILE A 1 404 ? 16.575 3.832 19.714 1.00 96.88 404 ILE A CA 1
ATOM 3133 C C . ILE A 1 404 ? 17.843 3.008 19.456 1.00 96.88 404 ILE A C 1
ATOM 3135 O O . ILE A 1 404 ? 18.456 3.153 18.399 1.00 96.88 404 ILE A O 1
ATOM 3139 N N . GLY A 1 405 ? 18.210 2.105 20.371 1.00 97.56 405 GLY A N 1
ATOM 3140 C CA . GLY A 1 405 ? 19.353 1.206 20.198 1.00 97.56 405 GLY A CA 1
ATOM 3141 C C . GLY A 1 405 ? 19.241 0.327 18.947 1.00 97.56 405 GLY A C 1
ATOM 3142 O O . GLY A 1 405 ? 20.186 0.256 18.160 1.00 97.56 405 GLY A O 1
ATOM 3143 N N . ILE A 1 406 ? 18.071 -0.278 18.717 1.00 95.81 406 ILE A N 1
ATOM 3144 C CA . ILE A 1 406 ? 17.785 -1.074 17.512 1.00 95.81 406 ILE A CA 1
ATOM 3145 C C . ILE A 1 406 ? 17.883 -0.204 16.254 1.00 95.81 406 ILE A C 1
ATOM 3147 O O . ILE A 1 406 ? 18.555 -0.589 15.299 1.00 95.81 406 ILE A O 1
ATOM 3151 N N . CYS A 1 407 ? 17.286 0.992 16.258 1.00 97.06 407 CYS A N 1
ATOM 3152 C CA . CYS A 1 407 ? 17.332 1.907 15.115 1.00 97.06 407 CYS A CA 1
ATOM 3153 C C . CYS A 1 407 ? 18.770 2.320 14.769 1.00 97.06 407 CYS A C 1
ATOM 3155 O O . CYS A 1 407 ? 19.136 2.352 13.593 1.00 97.06 407 CYS A O 1
ATOM 3157 N N . ILE A 1 408 ? 19.606 2.594 15.777 1.00 97.88 408 ILE A N 1
ATOM 3158 C CA . ILE A 1 408 ? 21.030 2.902 15.588 1.00 97.88 408 ILE A CA 1
ATOM 3159 C C . ILE A 1 408 ? 21.762 1.696 14.985 1.00 97.88 408 ILE A C 1
ATOM 3161 O O . ILE A 1 408 ? 22.494 1.862 14.009 1.00 97.88 408 ILE A O 1
ATOM 3165 N N . GLY A 1 409 ? 21.532 0.488 15.512 1.00 97.56 409 GLY A N 1
ATOM 3166 C CA . GLY A 1 409 ? 22.129 -0.745 14.992 1.00 97.56 409 GLY A CA 1
ATOM 3167 C C . GLY A 1 409 ? 21.760 -1.012 13.530 1.00 97.56 409 GLY A C 1
ATOM 3168 O O . GLY A 1 409 ? 22.642 -1.197 12.692 1.00 97.56 409 GLY A O 1
ATOM 3169 N N . CYS A 1 410 ? 20.469 -0.942 13.196 1.00 96.69 410 CYS A N 1
ATOM 3170 C CA . CYS A 1 410 ? 19.977 -1.080 11.824 1.00 96.69 410 CYS A CA 1
ATOM 3171 C C . CYS A 1 410 ? 20.536 0.011 10.902 1.00 96.69 410 CYS A C 1
ATOM 3173 O O . CYS A 1 410 ? 20.938 -0.283 9.782 1.00 96.69 410 CYS A O 1
ATOM 3175 N N . THR A 1 411 ? 20.627 1.260 11.370 1.00 97.25 411 THR A N 1
ATOM 3176 C CA . THR A 1 411 ? 21.215 2.360 10.588 1.00 97.25 411 THR A CA 1
ATOM 3177 C C . THR A 1 411 ? 22.681 2.099 10.259 1.00 97.25 411 THR A C 1
ATOM 3179 O O . THR A 1 411 ? 23.104 2.313 9.122 1.00 97.25 411 THR A O 1
ATOM 3182 N N . ALA A 1 412 ? 23.461 1.644 11.244 1.00 97.25 412 ALA A N 1
ATOM 3183 C CA . ALA A 1 412 ? 24.868 1.310 11.050 1.00 97.25 412 ALA A CA 1
ATOM 3184 C C . ALA A 1 412 ? 25.027 0.152 10.054 1.00 97.25 412 ALA A C 1
ATOM 3186 O O . ALA A 1 412 ? 25.875 0.221 9.168 1.00 97.25 412 ALA A O 1
ATOM 3187 N N . PHE A 1 413 ? 24.164 -0.864 10.154 1.00 96.94 413 PHE A N 1
ATOM 3188 C CA . PHE A 1 413 ? 24.129 -1.985 9.220 1.00 96.94 413 PHE A CA 1
ATOM 3189 C C . PHE A 1 413 ? 23.816 -1.532 7.789 1.00 96.94 413 PHE A C 1
ATOM 3191 O O . PHE A 1 413 ? 24.596 -1.821 6.885 1.00 96.94 413 PHE A O 1
ATOM 3198 N N . ILE A 1 414 ? 22.734 -0.770 7.586 1.00 96.19 414 ILE A N 1
ATOM 3199 C CA . ILE A 1 414 ? 22.315 -0.274 6.265 1.00 96.19 414 ILE A CA 1
ATOM 3200 C C . ILE A 1 414 ? 23.448 0.529 5.622 1.00 96.19 414 ILE A C 1
ATOM 3202 O O . ILE A 1 414 ? 23.869 0.215 4.514 1.00 96.19 414 ILE A O 1
ATOM 3206 N N . ARG A 1 415 ? 24.020 1.506 6.338 1.00 95.56 415 ARG A N 1
ATOM 3207 C CA . ARG A 1 415 ? 25.125 2.333 5.817 1.00 95.56 415 ARG A CA 1
ATOM 3208 C C . ARG A 1 415 ? 26.393 1.542 5.491 1.00 95.56 415 ARG A C 1
ATOM 3210 O O . ARG A 1 415 ? 27.195 2.010 4.693 1.00 95.56 415 ARG A O 1
ATOM 3217 N N . GLY A 1 416 ? 26.593 0.387 6.122 1.00 95.75 416 GLY A N 1
ATOM 3218 C CA . GLY A 1 416 ? 27.711 -0.504 5.817 1.00 95.75 416 GLY A CA 1
ATOM 3219 C C . GLY A 1 416 ? 27.531 -1.309 4.527 1.00 95.75 416 GLY A C 1
ATOM 3220 O O . GLY A 1 416 ? 28.526 -1.765 3.976 1.00 95.75 416 GLY A O 1
ATOM 3221 N N . HIS A 1 417 ? 26.292 -1.476 4.049 1.00 94.19 417 HIS A N 1
ATOM 3222 C CA . HIS A 1 417 ? 25.954 -2.383 2.944 1.00 94.19 417 HIS A CA 1
ATOM 3223 C C . HIS A 1 417 ? 25.355 -1.679 1.716 1.00 94.19 417 HIS A C 1
ATOM 3225 O O . HIS A 1 417 ? 25.264 -2.299 0.662 1.00 94.19 417 HIS A O 1
ATOM 3231 N N . THR A 1 418 ? 24.973 -0.399 1.809 1.00 92.56 418 THR A N 1
ATOM 3232 C CA . THR A 1 418 ? 24.477 0.376 0.661 1.00 92.56 418 THR A CA 1
ATOM 3233 C C . THR A 1 418 ? 25.081 1.775 0.584 1.00 92.56 418 THR A C 1
ATOM 3235 O O . THR A 1 418 ? 25.343 2.417 1.602 1.00 92.56 418 THR A O 1
ATOM 3238 N N . SER A 1 419 ? 25.273 2.263 -0.644 1.00 90.25 419 SER A N 1
ATOM 3239 C CA . SER A 1 419 ? 25.635 3.654 -0.943 1.00 90.25 419 SER A CA 1
ATOM 3240 C C . SER A 1 419 ? 24.419 4.582 -1.039 1.00 90.25 419 SER A C 1
ATOM 3242 O O . SER A 1 419 ? 24.580 5.792 -1.206 1.00 90.25 419 SER A O 1
ATOM 3244 N N . GLU A 1 420 ? 23.201 4.040 -0.968 1.00 88.81 420 GLU A N 1
ATOM 3245 C CA . GLU A 1 420 ? 21.974 4.828 -1.033 1.00 88.81 420 GLU A CA 1
ATOM 3246 C C . GLU A 1 420 ? 21.738 5.671 0.232 1.00 88.81 420 GLU A C 1
ATOM 3248 O O . GLU A 1 420 ? 22.124 5.288 1.343 1.00 88.81 420 GLU A O 1
ATOM 3253 N N . PRO A 1 421 ? 21.061 6.829 0.105 1.00 93.25 421 PRO A N 1
ATOM 3254 C CA . PRO A 1 421 ? 20.680 7.617 1.266 1.00 93.25 421 PRO A CA 1
ATOM 3255 C C . PRO A 1 421 ? 19.688 6.836 2.137 1.00 93.25 421 PRO A C 1
ATOM 3257 O O . PRO A 1 421 ? 18.703 6.286 1.647 1.00 93.25 421 PRO A O 1
ATOM 3260 N N . LEU A 1 422 ? 19.902 6.863 3.456 1.00 93.56 422 LEU A N 1
ATOM 3261 C CA . LEU A 1 422 ? 19.075 6.149 4.437 1.00 93.56 422 LEU A CA 1
ATOM 3262 C C . LEU A 1 422 ? 17.571 6.428 4.275 1.00 93.56 422 LEU A C 1
ATOM 3264 O O . LEU A 1 422 ? 16.759 5.525 4.433 1.00 93.56 422 LEU A O 1
ATOM 3268 N N . SER A 1 423 ? 17.191 7.665 3.947 1.00 91.94 423 SER A N 1
ATOM 3269 C CA . SER A 1 423 ? 15.789 8.044 3.753 1.00 91.94 423 SER A CA 1
ATOM 3270 C C . SER A 1 423 ? 15.123 7.318 2.583 1.00 91.94 423 SER A C 1
ATOM 3272 O O . SER A 1 423 ? 13.941 7.007 2.686 1.00 91.94 423 SER A O 1
ATOM 3274 N N . SER A 1 424 ? 15.862 7.025 1.508 1.00 88.75 424 SER A N 1
ATOM 3275 C CA . SER A 1 424 ? 15.356 6.255 0.363 1.00 88.75 424 SER A CA 1
ATOM 3276 C C . SER A 1 424 ? 15.043 4.823 0.789 1.00 88.75 424 SER A C 1
ATOM 3278 O O . SER A 1 424 ? 13.919 4.353 0.626 1.00 88.75 424 SER A O 1
ATOM 3280 N N . VAL A 1 425 ? 16.004 4.175 1.454 1.00 90.69 425 VAL A N 1
ATOM 3281 C CA . VAL A 1 425 ? 15.877 2.787 1.922 1.00 90.69 425 VAL A CA 1
ATOM 3282 C C . VAL A 1 425 ? 14.745 2.644 2.943 1.00 90.69 425 VAL A C 1
ATOM 3284 O O . VAL A 1 425 ? 13.929 1.730 2.843 1.00 90.69 425 VAL A O 1
ATOM 3287 N N . LEU A 1 426 ? 14.654 3.562 3.912 1.00 93.31 426 LEU A N 1
ATOM 3288 C CA . LEU A 1 426 ? 13.558 3.564 4.885 1.00 93.31 426 LEU A CA 1
ATOM 3289 C C . LEU A 1 426 ? 12.212 3.852 4.210 1.00 93.31 426 LEU A C 1
ATOM 3291 O O . LEU A 1 426 ? 11.233 3.185 4.521 1.00 93.31 426 LEU A O 1
ATOM 3295 N N . GLY A 1 427 ? 12.169 4.802 3.270 1.00 88.12 427 GLY A N 1
ATOM 3296 C CA . GLY A 1 427 ? 10.960 5.169 2.532 1.00 88.12 427 GLY A CA 1
ATOM 3297 C C . GLY A 1 427 ? 10.374 4.005 1.733 1.00 88.12 427 GLY A C 1
ATOM 3298 O O . GLY A 1 427 ? 9.170 3.770 1.813 1.00 88.12 427 GLY A O 1
ATOM 3299 N N . ARG A 1 428 ? 11.222 3.230 1.044 1.00 83.75 428 ARG A N 1
ATOM 3300 C CA . ARG A 1 428 ? 10.818 2.012 0.314 1.00 83.75 428 ARG A CA 1
ATOM 3301 C C . ARG A 1 428 ? 10.227 0.942 1.232 1.00 83.75 428 ARG A C 1
ATOM 3303 O O . ARG A 1 428 ? 9.314 0.235 0.836 1.00 83.75 428 ARG A O 1
ATOM 3310 N N . ASN A 1 429 ? 10.696 0.872 2.480 1.00 88.00 429 ASN A N 1
ATOM 3311 C CA . ASN A 1 429 ? 10.258 -0.114 3.474 1.00 88.00 429 ASN A CA 1
ATOM 3312 C C . ASN A 1 429 ? 9.180 0.413 4.447 1.00 88.00 429 ASN A C 1
ATOM 3314 O O . ASN A 1 429 ? 8.858 -0.234 5.447 1.00 88.00 429 ASN A O 1
ATOM 3318 N N . CYS A 1 430 ? 8.601 1.590 4.175 1.00 87.81 430 CYS A N 1
ATOM 3319 C CA . CYS A 1 430 ? 7.438 2.099 4.910 1.00 87.81 430 CYS A CA 1
ATOM 3320 C C . CYS A 1 430 ? 6.155 1.317 4.593 1.00 87.81 430 CYS A C 1
ATOM 3322 O O . CYS A 1 430 ? 5.197 1.378 5.369 1.00 87.81 430 CYS A O 1
ATOM 3324 N N . ASP A 1 431 ? 6.134 0.568 3.488 1.00 82.31 431 ASP A N 1
ATOM 3325 C CA . ASP A 1 431 ? 5.070 -0.377 3.153 1.00 82.31 431 ASP A CA 1
ATOM 3326 C C . ASP A 1 431 ? 4.778 -1.320 4.331 1.00 82.31 431 ASP A C 1
ATOM 3328 O O . ASP A 1 431 ? 3.604 -1.555 4.619 1.00 82.31 431 ASP A O 1
ATOM 3332 N N . GLY A 1 432 ? 5.811 -1.719 5.093 1.00 83.69 432 GLY A N 1
ATOM 3333 C CA . GLY A 1 432 ? 5.765 -2.445 6.373 1.00 83.69 432 GLY A CA 1
ATOM 3334 C C . GLY A 1 432 ? 4.696 -1.950 7.356 1.00 83.69 432 GLY A C 1
ATOM 3335 O O . GLY A 1 432 ? 4.022 -2.751 8.009 1.00 83.69 432 GLY A O 1
ATOM 3336 N N . LEU A 1 433 ? 4.477 -0.634 7.439 1.00 88.06 433 LEU A N 1
ATOM 3337 C CA . LEU A 1 433 ? 3.421 -0.057 8.278 1.00 88.06 433 LEU A CA 1
ATOM 3338 C C . LEU A 1 433 ? 2.020 -0.317 7.714 1.00 88.06 433 LEU A C 1
ATOM 3340 O O . LEU A 1 433 ? 1.086 -0.584 8.471 1.00 88.06 433 LEU A O 1
ATOM 3344 N N . GLY A 1 434 ? 1.877 -0.286 6.389 1.00 83.12 434 GLY A N 1
ATOM 3345 C CA . GLY A 1 434 ? 0.666 -0.719 5.697 1.00 83.12 434 GLY A CA 1
ATOM 3346 C C . GLY A 1 434 ? 0.347 -2.190 5.975 1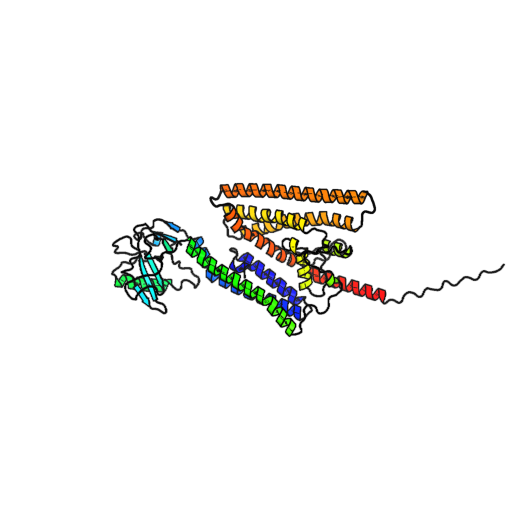.00 83.12 434 GLY A C 1
ATOM 3347 O O . GLY A 1 434 ? -0.808 -2.517 6.257 1.00 83.12 434 GLY A O 1
ATOM 3348 N N . PHE A 1 435 ? 1.362 -3.067 6.005 1.00 81.00 435 PHE A N 1
ATOM 3349 C CA . PHE A 1 435 ? 1.185 -4.463 6.436 1.00 81.00 435 PHE A CA 1
ATOM 3350 C C . PHE A 1 435 ? 0.670 -4.538 7.872 1.00 81.00 435 PHE A C 1
ATOM 3352 O O . PHE A 1 435 ? -0.311 -5.234 8.133 1.00 81.00 435 PHE A O 1
ATOM 3359 N N . ALA A 1 436 ? 1.298 -3.812 8.799 1.00 86.12 436 ALA A N 1
ATOM 3360 C CA . ALA A 1 436 ? 0.901 -3.808 10.203 1.00 86.12 436 ALA A CA 1
ATOM 3361 C C . ALA A 1 436 ? -0.566 -3.377 10.386 1.00 86.12 436 ALA A C 1
ATOM 3363 O O . ALA A 1 436 ? -1.295 -3.996 11.163 1.00 86.12 436 ALA A O 1
ATOM 3364 N N . PHE A 1 437 ? -1.010 -2.371 9.626 1.00 88.44 437 PHE A N 1
ATOM 3365 C CA . PHE A 1 437 ? -2.397 -1.909 9.613 1.00 88.44 437 PHE A CA 1
ATOM 3366 C C . PHE A 1 437 ? -3.372 -3.009 9.155 1.00 88.44 437 PHE A C 1
ATOM 3368 O O . PHE A 1 437 ? -4.350 -3.303 9.837 1.00 88.44 437 PHE A O 1
ATOM 3375 N N . VAL A 1 438 ? -3.103 -3.666 8.022 1.00 86.81 438 VAL A N 1
ATOM 3376 C CA . VAL A 1 438 ? -3.990 -4.711 7.472 1.00 86.81 438 VAL A CA 1
ATOM 3377 C C . VAL A 1 438 ? -4.007 -5.972 8.343 1.00 86.81 438 VAL A C 1
ATOM 3379 O O . VAL A 1 438 ? -5.061 -6.586 8.559 1.00 86.81 438 VAL A O 1
ATOM 3382 N N . LEU A 1 439 ? -2.846 -6.380 8.858 1.00 86.62 439 LEU A N 1
ATOM 3383 C CA . LEU A 1 439 ? -2.721 -7.565 9.707 1.00 86.62 439 LEU A CA 1
ATOM 3384 C C . LEU A 1 439 ? -3.495 -7.410 11.016 1.00 86.62 439 LEU A C 1
ATOM 3386 O O . LEU A 1 439 ? -4.023 -8.394 11.527 1.00 86.62 439 LEU A O 1
ATOM 3390 N N . GLU A 1 440 ? -3.626 -6.192 11.540 1.00 88.31 440 GLU A N 1
ATOM 3391 C CA . GLU A 1 440 ? -4.401 -5.930 12.749 1.00 88.31 440 GLU A CA 1
ATOM 3392 C C . GLU A 1 440 ? -5.884 -6.296 12.581 1.00 88.31 440 GLU A C 1
ATOM 3394 O O . GLU A 1 440 ? -6.431 -7.007 13.427 1.00 88.31 440 GLU A O 1
ATOM 3399 N N . MET A 1 441 ? -6.503 -5.910 11.464 1.00 90.62 441 MET A N 1
ATOM 3400 C CA . MET A 1 441 ? -7.880 -6.306 11.135 1.00 90.62 441 MET A CA 1
ATOM 3401 C C . MET A 1 441 ? -7.994 -7.814 10.879 1.00 90.62 441 MET A C 1
ATOM 3403 O O . MET A 1 441 ? -8.935 -8.465 11.331 1.00 90.62 441 MET A O 1
ATOM 3407 N N . THR A 1 442 ? -7.001 -8.381 10.190 1.00 90.31 442 THR A N 1
ATOM 3408 C CA . THR A 1 442 ? -6.941 -9.818 9.879 1.00 90.31 442 THR A CA 1
ATOM 3409 C C . THR A 1 442 ? -6.874 -10.658 11.154 1.00 90.31 442 THR A C 1
ATOM 3411 O O . THR A 1 442 ? -7.556 -11.671 11.286 1.00 90.31 442 THR A O 1
ATOM 3414 N N . PHE A 1 443 ? -6.085 -10.230 12.136 1.00 88.19 443 PHE A N 1
ATOM 3415 C CA . PHE A 1 443 ? -5.979 -10.932 13.405 1.00 88.19 443 PHE A CA 1
ATOM 3416 C C . PHE A 1 443 ? -7.216 -10.774 14.269 1.00 88.19 443 PHE A C 1
ATOM 3418 O O . PHE A 1 443 ? -7.638 -11.750 14.872 1.00 88.19 443 PHE A O 1
ATOM 3425 N N . ASP A 1 444 ? -7.835 -9.597 14.299 1.00 88.38 444 ASP A N 1
ATOM 3426 C CA . ASP A 1 444 ? -9.090 -9.410 15.033 1.00 88.38 444 ASP A CA 1
ATOM 3427 C C . ASP A 1 444 ? -10.212 -10.327 14.511 1.00 88.38 444 ASP A C 1
ATOM 3429 O O . ASP A 1 444 ? -11.058 -10.798 15.267 1.00 88.38 444 ASP A O 1
ATOM 3433 N N . MET A 1 445 ? -10.167 -10.644 13.218 1.00 89.31 445 MET A N 1
ATOM 3434 C CA . MET A 1 445 ? -11.068 -11.580 12.552 1.00 89.31 445 MET A CA 1
ATOM 3435 C C . MET A 1 445 ? -10.777 -13.058 12.837 1.00 89.31 445 MET A C 1
ATOM 3437 O O . MET A 1 445 ? -11.711 -13.854 12.899 1.00 89.31 445 MET A O 1
ATOM 3441 N N . LEU A 1 446 ? -9.503 -13.443 12.948 1.00 87.44 446 LEU A N 1
ATOM 3442 C CA . LEU A 1 446 ? -9.091 -14.852 12.957 1.00 87.44 446 LEU A CA 1
ATOM 3443 C C . LEU A 1 446 ? -8.660 -15.369 14.329 1.00 87.44 446 LEU A C 1
ATOM 3445 O O . LEU A 1 446 ? -8.786 -16.565 14.588 1.00 87.44 446 LEU A O 1
ATOM 3449 N N . PHE A 1 447 ? -8.120 -14.514 15.199 1.00 85.00 447 PHE A N 1
ATOM 3450 C CA . PHE A 1 447 ? -7.589 -14.976 16.476 1.00 85.00 447 PHE A CA 1
ATOM 3451 C C . PHE A 1 447 ? -8.723 -15.403 17.414 1.00 85.00 447 PHE A C 1
ATOM 3453 O O . PHE A 1 447 ? -9.714 -14.679 17.558 1.00 85.00 447 PHE A O 1
ATOM 3460 N N . PRO A 1 448 ? -8.597 -16.570 18.069 1.00 83.19 448 PRO A N 1
ATOM 3461 C CA . PRO A 1 448 ? -9.557 -16.989 19.072 1.00 83.19 448 PRO A CA 1
ATOM 3462 C C . PRO A 1 448 ? -9.499 -16.040 20.269 1.00 83.19 448 PRO A C 1
ATOM 3464 O O . PRO A 1 448 ? -8.424 -15.669 20.743 1.00 83.19 448 PRO A O 1
ATOM 3467 N N . TYR A 1 449 ? -10.673 -15.662 20.757 1.00 75.44 449 TYR A N 1
ATOM 3468 C CA . TYR A 1 449 ? -10.831 -14.976 22.027 1.00 75.44 449 TYR A CA 1
ATOM 3469 C C . TYR A 1 449 ? -11.117 -16.012 23.114 1.00 75.44 449 TYR A C 1
ATOM 3471 O O . TYR A 1 449 ? -12.006 -16.856 22.959 1.00 75.44 449 TYR A O 1
ATOM 3479 N N . PHE A 1 450 ? -10.356 -15.931 24.201 1.00 73.44 450 PHE A N 1
ATOM 3480 C CA . PHE A 1 450 ? -10.571 -16.700 25.419 1.00 73.44 450 PHE A CA 1
ATOM 3481 C C . PHE A 1 450 ? -11.143 -15.736 26.462 1.00 73.44 450 PHE A C 1
ATOM 3483 O O . PHE A 1 450 ? -10.508 -14.727 26.764 1.00 73.44 450 PHE A O 1
ATOM 3490 N N . GLY A 1 451 ? -12.361 -15.997 26.940 1.00 60.47 451 GLY A N 1
ATOM 3491 C CA . GLY A 1 451 ? -13.032 -15.132 27.914 1.00 60.47 451 GLY A CA 1
ATOM 3492 C C . GLY A 1 451 ? -12.307 -15.069 29.262 1.00 60.47 451 GLY A C 1
ATOM 3493 O O . GLY A 1 451 ? -11.618 -16.011 29.651 1.00 60.47 451 GLY A O 1
ATOM 3494 N N . GLU A 1 452 ? -12.483 -13.967 29.990 1.00 59.12 452 GLU A N 1
ATOM 3495 C CA . GLU A 1 452 ? -11.955 -13.806 31.350 1.00 59.12 452 GLU A CA 1
ATOM 3496 C C . GLU A 1 452 ? -12.744 -14.625 32.394 1.00 59.12 452 GLU A C 1
ATOM 3498 O O . GLU A 1 452 ? -13.928 -14.913 32.213 1.00 59.12 452 GLU A O 1
ATOM 3503 N N . ALA A 1 453 ? -12.038 -14.990 33.475 1.00 52.25 453 ALA A N 1
ATOM 3504 C CA . ALA A 1 453 ? -12.403 -15.663 34.736 1.00 52.25 453 ALA A CA 1
ATOM 3505 C C . ALA A 1 453 ? -13.767 -16.381 34.863 1.00 52.25 453 ALA A C 1
ATOM 3507 O O . ALA A 1 453 ? -13.793 -17.573 35.164 1.00 52.25 453 ALA A O 1
ATOM 3508 N N . GLU A 1 454 ? -14.897 -15.696 34.674 1.00 50.28 454 GLU A N 1
ATOM 3509 C CA . GLU A 1 454 ? -16.245 -16.263 34.849 1.00 50.28 454 GLU A CA 1
ATOM 3510 C C . GLU A 1 454 ? -16.727 -17.063 33.613 1.00 50.28 454 GLU A C 1
ATOM 3512 O O . GLU A 1 454 ? -17.632 -17.890 33.718 1.00 50.28 454 GLU A O 1
ATOM 3517 N N . TYR A 1 455 ? -16.071 -16.893 32.453 1.00 51.84 455 TYR A N 1
ATOM 3518 C CA . TYR A 1 455 ? -16.459 -17.490 31.161 1.00 51.84 455 TYR A CA 1
ATOM 3519 C C . TYR A 1 455 ? -15.302 -18.163 30.399 1.00 51.84 455 TYR A C 1
ATOM 3521 O O . TYR A 1 455 ? -15.407 -18.417 29.197 1.00 51.84 455 TYR A O 1
ATOM 3529 N N . ALA A 1 456 ? -14.211 -18.514 31.088 1.00 57.16 456 ALA A N 1
ATOM 3530 C CA . ALA A 1 456 ? -12.964 -19.032 30.503 1.00 57.16 456 ALA A CA 1
ATOM 3531 C C . ALA A 1 456 ? -13.097 -20.308 29.633 1.00 57.16 456 ALA A C 1
ATOM 3533 O O . ALA A 1 456 ? -12.157 -20.691 28.938 1.00 57.16 456 ALA A O 1
ATOM 3534 N N . HIS A 1 457 ? -14.248 -20.987 29.648 1.00 62.47 457 HIS A N 1
ATOM 3535 C CA . HIS A 1 457 ? -14.463 -22.261 28.952 1.00 62.47 457 HIS A CA 1
ATOM 3536 C C . HIS A 1 457 ? -15.018 -22.139 27.523 1.00 62.47 457 HIS A C 1
ATOM 3538 O O . HIS A 1 457 ? -15.103 -23.151 26.827 1.00 62.47 457 HIS A O 1
ATOM 3544 N N . GLN A 1 458 ? -15.408 -20.945 27.063 1.00 68.88 458 GLN A N 1
ATOM 3545 C CA . GLN A 1 458 ? -15.960 -20.753 25.717 1.00 68.88 458 GLN A CA 1
ATOM 3546 C C . GLN A 1 458 ? -14.969 -20.003 24.824 1.00 68.88 458 GLN A C 1
ATOM 3548 O O . GLN A 1 458 ? -14.791 -18.795 24.938 1.00 68.88 458 GLN A O 1
ATOM 3553 N N . ALA A 1 459 ? -14.324 -20.739 23.916 1.00 75.31 459 ALA A N 1
ATOM 3554 C CA . ALA A 1 459 ? -13.496 -20.151 22.870 1.00 75.31 459 ALA A CA 1
ATOM 3555 C C . ALA A 1 459 ? -14.392 -19.668 21.722 1.00 75.31 459 ALA A C 1
ATOM 3557 O O . ALA A 1 459 ? -15.089 -20.465 21.089 1.00 75.31 459 ALA A O 1
ATOM 3558 N N . THR A 1 460 ? -14.365 -18.368 21.434 1.00 83.38 460 THR A N 1
ATOM 3559 C CA . THR A 1 460 ? -15.047 -17.789 20.267 1.00 83.38 460 THR A CA 1
ATOM 3560 C C . THR A 1 460 ? -14.027 -17.397 19.210 1.00 83.38 460 THR A C 1
ATOM 3562 O O . THR A 1 460 ? -12.987 -16.825 19.536 1.00 83.38 460 THR A O 1
ATOM 3565 N N . LEU A 1 461 ? -14.313 -17.680 17.939 1.00 85.81 461 LEU A N 1
ATOM 3566 C CA . LEU A 1 461 ? -13.424 -17.316 16.838 1.00 85.81 461 LEU A CA 1
ATOM 3567 C C . LEU A 1 461 ? -13.639 -15.852 16.430 1.00 85.81 461 LEU A C 1
ATOM 3569 O O . LEU A 1 461 ? -14.721 -15.498 15.951 1.00 85.81 461 LEU A O 1
ATOM 3573 N N . GLY A 1 462 ? -12.598 -15.033 16.595 1.00 88.56 462 GLY A N 1
ATOM 3574 C CA . GLY A 1 462 ? -12.550 -13.657 16.112 1.00 88.56 462 GLY A CA 1
ATOM 3575 C C . GLY A 1 462 ? -13.632 -12.729 16.661 1.00 88.56 462 GLY A C 1
ATOM 3576 O O . GLY A 1 462 ? -14.396 -13.058 17.574 1.00 88.56 462 GLY A O 1
ATOM 3577 N N . PHE A 1 463 ? -13.716 -11.547 16.054 1.00 91.06 463 PHE A N 1
ATOM 3578 C CA . PHE A 1 463 ? -14.692 -10.523 16.410 1.00 91.06 463 PHE A CA 1
ATOM 3579 C C . PHE A 1 463 ? -16.139 -11.011 16.299 1.00 91.06 463 PHE A C 1
ATOM 3581 O O . PHE A 1 463 ? -16.903 -10.856 17.243 1.00 91.06 463 PHE A O 1
ATOM 3588 N N . PHE A 1 464 ? -16.537 -11.614 15.174 1.00 91.62 464 PHE A N 1
ATOM 3589 C CA . PHE A 1 464 ? -17.942 -11.976 14.954 1.00 91.62 464 PHE A CA 1
ATOM 3590 C C . PHE A 1 464 ? -18.445 -13.045 15.927 1.00 91.62 464 PHE A C 1
ATOM 3592 O O . PHE A 1 464 ? -19.586 -12.960 16.388 1.00 91.62 464 PHE A O 1
ATOM 3599 N N . GLY A 1 465 ? -17.602 -14.030 16.259 1.00 89.38 465 GLY A N 1
ATOM 3600 C CA . GLY A 1 465 ? -17.929 -15.042 17.260 1.00 89.38 465 GLY A CA 1
ATOM 3601 C C . GLY A 1 465 ? -18.136 -14.409 18.634 1.00 89.38 465 GLY A C 1
ATOM 3602 O O . GLY A 1 465 ? -19.167 -14.640 19.266 1.00 89.38 465 GLY A O 1
ATOM 3603 N N . ARG A 1 466 ? -17.197 -13.548 19.047 1.00 88.12 466 ARG A N 1
ATOM 3604 C CA . ARG A 1 466 ? -17.284 -12.798 20.304 1.00 88.12 466 ARG A CA 1
ATOM 3605 C C . ARG A 1 466 ? -18.518 -11.892 20.348 1.00 88.12 466 ARG A C 1
ATOM 3607 O O . ARG A 1 466 ? -19.283 -11.948 21.303 1.00 88.12 466 ARG A O 1
ATOM 3614 N N . TRP A 1 467 ? -18.752 -11.112 19.296 1.00 90.19 467 TRP A N 1
ATOM 3615 C CA . TRP A 1 467 ? -19.880 -10.187 19.185 1.00 90.19 467 TRP A CA 1
ATOM 3616 C C . TRP A 1 467 ? -21.228 -10.910 19.278 1.00 90.19 467 TRP A C 1
ATOM 3618 O O . TRP A 1 467 ? -22.136 -10.440 19.962 1.00 90.19 467 TRP A O 1
ATOM 3628 N N . CYS A 1 468 ? -21.373 -12.075 18.632 1.00 88.69 468 CYS A N 1
ATOM 3629 C CA . CYS A 1 468 ? -22.598 -12.872 18.735 1.00 88.69 468 CYS A CA 1
ATOM 3630 C C . CYS A 1 468 ? -22.867 -13.318 20.169 1.00 88.69 468 CYS A C 1
ATOM 3632 O O . CYS A 1 468 ? -24.009 -13.254 20.623 1.00 88.69 468 CYS A O 1
ATOM 3634 N N . TRP A 1 469 ? -21.817 -13.752 20.860 1.00 86.00 469 TRP A N 1
ATOM 3635 C CA . TRP A 1 469 ? -21.906 -14.220 22.230 1.00 86.00 469 TRP A CA 1
ATOM 3636 C C . TRP A 1 469 ? -22.246 -13.081 23.203 1.00 86.00 469 TRP A C 1
ATOM 3638 O O . TRP A 1 469 ? -23.258 -13.161 23.897 1.00 86.00 469 TRP A O 1
ATOM 3648 N N . GLU A 1 470 ? -21.490 -11.977 23.181 1.00 85.50 470 GLU A N 1
ATOM 3649 C CA . GLU A 1 470 ? -21.719 -10.817 24.063 1.00 85.50 470 GLU A CA 1
ATOM 3650 C C . GLU A 1 470 ? -23.100 -10.181 23.825 1.00 85.50 470 GLU A C 1
ATOM 3652 O O . GLU A 1 470 ? -23.773 -9.747 24.762 1.00 85.50 470 GLU A O 1
ATOM 3657 N N . ARG A 1 471 ? -23.587 -10.189 22.578 1.00 85.94 471 ARG A N 1
ATOM 3658 C CA . ARG A 1 471 ? -24.960 -9.786 22.249 1.00 85.94 471 ARG A CA 1
ATOM 3659 C C . ARG A 1 471 ? -25.999 -10.648 22.955 1.00 85.94 471 ARG A C 1
ATOM 3661 O O . ARG A 1 471 ? -27.008 -10.124 23.436 1.00 85.94 471 ARG A O 1
ATOM 3668 N N . ASP A 1 472 ? -25.831 -11.964 22.900 1.00 85.50 472 ASP A N 1
ATOM 3669 C CA . ASP A 1 472 ? -26.817 -12.900 23.430 1.00 85.50 472 ASP A CA 1
ATOM 3670 C C . ASP A 1 472 ? -26.837 -12.845 24.966 1.00 85.50 472 ASP A C 1
ATOM 3672 O O . ASP A 1 472 ? -27.925 -12.827 25.549 1.00 85.50 472 ASP A O 1
ATOM 3676 N N . ASP A 1 473 ? -25.676 -12.653 25.601 1.00 82.56 473 ASP A N 1
ATOM 3677 C CA . ASP A 1 4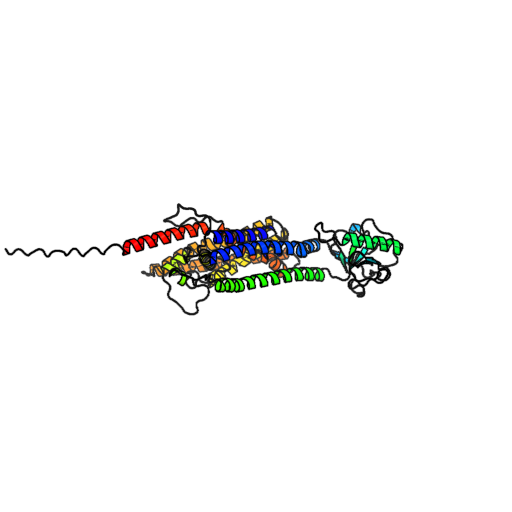73 ? -25.559 -12.366 27.035 1.00 82.56 473 ASP A CA 1
ATOM 3678 C C . ASP A 1 473 ? -26.251 -11.047 27.425 1.00 82.56 473 ASP A C 1
ATOM 3680 O O . ASP A 1 473 ? -27.139 -11.025 28.284 1.00 82.56 473 ASP A O 1
ATOM 3684 N N . TYR A 1 474 ? -25.969 -9.951 26.709 1.00 81.19 474 TYR A N 1
ATOM 3685 C CA . TYR A 1 474 ? -26.625 -8.658 26.939 1.00 81.19 474 TYR A CA 1
ATOM 3686 C C . TYR A 1 474 ? -28.159 -8.761 26.852 1.00 81.19 474 TYR A C 1
ATOM 3688 O O . TYR A 1 474 ? -28.896 -8.191 27.667 1.00 81.19 474 TYR A O 1
ATOM 3696 N N . ARG A 1 475 ? -28.673 -9.524 25.878 1.00 81.62 475 ARG A N 1
ATOM 3697 C CA . ARG A 1 475 ? -30.116 -9.771 25.728 1.00 81.62 475 ARG A CA 1
ATOM 3698 C C . ARG A 1 475 ? -30.685 -10.584 26.885 1.00 81.62 475 ARG A C 1
ATOM 3700 O O . ARG A 1 475 ? -31.761 -10.235 27.377 1.00 81.62 475 ARG A O 1
ATOM 3707 N N . ALA A 1 476 ? -29.983 -11.6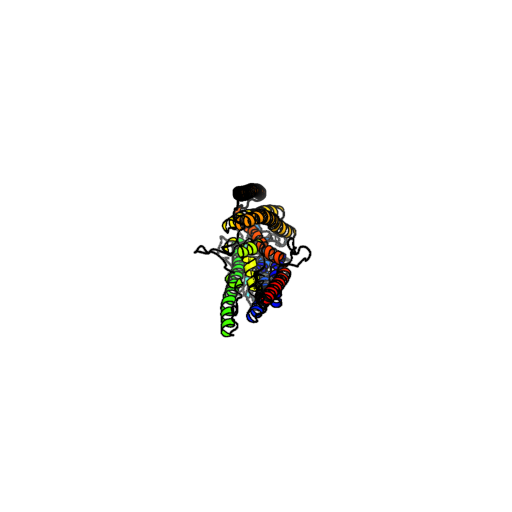24 27.330 1.00 83.69 476 ALA A N 1
ATOM 3708 C CA . ALA A 1 476 ? -30.392 -12.443 28.467 1.00 83.69 476 ALA A CA 1
ATOM 3709 C C . ALA A 1 476 ? -30.431 -11.626 29.772 1.00 83.69 476 ALA A C 1
ATOM 3711 O O . ALA A 1 476 ? -31.404 -11.709 30.534 1.00 83.69 476 ALA A O 1
ATOM 3712 N N . GLY A 1 477 ? -29.434 -10.763 29.991 1.00 81.38 477 GLY A N 1
ATOM 3713 C CA . GLY A 1 477 ? -29.388 -9.833 31.118 1.00 81.38 477 GLY A CA 1
ATOM 3714 C C . GLY A 1 477 ? -30.556 -8.843 31.110 1.00 81.38 477 GLY A C 1
ATOM 3715 O O . GLY A 1 477 ? -31.255 -8.689 32.117 1.00 81.38 477 GLY A O 1
ATOM 3716 N N . LYS A 1 478 ? -30.847 -8.228 29.955 1.00 77.44 478 LYS A N 1
ATOM 3717 C CA . LYS A 1 478 ? -31.970 -7.285 29.806 1.00 77.44 478 LYS A CA 1
ATOM 3718 C C . LYS A 1 478 ? -33.328 -7.958 30.025 1.00 77.44 478 LYS A C 1
ATOM 3720 O O . LYS A 1 478 ? -34.177 -7.395 30.718 1.00 77.44 478 LYS A O 1
ATOM 3725 N N . ALA A 1 479 ? -33.517 -9.170 29.500 1.00 76.06 479 ALA A N 1
ATOM 3726 C CA . ALA A 1 479 ? -34.724 -9.964 29.728 1.00 76.06 479 ALA A CA 1
ATOM 3727 C C . ALA A 1 479 ? -34.906 -10.307 31.217 1.00 76.06 479 ALA A C 1
ATOM 3729 O O . ALA A 1 479 ? -36.002 -10.172 31.762 1.00 76.06 479 ALA A O 1
ATOM 3730 N N . SER A 1 480 ? -33.821 -10.668 31.907 1.00 79.88 480 SER A N 1
ATOM 3731 C CA . SER A 1 480 ? -33.832 -10.964 33.344 1.00 79.88 480 SER A CA 1
ATOM 3732 C C . SER A 1 480 ? -34.159 -9.731 34.194 1.00 79.88 480 SER A C 1
ATOM 3734 O O . SER A 1 480 ? -34.932 -9.823 35.151 1.00 79.88 480 SER A O 1
ATOM 3736 N N . ALA A 1 481 ? -33.620 -8.561 33.840 1.00 74.00 481 ALA A N 1
ATOM 3737 C CA . ALA A 1 481 ? -33.921 -7.299 34.512 1.00 74.00 481 ALA A CA 1
ATOM 3738 C C . ALA A 1 481 ? -35.393 -6.887 34.335 1.00 74.00 481 ALA A C 1
ATOM 3740 O O . ALA A 1 481 ? -36.047 -6.511 35.308 1.00 74.00 481 ALA A O 1
ATOM 3741 N N . GLN A 1 482 ? -35.938 -7.031 33.121 1.00 75.94 482 GLN A N 1
ATOM 3742 C CA . GLN A 1 482 ? -37.359 -6.794 32.842 1.00 75.94 482 GLN A CA 1
ATOM 3743 C C . GLN A 1 482 ? -38.268 -7.780 33.591 1.00 75.94 482 GLN A C 1
ATOM 3745 O O . GLN A 1 482 ? -39.287 -7.384 34.151 1.00 75.94 482 GLN A O 1
ATOM 3750 N N . ALA A 1 483 ? -37.884 -9.057 33.675 1.00 75.56 483 ALA A N 1
ATOM 3751 C CA . ALA A 1 483 ? -38.629 -10.049 34.446 1.00 75.56 483 ALA A CA 1
ATOM 3752 C C . ALA A 1 483 ? -38.633 -9.740 35.955 1.00 75.56 483 ALA A C 1
ATOM 3754 O O . ALA A 1 483 ? -39.624 -10.006 36.636 1.00 75.56 483 ALA A O 1
ATOM 3755 N N . ARG A 1 484 ? -37.548 -9.163 36.494 1.00 76.44 484 ARG A N 1
ATOM 3756 C CA . ARG A 1 484 ? -37.479 -8.714 37.897 1.00 76.44 484 ARG A CA 1
ATOM 3757 C C . ARG A 1 484 ? -38.341 -7.480 38.155 1.00 76.44 484 ARG A C 1
ATOM 3759 O O . ARG A 1 484 ? -38.999 -7.439 39.189 1.00 76.44 484 ARG A O 1
ATOM 3766 N N . SER A 1 485 ? -38.370 -6.508 37.241 1.00 74.75 485 SER A N 1
ATOM 3767 C CA . SER A 1 485 ? -39.203 -5.305 37.394 1.00 74.75 485 SER A CA 1
ATOM 3768 C C . SER A 1 485 ? -40.699 -5.577 37.204 1.00 74.75 485 SER A C 1
ATOM 3770 O O . SER A 1 485 ? -41.519 -4.875 37.788 1.00 74.75 485 SER A O 1
ATOM 3772 N N . ALA A 1 486 ? -41.056 -6.614 36.439 1.00 73.12 486 ALA A N 1
ATOM 3773 C CA . ALA A 1 486 ? -42.435 -7.058 36.248 1.00 73.12 486 ALA A CA 1
ATOM 3774 C C . ALA A 1 486 ? -43.001 -7.875 37.428 1.00 73.12 486 ALA A C 1
ATOM 3776 O O . ALA A 1 486 ? -44.211 -8.106 37.475 1.00 73.12 486 ALA A O 1
ATOM 3777 N N . ARG A 1 487 ? -42.172 -8.321 38.388 1.00 72.06 487 ARG A N 1
ATOM 3778 C CA . ARG A 1 487 ? -42.688 -8.975 39.599 1.00 72.06 487 ARG A CA 1
ATOM 3779 C C . ARG A 1 487 ? -43.401 -7.932 40.470 1.00 72.06 487 ARG A C 1
ATOM 3781 O O . ARG A 1 487 ? -42.791 -6.908 40.786 1.00 72.06 487 ARG A O 1
ATOM 3788 N N . PRO A 1 488 ? -44.659 -8.171 40.887 1.00 62.53 488 PRO A N 1
ATOM 3789 C CA . PRO A 1 488 ? -45.347 -7.270 41.801 1.00 62.53 488 PRO A CA 1
ATOM 3790 C C . PRO A 1 488 ? -44.516 -7.122 43.078 1.00 62.53 488 PRO A C 1
ATOM 3792 O O . PRO A 1 488 ? -43.997 -8.112 43.604 1.00 62.53 488 PRO A O 1
ATOM 3795 N N . LYS A 1 489 ? -44.355 -5.879 43.557 1.00 60.91 489 LYS A N 1
ATOM 3796 C CA . LYS A 1 489 ? -43.707 -5.622 44.850 1.00 60.91 489 LYS A CA 1
ATOM 3797 C C . LYS A 1 489 ? -44.416 -6.486 45.897 1.00 60.91 489 LYS A C 1
ATOM 3799 O O . LYS A 1 489 ? -45.647 -6.462 45.910 1.00 60.91 489 LYS A O 1
ATOM 3804 N N . PRO A 1 490 ? -43.689 -7.240 46.742 1.00 61.53 490 PRO A N 1
ATOM 3805 C CA . PRO A 1 490 ? -44.329 -7.978 47.818 1.00 61.53 490 PRO A CA 1
ATOM 3806 C C . PRO A 1 490 ? -45.142 -6.976 48.634 1.00 61.53 490 PRO A C 1
ATOM 3808 O O . PRO A 1 490 ? -44.591 -5.983 49.117 1.00 61.53 490 PRO A O 1
ATOM 3811 N N . GLU A 1 491 ? -46.458 -7.189 48.703 1.00 55.47 491 GLU A N 1
ATOM 3812 C CA . GLU A 1 491 ? -47.323 -6.421 49.589 1.00 55.47 491 GLU A CA 1
ATOM 3813 C C . GLU A 1 491 ? -46.692 -6.485 50.973 1.00 55.47 491 GLU A C 1
ATOM 3815 O O . GLU A 1 491 ? -46.352 -7.566 51.460 1.00 55.47 491 GLU A O 1
ATOM 3820 N N . ALA A 1 492 ? -46.440 -5.315 51.561 1.00 55.00 492 ALA A N 1
ATOM 3821 C CA . ALA A 1 492 ? -45.913 -5.223 52.905 1.00 55.00 492 ALA A CA 1
ATOM 3822 C C . ALA A 1 492 ? -46.873 -5.993 53.812 1.00 55.00 492 ALA A C 1
ATOM 3824 O O . ALA A 1 492 ? -47.967 -5.514 54.105 1.00 55.00 492 ALA A O 1
ATOM 3825 N N . VAL A 1 493 ? -46.479 -7.207 54.206 1.00 57.19 493 VAL A N 1
ATOM 3826 C CA . VAL A 1 493 ? -47.196 -7.996 55.200 1.00 57.19 493 VAL A CA 1
ATOM 3827 C C . VAL A 1 493 ? -47.242 -7.115 56.434 1.00 57.19 493 VAL A C 1
ATOM 3829 O O . VAL A 1 493 ? -46.224 -6.887 57.089 1.00 57.19 493 VAL A O 1
ATOM 3832 N N . ALA A 1 494 ? -48.415 -6.536 56.683 1.00 54.72 494 ALA A N 1
ATOM 3833 C CA . ALA A 1 494 ? -48.667 -5.717 57.843 1.00 54.72 494 ALA A CA 1
ATOM 3834 C C . ALA A 1 494 ? -48.350 -6.587 59.060 1.00 54.72 494 ALA A C 1
ATOM 3836 O O . ALA A 1 494 ? -49.084 -7.527 59.363 1.00 54.72 494 ALA A O 1
ATOM 3837 N N . MET A 1 495 ? -47.224 -6.308 59.724 1.00 55.59 495 MET A N 1
ATOM 3838 C CA . MET A 1 495 ? -46.920 -6.872 61.031 1.00 55.59 495 MET A CA 1
ATOM 3839 C C . MET A 1 495 ? -48.066 -6.470 61.956 1.00 55.59 495 MET A C 1
ATOM 3841 O O . MET A 1 495 ? -48.151 -5.327 62.413 1.00 55.59 495 MET A O 1
ATOM 3845 N N . GLY A 1 496 ? -48.991 -7.406 62.162 1.00 50.25 496 GLY A N 1
ATOM 3846 C CA . GLY A 1 496 ? -50.094 -7.265 63.090 1.00 50.25 496 GLY A CA 1
ATOM 3847 C C . GLY A 1 496 ? -49.534 -6.915 64.459 1.00 50.25 496 GLY A C 1
ATOM 3848 O O . GLY A 1 496 ? -48.719 -7.648 65.018 1.00 50.25 496 GLY A O 1
ATOM 3849 N N . ARG A 1 497 ? -49.958 -5.765 64.988 1.00 50.53 497 ARG A N 1
ATOM 3850 C CA . ARG A 1 497 ? -49.728 -5.396 66.383 1.00 50.53 497 ARG A CA 1
ATOM 3851 C C . ARG A 1 497 ? -50.300 -6.508 67.263 1.00 50.53 497 ARG A C 1
ATOM 3853 O O . ARG A 1 497 ? -51.511 -6.711 67.285 1.00 50.53 497 ARG A O 1
ATOM 3860 N N . LEU A 1 498 ? -49.426 -7.210 67.978 1.00 56.56 498 LEU A N 1
ATOM 3861 C CA . LEU A 1 498 ? -49.808 -8.083 69.084 1.00 56.56 498 LEU A CA 1
ATOM 3862 C C . LEU A 1 498 ? -50.577 -7.252 70.130 1.00 56.56 498 LEU A C 1
ATOM 3864 O O . LEU A 1 498 ? -50.099 -6.179 70.513 1.00 56.56 498 LEU A O 1
ATOM 3868 N N . PRO A 1 499 ? -51.757 -7.698 70.592 1.00 55.47 499 PRO A N 1
ATOM 3869 C CA . PRO A 1 499 ? -52.474 -7.013 71.654 1.00 55.47 499 PRO A CA 1
ATOM 3870 C C . PRO A 1 499 ? -51.763 -7.243 72.994 1.00 55.47 499 PRO A C 1
ATOM 3872 O O . PRO A 1 499 ? -51.499 -8.374 73.395 1.00 55.47 499 PRO A O 1
ATOM 3875 N N . LEU A 1 500 ? -51.471 -6.145 73.693 1.00 52.97 500 LEU A N 1
ATOM 3876 C CA . LEU A 1 500 ? -51.054 -6.130 75.095 1.00 52.97 500 LEU A CA 1
ATOM 3877 C C . LEU A 1 500 ? -52.144 -6.782 75.961 1.00 52.97 500 LEU A C 1
ATOM 3879 O O . LEU A 1 500 ? -53.233 -6.224 76.110 1.00 52.97 500 LEU A O 1
ATOM 3883 N N . SER A 1 501 ? -51.852 -7.943 76.550 1.00 55.12 501 SER A N 1
ATOM 3884 C CA . SER A 1 501 ? -52.682 -8.526 77.605 1.00 55.12 501 SER A CA 1
ATOM 3885 C C . SER A 1 501 ? -52.484 -7.737 78.900 1.00 55.12 501 SER A C 1
ATOM 3887 O O . SER A 1 501 ? -51.372 -7.670 79.424 1.00 55.12 501 SER A O 1
ATOM 3889 N N . ARG A 1 502 ? -53.566 -7.152 79.420 1.00 52.81 502 ARG A N 1
ATOM 3890 C CA . ARG A 1 502 ? -53.650 -6.678 80.806 1.00 52.81 502 ARG A CA 1
ATOM 3891 C C . ARG A 1 502 ? -53.686 -7.885 81.746 1.00 52.81 502 ARG A C 1
ATOM 3893 O O . ARG A 1 502 ? -54.554 -8.741 81.582 1.00 52.81 502 ARG A O 1
ATOM 3900 N N . GLY A 1 503 ? -52.780 -7.896 82.717 1.00 53.22 503 GLY A N 1
ATOM 3901 C CA . GLY A 1 503 ? -52.804 -8.698 83.936 1.00 53.22 503 GLY A CA 1
ATOM 3902 C C . GLY A 1 503 ? -52.372 -7.809 85.084 1.00 53.22 503 GLY A C 1
ATOM 3903 O O . GLY A 1 503 ? -51.365 -7.094 84.877 1.00 53.22 503 GLY A O 1
#

pLDDT: mean 84.18, std 11.09, range [42.19, 97.88]

Radius of gyration: 33.69 Å; chains: 1; bounding box: 83×42×133 Å

Foldseek 3Di:
DCLLQPDPANVLSVLLLVLQLVVLVLQLVFFDAPLSNVVSVVSNVVSVVVNVLSPVLCLPQVVVLVLLVPFDEDAQDAQPDAVVVCLSHFKYQHHLLKAWQQFLKAWDDDPWTKIWTAIHSDDDQATQEIEIDTPQQDRGGGGDQEVRVPSVWRMWGWLHPDVRPPVPPVVVNVVRVVVSCVVVVHHYDPDGIYTHGHDDSVRVSCVSVVVSVVSVVVVVVVVVVCVVVSQVVCVVVVRDPQDDFDPQVVQLAWFDDPDDDDDDLVVQLCLLQLAQGCRPGDVSSVVSSCCSPPLVNVLGTHRPSHLDDSVNSVLLSVLLLLQLLLVLLLCCLVPNDDDPVSVVVLCCSLPVSVVVVVVVCSVLSSVLSVLVSVPPPDPVSVVVNVVSVVVSVVVSVVSNVVSVVSNVVSVVSNVVRDPDDPCVSSVSRSVSVVSSNSVRSVCQQAPWDQDPDVRRPDIAGHDSRSVVVSVVVVVVVVVVVVVVVPPPDPDPPPPDPDDDDDD

Secondary structure (DSSP, 8-state):
-HHHHS-S-HHHHHHHHHHHHHHHHHHHHH--SHHHHHHHHHHHHHHHHHHHHHHHHIIIIIHHHHHHHHS-EEEEE-TTS-GGGGTT-SEEEE-TT-EE-GGG-EEEEESEEEEEEEEESS--SB--EEEEEESSB-SBS-B-SSSTT-TT--EEEE----TTTT-TTHHHHHHHHHHHHHHHT-B--SSPEEEEET--HHHHHHHHHHHHHHHHHHHHHHHHHHHHHHHHHHHHTT--TTS---TTGGG---S--SS--PPPHHHHHHHHTTPPP-SS-HHHHHHHHHHHH-TTTHHHHS-TT-SS-HHHHHHHHHHHHHHHHHHHHHHHHHH-S-SHHHHHHHHHHHHHHHHHHHHHHHHHHHHHHHHHHH---SHHHHHHHHHHHHHHHHHHHHHHHHHHHHHHHHHHHHHHH--S-HHHHHHHTTHHHHHHHHHHHHHHHHSEEE--TTSTT-EEEHHHHHHHHHHHHHHHHHHHHHHHHTSPPPP------------